Protein AF-A0A385MUK2-F1 (afdb_monomer_lite)

pLDDT: mean 70.14, std 16.76, range [37.06, 97.06]

Foldseek 3Di:
DDDDDDDPDDDDDDPPVVVVVVVVVVVVVVVVVVVVVVVVVVVVVVVVVVLVVQQVVVQVVLLVVLVPQQALVSLVVVVVVVVVVVVVCDVSRYVVVSSVVSSVVSNVVNVVVVVVVVVVVVVVLVVQCVVLVVVLVVCVVVVVLVVSVVSLVVCVVSDPCSVVSVVVSVVSNVVVVVVVVVVVVVVLLVCLVVVLLVQLLVDPDLVCQLVSSLVSCVVVVNDDPSNVVSSVCNNVSSCLQQPQDPVLVVVLVVLVVVLVVVLVVLVVVLVVVLPVLDCPDPVLVVLVVPDPDDPVVSLVVVLVVVCVVDPDPPVPCPDPLVVVLLVVLLVVLCVVPVPCVCVCPDPSNVSLLVVLLVVLCVVVPPDDPDDPCPSPPVSSSVSSSVSVNVVSVVSVSVVVSVVSVVVSVVVSVVSVVVSVVVSVVSSVVSSVVSNVVD

Radius of gyration: 78.38 Å; chains: 1; bounding box: 106×47×281 Å

Sequence (438 aa):
MANPITWRNVAAPNFGTANLQYNQGGNMITDGLDRLAGVVQGIGQSRQNEAAQMKDYQTQQFMNRIMGQNSLDGFNNFNQQIQNDLAPLGAGQVDTQKVLQALGQRKNTLQDNWTTDTAFNNAQATEAERPYIQAFNDLLGRRDFAGAQSYLDANKGNIRDTGSLLQTLNTQQRSYNEQQKQDNLDWQRDNVGDLTRNILKQVDNPDRVETILKTELSRNGITGDRLSTALKNAIPEWERIHTLNRPARERLDGVAQYNQQALDNFDRETQLGVAGFGNIAADDATQWQSTGNSTSSVISDIMDNVTKTSSWYTDDLDRSDVKNALTEAKSAIIRDNPEIKEFLTGPEADNFLGIALKRAYDVTGNDTGRVLIDKDSDVLKEAIVDQIKNGGELLLALQKQGTYRATRLKDRKRLESESGNALKILESALRKAQEDRL

Structure (mmCIF, N/CA/C/O backbone):
data_AF-A0A385MUK2-F1
#
_entry.id   AF-A0A385MUK2-F1
#
loop_
_atom_site.group_PDB
_atom_site.id
_atom_site.type_symbol
_atom_site.label_atom_id
_atom_site.label_alt_id
_atom_site.label_comp_id
_atom_site.label_asym_id
_atom_site.label_entity_id
_atom_site.label_seq_id
_atom_site.pdbx_PDB_ins_code
_atom_site.Cartn_x
_atom_site.Cartn_y
_atom_site.Cartn_z
_atom_site.occupancy
_atom_site.B_iso_or_equiv
_atom_site.auth_seq_id
_atom_site.auth_comp_id
_atom_site.auth_asym_id
_atom_site.auth_atom_id
_atom_site.pdbx_PDB_model_num
ATOM 1 N N . MET A 1 1 ? -25.605 19.594 189.109 1.00 45.78 1 MET A N 1
ATOM 2 C CA . MET A 1 1 ? -24.472 18.969 188.397 1.00 45.78 1 MET A CA 1
ATOM 3 C C . MET A 1 1 ? -25.025 18.230 187.189 1.00 45.78 1 MET A C 1
ATOM 5 O O . MET A 1 1 ? -25.767 17.279 187.378 1.00 45.78 1 MET A O 1
ATOM 9 N N . ALA A 1 2 ? -24.731 18.723 185.987 1.00 41.53 2 ALA A N 1
ATOM 10 C CA . ALA A 1 2 ? -24.942 18.069 184.695 1.00 41.53 2 ALA A CA 1
ATOM 11 C C . ALA A 1 2 ? -24.072 18.826 183.672 1.00 41.53 2 ALA A C 1
ATOM 13 O O . ALA A 1 2 ? -24.222 20.039 183.537 1.00 41.53 2 ALA A O 1
ATOM 14 N N . ASN A 1 3 ? -23.136 18.138 183.016 1.00 42.47 3 ASN A N 1
ATOM 15 C CA . ASN A 1 3 ? -22.295 18.695 181.947 1.00 42.47 3 ASN A CA 1
ATOM 16 C C . ASN A 1 3 ? -22.956 18.440 180.575 1.00 42.47 3 ASN A C 1
ATOM 18 O O . ASN A 1 3 ? -23.411 17.314 180.365 1.00 42.47 3 ASN A O 1
ATOM 22 N N . PRO A 1 4 ? -22.957 19.390 179.614 1.00 50.81 4 PRO A N 1
ATOM 23 C CA . PRO A 1 4 ? -23.369 19.129 178.232 1.00 50.81 4 PRO A CA 1
ATOM 24 C C . PRO A 1 4 ? -22.187 18.751 177.316 1.00 50.81 4 PRO A C 1
ATOM 26 O O . PRO A 1 4 ? -21.107 19.336 177.383 1.00 50.81 4 PRO A O 1
ATOM 29 N N . ILE A 1 5 ? -22.437 17.771 176.444 1.00 46.81 5 ILE A N 1
ATOM 30 C CA . ILE A 1 5 ? -21.519 17.139 175.479 1.00 46.81 5 ILE A CA 1
ATOM 31 C C . ILE A 1 5 ? -21.444 17.943 174.160 1.00 46.81 5 ILE A C 1
ATOM 33 O O . ILE A 1 5 ? -22.413 18.576 173.749 1.00 46.81 5 ILE A O 1
ATOM 37 N N . THR A 1 6 ? -20.278 17.913 173.503 1.00 46.09 6 THR A N 1
ATOM 38 C CA . THR A 1 6 ? -19.879 18.682 172.309 1.00 46.09 6 THR A CA 1
ATOM 39 C C . THR A 1 6 ? -20.213 18.017 170.957 1.00 46.09 6 THR A C 1
ATOM 41 O O . THR A 1 6 ? -20.225 16.799 170.813 1.00 46.09 6 THR A O 1
ATOM 44 N N . TRP A 1 7 ? -20.418 18.855 169.931 1.00 42.34 7 TRP A N 1
ATOM 45 C CA . TRP A 1 7 ? -20.950 18.579 168.580 1.00 42.34 7 TRP A CA 1
ATOM 46 C C . TRP A 1 7 ? -20.044 17.815 167.580 1.00 42.34 7 TRP A C 1
ATOM 48 O O . TRP A 1 7 ? -20.219 17.943 166.369 1.00 42.34 7 TRP A O 1
ATOM 58 N N . ARG A 1 8 ? -19.069 17.009 168.014 1.00 49.06 8 ARG A N 1
ATOM 59 C CA . ARG A 1 8 ? -18.247 16.204 167.080 1.00 49.06 8 ARG A CA 1
ATOM 60 C C . ARG A 1 8 ? -18.828 14.798 166.883 1.00 49.06 8 ARG A C 1
ATOM 62 O O . ARG A 1 8 ? -18.338 13.860 167.496 1.00 49.06 8 ARG A O 1
ATOM 69 N N . ASN A 1 9 ? -19.860 14.664 166.040 1.00 47.69 9 ASN A N 1
ATOM 70 C CA . ASN A 1 9 ? -20.188 13.429 165.298 1.00 47.69 9 ASN A CA 1
ATOM 71 C C . ASN A 1 9 ? -21.367 13.642 164.325 1.00 47.69 9 ASN A C 1
ATOM 73 O O . ASN A 1 9 ? -22.510 13.351 164.659 1.00 47.69 9 ASN A O 1
ATOM 77 N N . VAL A 1 10 ? -21.092 14.111 163.101 1.00 43.31 10 VAL A N 1
ATOM 78 C CA . VAL A 1 10 ? -21.973 13.896 161.936 1.00 43.31 10 VAL A CA 1
ATOM 79 C C . VAL A 1 10 ? -21.083 13.664 160.710 1.00 43.31 10 VAL A C 1
ATOM 81 O O . VAL A 1 10 ? -20.281 14.522 160.349 1.00 43.31 10 VAL A O 1
ATOM 84 N N . ALA A 1 11 ? -21.180 12.480 160.107 1.00 44.66 11 ALA A N 1
ATOM 85 C CA . ALA A 1 11 ? -20.459 12.100 158.896 1.00 44.66 11 ALA A CA 1
ATOM 86 C C . ALA A 1 11 ? -21.043 12.818 157.662 1.00 44.66 11 ALA A C 1
ATOM 88 O O . ALA A 1 11 ? -22.246 12.732 157.418 1.00 44.66 11 ALA A O 1
ATOM 89 N N . ALA A 1 12 ? -20.201 13.494 156.874 1.00 42.97 12 ALA A N 1
ATOM 90 C CA . ALA A 1 12 ? -20.570 14.073 155.578 1.00 42.97 12 ALA A CA 1
ATOM 91 C C . ALA A 1 12 ? -20.143 13.133 154.420 1.00 42.97 12 ALA A C 1
ATOM 93 O O . ALA A 1 12 ? -19.041 12.581 154.490 1.00 42.97 12 ALA A O 1
ATOM 94 N N . PRO A 1 13 ? -20.958 12.929 153.361 1.00 46.97 13 PRO A N 1
ATOM 95 C CA . PRO A 1 13 ? -20.637 12.005 152.263 1.00 46.97 13 PRO A CA 1
ATOM 96 C C . PRO A 1 13 ? -19.541 12.520 151.307 1.00 46.97 13 PRO A C 1
ATOM 98 O O . PRO A 1 13 ? -19.461 13.711 151.016 1.00 46.97 13 PRO A O 1
ATOM 101 N N . ASN A 1 14 ? -18.730 11.596 150.778 1.00 47.69 14 ASN A N 1
ATOM 102 C CA . ASN A 1 14 ? -17.670 11.809 149.780 1.00 47.69 14 ASN A CA 1
ATOM 103 C C . ASN A 1 14 ? -18.243 11.831 148.340 1.00 47.69 14 ASN A C 1
ATOM 105 O O . ASN A 1 14 ? -18.939 10.899 147.947 1.00 47.69 14 ASN A O 1
ATOM 109 N N . PHE A 1 15 ? -17.913 12.855 147.543 1.00 47.44 15 PHE A N 1
ATOM 110 C CA . PHE A 1 15 ? -18.406 13.081 146.169 1.00 47.44 15 PHE A CA 1
ATOM 111 C C . PHE A 1 15 ? -17.586 12.399 145.044 1.00 47.44 15 PHE A C 1
ATOM 113 O O . PHE A 1 15 ? -17.858 12.618 143.864 1.00 47.44 15 PHE A O 1
ATOM 120 N N . GLY A 1 16 ? -16.594 11.555 145.356 1.00 47.22 16 GLY A N 1
ATOM 121 C CA . GLY A 1 16 ? -15.725 10.912 144.352 1.00 47.22 16 GLY A CA 1
ATOM 122 C C . GLY A 1 16 ? -16.388 9.846 143.458 1.00 47.22 16 GLY A C 1
ATOM 123 O O . GLY A 1 16 ? -15.903 9.582 142.360 1.00 47.22 16 GLY A O 1
ATOM 124 N N . THR A 1 17 ? -17.507 9.246 143.875 1.00 48.97 17 THR A N 1
ATOM 125 C CA . THR A 1 17 ? -18.195 8.169 143.128 1.00 48.97 17 THR A CA 1
ATOM 126 C C . THR A 1 17 ? -19.085 8.674 141.991 1.00 48.97 17 THR A C 1
ATOM 128 O O . THR A 1 17 ? -19.248 7.975 140.992 1.00 48.97 17 THR A O 1
ATOM 131 N N . ALA A 1 18 ? -19.599 9.904 142.080 1.00 49.53 18 ALA A N 1
ATOM 132 C CA . ALA A 1 18 ? -20.471 10.471 141.049 1.00 49.53 18 ALA A CA 1
ATOM 133 C C . ALA A 1 18 ? -19.729 10.744 139.723 1.00 49.53 18 ALA A C 1
ATOM 135 O O . ALA A 1 18 ? -20.310 10.615 138.647 1.00 49.53 18 ALA A O 1
ATOM 136 N N . ASN A 1 19 ? -18.428 11.053 139.780 1.00 46.53 19 ASN A N 1
ATOM 137 C CA . ASN A 1 19 ? -17.631 11.390 138.593 1.00 46.53 19 ASN A CA 1
ATOM 138 C C . ASN A 1 19 ? -17.185 10.145 137.790 1.00 46.53 19 ASN A C 1
ATOM 140 O O . ASN A 1 19 ? -16.988 10.206 136.578 1.00 46.53 19 ASN A O 1
ATOM 144 N N . LEU A 1 20 ? -17.066 8.985 138.447 1.00 52.72 20 LEU A N 1
ATOM 145 C CA . LEU A 1 20 ? -16.712 7.707 137.811 1.00 52.72 20 LEU A CA 1
ATOM 146 C C . LEU A 1 20 ? -17.895 7.115 137.027 1.00 52.72 20 LEU A C 1
ATOM 148 O O . LEU A 1 20 ? -17.712 6.616 135.918 1.00 52.72 20 LEU A O 1
ATOM 152 N N . GLN A 1 21 ? -19.112 7.250 137.561 1.00 52.88 21 GLN A N 1
ATOM 153 C CA . GLN A 1 21 ? -20.345 6.851 136.876 1.00 52.88 21 GLN A CA 1
ATOM 154 C C . GLN A 1 21 ? -20.638 7.710 135.639 1.00 52.88 21 GLN A C 1
ATOM 156 O O . GLN A 1 21 ? -21.088 7.178 134.627 1.00 52.88 21 GLN A O 1
ATOM 161 N N . TYR A 1 22 ? -20.333 9.012 135.679 1.00 52.06 22 TYR A N 1
ATOM 162 C CA . TYR A 1 22 ? -20.533 9.897 134.527 1.00 52.06 22 TYR A CA 1
ATOM 163 C C . TYR A 1 22 ? -19.586 9.572 133.362 1.00 52.06 22 TYR A C 1
ATOM 165 O O . TYR A 1 22 ? -20.023 9.510 132.214 1.00 52.06 22 TYR A O 1
ATOM 173 N N . ASN A 1 23 ? -18.313 9.277 133.646 1.00 53.59 23 ASN A N 1
ATOM 174 C CA . ASN A 1 23 ? -17.342 8.895 132.614 1.00 53.59 23 ASN A CA 1
ATOM 175 C C . ASN A 1 23 ? -17.620 7.502 132.021 1.00 53.59 23 ASN A C 1
ATOM 177 O O . ASN A 1 23 ? -17.470 7.301 130.817 1.00 53.59 23 ASN A O 1
ATOM 181 N N . GLN A 1 24 ? -18.082 6.544 132.833 1.00 53.81 24 GLN A N 1
ATOM 182 C CA . GLN A 1 24 ? -18.502 5.228 132.334 1.00 53.81 24 GLN A CA 1
ATOM 183 C C . GLN A 1 24 ? -19.792 5.312 131.505 1.00 53.81 24 GLN A C 1
ATOM 185 O O . GLN A 1 24 ? -19.888 4.663 130.465 1.00 53.81 24 GLN A O 1
ATOM 190 N N . GLY A 1 25 ? -20.739 6.172 131.897 1.00 44.22 25 GLY A N 1
ATOM 191 C CA . GLY A 1 25 ? -21.924 6.481 131.095 1.00 44.22 25 GLY A CA 1
ATOM 192 C C . GLY A 1 25 ? -21.579 7.135 129.754 1.00 44.22 25 GLY A C 1
ATOM 193 O O . GLY A 1 25 ? -22.103 6.720 128.725 1.00 44.22 25 GLY A O 1
ATOM 194 N N . GLY A 1 26 ? -20.648 8.095 129.736 1.00 44.56 26 GLY A N 1
ATOM 195 C CA . GLY A 1 26 ? -20.201 8.762 128.506 1.00 44.56 26 GLY A CA 1
ATOM 196 C C . GLY A 1 26 ? -19.562 7.806 127.491 1.00 44.56 26 GLY A C 1
ATOM 197 O O . GLY A 1 26 ? -19.895 7.859 126.305 1.00 44.56 26 GLY A O 1
ATOM 198 N N . ASN A 1 27 ? -18.722 6.872 127.950 1.00 54.16 27 ASN A N 1
ATOM 199 C CA . ASN A 1 27 ? -18.073 5.892 127.071 1.00 54.16 27 ASN A CA 1
ATOM 200 C C . ASN A 1 27 ? -19.062 4.844 126.534 1.00 54.16 27 ASN A C 1
ATOM 202 O O . ASN A 1 27 ? -19.012 4.516 125.354 1.00 54.16 27 ASN A O 1
ATOM 206 N N . MET A 1 28 ? -20.015 4.369 127.349 1.00 55.50 28 MET A N 1
ATOM 207 C CA . MET A 1 28 ? -21.043 3.424 126.879 1.00 55.50 28 MET A CA 1
ATOM 208 C C . MET A 1 28 ? -22.023 4.061 125.885 1.00 55.50 28 MET A C 1
ATOM 210 O O . MET A 1 28 ? -22.483 3.391 124.961 1.00 55.50 28 MET A O 1
ATOM 214 N N . ILE A 1 29 ? -22.332 5.351 126.049 1.00 53.69 29 ILE A N 1
ATOM 215 C CA . ILE A 1 29 ? -23.159 6.097 125.091 1.00 53.69 29 ILE A CA 1
ATOM 216 C C . ILE A 1 29 ? -22.399 6.296 123.774 1.00 53.69 29 ILE A C 1
ATOM 218 O O . ILE A 1 29 ? -22.983 6.114 122.709 1.00 53.69 29 ILE A O 1
ATOM 222 N N . THR A 1 30 ? -21.102 6.601 123.836 1.00 54.19 30 THR A N 1
ATOM 223 C CA . THR A 1 30 ? -20.264 6.787 122.639 1.00 54.19 30 THR A CA 1
ATOM 224 C C . THR A 1 30 ? -20.102 5.481 121.851 1.00 54.19 30 THR A C 1
ATOM 226 O O . THR A 1 30 ? -20.402 5.455 120.661 1.00 54.19 30 THR A O 1
ATOM 229 N N . ASP A 1 31 ? -19.789 4.365 122.518 1.00 55.16 31 ASP A N 1
ATOM 230 C CA . ASP A 1 31 ? -19.709 3.038 121.881 1.00 55.16 31 ASP A CA 1
ATOM 231 C C . ASP A 1 31 ? -21.057 2.582 121.287 1.00 55.16 31 ASP A C 1
ATOM 233 O O . ASP A 1 31 ? -21.110 1.919 120.245 1.00 55.16 31 ASP A O 1
ATOM 237 N N . GLY A 1 32 ? -22.170 2.923 121.947 1.00 52.47 32 GLY A N 1
ATOM 238 C CA . GLY A 1 32 ? -23.517 2.657 121.444 1.00 52.47 32 GLY A CA 1
ATOM 239 C C . GLY A 1 32 ? -23.838 3.452 120.176 1.00 52.47 32 GLY A C 1
ATOM 240 O O . GLY A 1 32 ? -24.427 2.902 119.242 1.00 52.47 32 GLY A O 1
ATOM 241 N N . LEU A 1 33 ? -23.415 4.718 120.118 1.00 57.25 33 LEU A N 1
ATOM 242 C CA . LEU A 1 33 ? -23.581 5.586 118.950 1.00 57.25 33 LEU A CA 1
ATOM 243 C C . LEU A 1 33 ? -22.690 5.154 117.778 1.00 57.25 33 LEU A C 1
ATOM 245 O O . LEU A 1 33 ? -23.176 5.129 116.648 1.00 57.25 33 LEU A O 1
ATOM 249 N N . ASP A 1 34 ? -21.454 4.718 118.027 1.00 54.88 34 ASP A N 1
ATOM 250 C CA . ASP A 1 34 ? -20.546 4.232 116.978 1.00 54.88 34 ASP A CA 1
ATOM 251 C C . ASP A 1 34 ? -21.020 2.908 116.358 1.00 54.88 34 ASP A C 1
ATOM 253 O O . ASP A 1 34 ? -20.971 2.725 115.138 1.00 54.88 34 ASP A O 1
ATOM 257 N N . ARG A 1 35 ? -21.577 1.991 117.161 1.00 58.59 35 ARG A N 1
ATOM 258 C CA . ARG A 1 35 ? -22.215 0.766 116.639 1.00 58.59 35 ARG A CA 1
ATOM 259 C C . ARG A 1 35 ? -23.462 1.074 115.816 1.00 58.59 35 ARG A C 1
ATOM 261 O O . ARG A 1 35 ? -23.682 0.440 114.783 1.00 58.59 35 ARG A O 1
ATOM 268 N N . LEU A 1 36 ? -24.263 2.051 116.243 1.00 55.78 36 LEU A N 1
ATOM 269 C CA . LEU A 1 36 ? -25.423 2.508 115.480 1.00 55.78 36 LEU A CA 1
ATOM 270 C C . LEU A 1 36 ? -24.984 3.149 114.152 1.00 55.78 36 LEU A C 1
ATOM 272 O O . LEU A 1 36 ? -25.567 2.854 113.110 1.00 55.78 36 LEU A O 1
ATOM 276 N N . ALA A 1 37 ? -23.918 3.955 114.167 1.00 53.59 37 ALA A N 1
ATOM 277 C CA . ALA A 1 37 ? -23.327 4.553 112.973 1.00 53.59 37 ALA A CA 1
ATOM 278 C C . ALA A 1 37 ? -22.796 3.488 111.995 1.00 53.59 37 ALA A C 1
ATOM 280 O O . ALA A 1 37 ? -23.055 3.590 110.796 1.00 53.59 37 ALA A O 1
ATOM 281 N N . GLY A 1 38 ? -22.150 2.424 112.488 1.00 60.81 38 GLY A N 1
ATOM 282 C CA . GLY A 1 38 ? -21.695 1.292 111.671 1.00 60.81 38 GLY A CA 1
ATOM 283 C C . GLY A 1 38 ? -22.835 0.486 111.029 1.00 60.81 38 GLY A C 1
ATOM 284 O O . GLY A 1 38 ? -22.751 0.124 109.856 1.00 60.81 38 GLY A O 1
ATOM 285 N N . VAL A 1 39 ? -23.944 0.259 111.745 1.00 64.19 39 VAL A N 1
ATOM 286 C CA . VAL A 1 39 ? -25.148 -0.396 111.188 1.00 64.19 39 VAL A CA 1
ATOM 287 C C . VAL A 1 39 ? -25.831 0.491 110.143 1.00 64.19 39 VAL A C 1
ATOM 289 O O . VAL A 1 39 ? -26.228 0.003 109.085 1.00 64.19 39 VAL A O 1
ATOM 292 N N . VAL A 1 40 ? -25.928 1.800 110.390 1.00 57.53 40 VAL A N 1
ATOM 293 C CA . VAL A 1 40 ? -26.487 2.765 109.428 1.00 57.53 40 VAL A CA 1
ATOM 294 C C . VAL A 1 40 ? -25.618 2.855 108.166 1.00 57.53 40 VAL A C 1
ATOM 296 O O . VAL A 1 40 ? -26.157 2.872 107.058 1.00 57.53 40 VAL A O 1
ATOM 299 N N . GLN A 1 41 ? -24.288 2.828 108.300 1.00 60.25 41 GLN A N 1
ATOM 300 C CA . GLN A 1 41 ? -23.360 2.763 107.165 1.00 60.25 41 GLN A CA 1
ATOM 301 C C . GLN A 1 41 ? -23.479 1.439 106.391 1.00 60.25 41 GLN A C 1
ATOM 303 O O . GLN A 1 41 ? -23.515 1.462 105.161 1.00 60.25 41 GLN A O 1
ATOM 308 N N . GLY A 1 42 ? -23.627 0.302 107.081 1.00 62.03 42 GLY A N 1
ATOM 309 C CA . GLY A 1 42 ? -23.842 -1.009 106.456 1.00 62.03 42 GLY A CA 1
ATOM 310 C C . GLY A 1 42 ? -25.169 -1.116 105.691 1.00 62.03 42 GLY A C 1
ATOM 311 O O . GLY A 1 42 ? -25.199 -1.634 104.576 1.00 62.03 42 GLY A O 1
ATOM 312 N N . ILE A 1 43 ? -26.261 -0.557 106.227 1.00 65.25 43 ILE A N 1
ATOM 313 C CA . ILE A 1 43 ? -27.558 -0.473 105.527 1.00 65.25 43 ILE A CA 1
ATOM 314 C C . ILE A 1 43 ? -27.456 0.457 104.309 1.00 65.25 43 ILE A C 1
ATOM 316 O O . ILE A 1 43 ? -28.012 0.152 103.252 1.00 65.25 43 ILE A O 1
ATOM 320 N N . GLY A 1 44 ? -26.722 1.567 104.429 1.00 65.38 44 GLY A N 1
ATOM 321 C CA . GLY A 1 44 ? -26.427 2.464 103.310 1.00 65.38 44 GLY A CA 1
ATOM 322 C C . GLY A 1 44 ? -25.665 1.764 102.180 1.00 65.38 44 GLY A C 1
ATOM 323 O O . GLY A 1 44 ? -26.060 1.879 101.022 1.00 65.38 44 GLY A O 1
ATOM 324 N N . GLN A 1 45 ? -24.637 0.978 102.515 1.00 70.88 45 GLN A N 1
ATOM 325 C CA . GLN A 1 45 ? -23.864 0.187 101.550 1.00 70.88 45 GLN A CA 1
ATOM 326 C C . GLN A 1 45 ? -24.690 -0.945 100.918 1.00 70.88 45 GLN A C 1
ATOM 328 O O . GLN A 1 45 ? -24.617 -1.135 99.708 1.00 70.88 45 GLN A O 1
ATOM 333 N N . SER A 1 46 ? -25.531 -1.653 101.685 1.00 72.31 46 SER A N 1
ATOM 334 C CA . SER A 1 46 ? -26.432 -2.684 101.135 1.00 72.31 46 SER A CA 1
ATOM 335 C C . SER A 1 46 ? -27.422 -2.093 100.134 1.00 72.31 46 SER A C 1
ATOM 337 O O . SER A 1 46 ? -27.564 -2.611 99.032 1.00 72.31 46 SER A O 1
ATOM 339 N N . ARG A 1 47 ? -28.045 -0.952 100.461 1.00 72.94 47 ARG A N 1
ATOM 340 C CA . ARG A 1 47 ? -28.974 -0.262 99.551 1.00 72.94 47 ARG A CA 1
ATOM 341 C C . ARG A 1 47 ? -28.282 0.274 98.301 1.00 72.94 47 ARG A C 1
ATOM 343 O O . ARG A 1 47 ? -28.870 0.246 97.225 1.00 72.94 47 ARG A O 1
ATOM 350 N N . GLN A 1 48 ? -27.043 0.749 98.423 1.00 75.19 48 GLN A N 1
ATOM 351 C CA . GLN A 1 48 ? -26.237 1.148 97.267 1.00 75.19 48 GLN A CA 1
ATOM 352 C C . GLN A 1 48 ? -25.881 -0.055 96.382 1.00 75.19 48 GLN A C 1
ATOM 354 O O . GLN A 1 48 ? -25.973 0.053 95.161 1.00 75.19 48 GLN A O 1
ATOM 359 N N . ASN A 1 49 ? -25.550 -1.204 96.976 1.00 79.69 49 ASN A N 1
ATOM 360 C CA . ASN A 1 49 ? -25.264 -2.440 96.246 1.00 79.69 49 ASN A CA 1
ATOM 361 C C . ASN A 1 49 ? -26.515 -3.010 95.559 1.00 79.69 49 ASN A C 1
ATOM 363 O O . ASN A 1 49 ? -26.441 -3.388 94.394 1.00 79.69 49 ASN A O 1
ATOM 367 N N . GLU A 1 50 ? -27.669 -3.019 96.228 1.00 79.25 50 GLU A N 1
ATOM 368 C CA . GLU A 1 50 ? -28.956 -3.427 95.644 1.00 79.25 50 GLU A CA 1
ATOM 369 C C . GLU A 1 50 ? -29.368 -2.501 94.491 1.00 79.25 50 GLU A C 1
ATOM 371 O O . GLU A 1 50 ? -29.759 -2.972 93.424 1.00 79.25 50 GLU A O 1
ATOM 376 N N . ALA A 1 51 ? -29.217 -1.183 94.659 1.00 77.56 51 ALA A N 1
ATOM 377 C CA . ALA A 1 51 ? -29.480 -0.216 93.595 1.00 77.56 51 ALA A CA 1
ATOM 378 C C . ALA A 1 51 ? -28.530 -0.404 92.399 1.00 77.56 51 ALA A C 1
ATOM 380 O O . ALA A 1 51 ? -28.966 -0.337 91.250 1.00 77.56 51 ALA A O 1
ATOM 381 N N . ALA A 1 52 ? -27.249 -0.688 92.651 1.00 81.38 52 ALA A N 1
ATOM 382 C CA . ALA A 1 52 ? -26.274 -0.983 91.606 1.00 81.38 52 ALA A CA 1
ATOM 383 C C . ALA A 1 52 ? -26.589 -2.298 90.868 1.00 81.38 52 ALA A C 1
ATOM 385 O O . ALA A 1 52 ? -26.506 -2.333 89.643 1.00 81.38 52 ALA A O 1
ATOM 386 N N . GLN A 1 53 ? -27.006 -3.351 91.581 1.00 84.31 53 GLN A N 1
ATOM 387 C CA . GLN A 1 53 ? -27.420 -4.627 90.984 1.00 84.31 53 GLN A CA 1
ATOM 388 C C . GLN A 1 53 ? -28.688 -4.481 90.139 1.00 84.31 53 GLN A C 1
ATOM 390 O O . GLN A 1 53 ? -28.747 -4.999 89.026 1.00 84.31 53 GLN A O 1
ATOM 395 N N . MET A 1 54 ? -29.682 -3.734 90.624 1.00 81.81 54 MET A N 1
ATOM 396 C CA . MET A 1 54 ? -30.896 -3.431 89.861 1.00 81.81 54 MET A CA 1
ATOM 397 C C . MET A 1 54 ? -30.577 -2.618 88.606 1.00 81.81 54 MET A C 1
ATOM 399 O O . MET A 1 54 ? -31.100 -2.919 87.531 1.00 81.81 54 MET A O 1
ATOM 403 N N . LYS A 1 55 ? -29.675 -1.636 88.721 1.00 87.69 55 LYS A N 1
ATOM 404 C CA . LYS A 1 55 ? -29.202 -0.849 87.580 1.00 87.69 55 LYS A CA 1
ATOM 405 C C . LYS A 1 55 ? -28.488 -1.706 86.544 1.00 87.69 55 LYS A C 1
ATOM 407 O O . LYS A 1 55 ? -28.731 -1.550 85.345 1.00 87.69 55 LYS A O 1
ATOM 412 N N . ASP A 1 56 ? -27.624 -2.612 86.984 1.00 87.00 56 ASP A N 1
ATOM 413 C CA . ASP A 1 56 ? -26.910 -3.517 86.088 1.00 87.00 56 ASP A CA 1
ATOM 414 C C . ASP A 1 56 ? -27.870 -4.503 85.412 1.00 87.00 56 ASP A C 1
ATOM 416 O O . ASP A 1 56 ? -27.842 -4.640 84.194 1.00 87.00 56 ASP A O 1
ATOM 420 N N . TYR A 1 57 ? -28.812 -5.086 86.159 1.00 87.69 57 TYR A N 1
ATOM 421 C CA . TYR A 1 57 ? -29.848 -5.960 85.606 1.00 87.69 57 TYR A CA 1
ATOM 422 C C . TYR A 1 57 ? -30.693 -5.254 84.537 1.00 87.69 57 TYR A C 1
ATOM 424 O O . TYR A 1 57 ? -30.868 -5.781 83.439 1.00 87.69 57 TYR A O 1
ATOM 432 N N . GLN A 1 58 ? -31.186 -4.043 84.815 1.00 86.00 58 GLN A N 1
ATOM 433 C CA . GLN A 1 58 ? -31.956 -3.272 83.835 1.00 86.00 58 GLN A CA 1
ATOM 434 C C . GLN A 1 58 ? -31.109 -2.910 82.611 1.00 86.00 58 GLN A C 1
ATOM 436 O O . GLN A 1 58 ? -31.570 -3.050 81.479 1.00 86.00 58 GLN A O 1
ATOM 441 N N . THR A 1 59 ? -29.848 -2.521 82.819 1.00 89.12 59 THR A N 1
ATOM 442 C CA . THR A 1 59 ? -28.903 -2.265 81.724 1.00 89.12 59 THR A CA 1
ATOM 443 C C . THR A 1 59 ? -28.715 -3.523 80.869 1.00 89.12 59 THR A C 1
ATOM 445 O O . THR A 1 59 ? -28.850 -3.448 79.651 1.00 89.12 59 THR A O 1
ATOM 448 N N . GLN A 1 60 ? -28.509 -4.695 81.475 1.00 87.00 60 GLN A N 1
ATOM 449 C CA . GLN A 1 60 ? -28.382 -5.974 80.768 1.00 87.00 60 GLN A CA 1
ATOM 450 C C . GLN A 1 60 ? -29.652 -6.352 79.988 1.00 87.00 60 GLN A C 1
ATOM 452 O O . GLN A 1 60 ? -29.550 -6.859 78.872 1.00 87.00 60 GLN A O 1
ATOM 457 N N . GLN A 1 61 ? -30.848 -6.058 80.508 1.00 88.81 61 GLN A N 1
ATOM 458 C CA . GLN A 1 61 ? -32.103 -6.260 79.770 1.00 88.81 61 GLN A CA 1
ATOM 459 C C . GLN A 1 61 ? -32.147 -5.420 78.485 1.00 88.81 61 GLN A C 1
ATOM 461 O O . GLN A 1 61 ? -32.499 -5.934 77.420 1.00 88.81 61 GLN A O 1
ATOM 466 N N . PHE A 1 62 ? -31.731 -4.151 78.547 1.00 88.75 62 PHE A N 1
ATOM 467 C CA . PHE A 1 62 ? -31.610 -3.313 77.350 1.00 88.75 62 PHE A CA 1
ATOM 468 C C . PHE A 1 62 ? -30.544 -3.840 76.386 1.00 88.75 62 PHE A C 1
ATOM 470 O O . PHE A 1 62 ? -30.813 -3.937 75.190 1.00 88.75 62 PHE A O 1
ATOM 477 N N . MET A 1 63 ? -29.380 -4.257 76.891 1.00 89.19 63 MET A N 1
ATOM 478 C CA . MET A 1 63 ? -28.317 -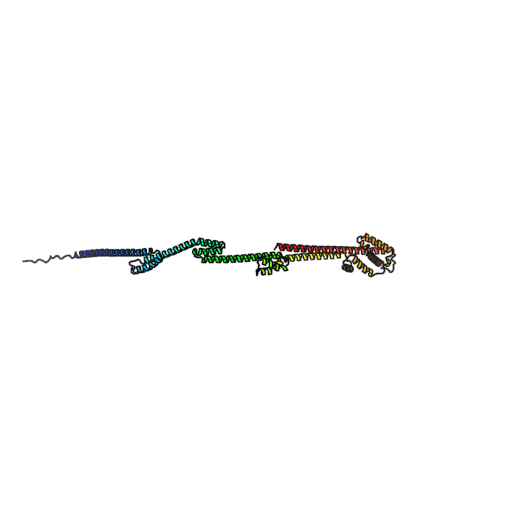4.861 76.078 1.00 89.19 63 MET A CA 1
ATOM 479 C C . MET A 1 63 ? -28.806 -6.107 75.329 1.00 89.19 63 MET A C 1
ATOM 481 O O . MET A 1 63 ? -28.587 -6.230 74.125 1.00 89.19 63 MET A O 1
ATOM 485 N N . ASN A 1 64 ? -29.535 -6.998 76.003 1.00 87.81 64 ASN A N 1
ATOM 486 C CA . ASN A 1 64 ? -30.088 -8.206 75.390 1.00 87.81 64 ASN A CA 1
ATOM 487 C C . ASN A 1 64 ? -31.130 -7.876 74.309 1.00 87.81 64 ASN A C 1
ATOM 489 O O . ASN A 1 64 ? -31.120 -8.483 73.238 1.00 87.81 64 ASN A O 1
ATOM 493 N N . ARG A 1 65 ? -31.990 -6.870 74.538 1.00 87.88 65 ARG A N 1
ATOM 494 C CA . ARG A 1 65 ? -32.958 -6.392 73.531 1.00 87.88 65 ARG A CA 1
ATOM 495 C C . ARG A 1 65 ? -32.272 -5.768 72.308 1.00 87.88 65 ARG A C 1
ATOM 497 O O . ARG A 1 65 ? -32.739 -5.990 71.192 1.00 87.88 65 ARG A O 1
ATOM 504 N N . ILE A 1 66 ? -31.169 -5.033 72.508 1.00 88.00 66 ILE A N 1
ATOM 505 C CA . ILE A 1 66 ? -30.332 -4.475 71.428 1.00 88.00 66 ILE A CA 1
ATOM 506 C C . ILE A 1 66 ? -29.721 -5.605 70.596 1.00 88.00 66 ILE A C 1
ATOM 508 O O . ILE A 1 66 ? -29.824 -5.597 69.369 1.00 88.00 66 ILE A O 1
ATOM 512 N N . MET A 1 67 ? -29.124 -6.600 71.255 1.00 84.56 67 MET A N 1
ATOM 513 C CA . MET A 1 67 ? -28.487 -7.737 70.584 1.00 84.56 67 MET A CA 1
ATOM 514 C C . MET A 1 67 ? -29.487 -8.626 69.833 1.00 84.56 67 MET A C 1
ATOM 516 O O . MET A 1 67 ? -29.122 -9.221 68.823 1.00 84.56 67 MET A O 1
ATOM 520 N N . GLY A 1 68 ? -30.750 -8.671 70.271 1.00 85.31 68 GLY A N 1
ATOM 521 C CA . GLY A 1 68 ? -31.826 -9.407 69.601 1.00 85.31 68 GLY A CA 1
ATOM 522 C C . GLY A 1 68 ? -32.305 -8.811 68.269 1.00 85.31 68 GLY A C 1
ATOM 523 O O . GLY A 1 68 ? -33.065 -9.466 67.557 1.00 85.31 68 GLY A O 1
ATOM 524 N N . GLN A 1 69 ? -31.881 -7.595 67.902 1.00 89.62 69 GLN A N 1
ATOM 525 C CA . GLN A 1 69 ? -32.262 -6.981 66.624 1.00 89.62 69 GLN A CA 1
ATOM 526 C C . GLN A 1 69 ? -31.384 -7.507 65.489 1.00 89.62 69 GLN A C 1
ATOM 528 O O . GLN A 1 69 ? -30.194 -7.201 65.448 1.00 89.62 69 GLN A O 1
ATOM 533 N N . ASN A 1 70 ? -31.961 -8.278 64.564 1.00 83.88 70 ASN A N 1
ATOM 534 C CA . ASN A 1 70 ? -31.223 -8.972 63.496 1.00 83.88 70 ASN A CA 1
ATOM 535 C C . ASN A 1 70 ? -31.280 -8.286 62.122 1.00 83.88 70 ASN A C 1
ATOM 537 O O . ASN A 1 70 ? -30.627 -8.748 61.194 1.00 83.88 70 ASN A O 1
ATOM 541 N N . SER A 1 71 ? -32.033 -7.195 61.975 1.00 85.38 71 SER A N 1
ATOM 542 C CA . SER A 1 71 ? -32.127 -6.432 60.726 1.00 85.38 71 SER A CA 1
ATOM 543 C C . SER A 1 71 ? -32.025 -4.932 60.987 1.00 85.38 71 SER A C 1
ATOM 545 O O . SER A 1 71 ? -32.345 -4.467 62.083 1.00 85.38 71 SER A O 1
ATOM 547 N N . LEU A 1 72 ? -31.595 -4.167 59.979 1.00 80.62 72 LEU A N 1
ATOM 548 C CA . LEU A 1 72 ? -31.532 -2.703 60.059 1.00 80.62 72 LEU A CA 1
ATOM 549 C C . LEU A 1 72 ? -32.917 -2.081 60.281 1.00 80.62 72 LEU A C 1
ATOM 551 O O . LEU A 1 72 ? -33.042 -1.162 61.085 1.00 80.62 72 LEU A O 1
ATOM 555 N N . ASP A 1 73 ? -33.958 -2.616 59.643 1.00 81.75 73 ASP A N 1
ATOM 556 C CA . ASP A 1 73 ? -35.332 -2.129 59.814 1.00 81.75 73 ASP A CA 1
ATOM 557 C C . ASP A 1 73 ? -35.867 -2.416 61.221 1.00 81.75 73 ASP A C 1
ATOM 559 O O . ASP A 1 73 ? -36.418 -1.528 61.874 1.00 81.75 73 ASP A O 1
ATOM 563 N N . GLY A 1 74 ? -35.638 -3.633 61.731 1.00 82.56 74 GLY A N 1
ATOM 564 C CA . GLY A 1 74 ? -35.980 -3.995 63.107 1.00 82.56 74 GLY A CA 1
ATOM 565 C C . GLY A 1 74 ? -35.230 -3.131 64.120 1.00 82.56 74 GLY A C 1
ATOM 566 O O . GLY A 1 74 ? -35.833 -2.596 65.049 1.00 82.56 74 GLY A O 1
ATOM 567 N N . PHE A 1 75 ? -33.937 -2.898 63.882 1.00 89.12 75 PHE A N 1
ATOM 568 C CA . PHE A 1 75 ? -33.109 -2.017 64.698 1.00 89.12 75 PHE A CA 1
ATOM 569 C C . PHE A 1 75 ? -33.592 -0.561 64.674 1.00 89.12 75 PHE A C 1
ATOM 571 O O . PHE A 1 75 ? -33.646 0.066 65.727 1.00 89.12 75 PHE A O 1
ATOM 578 N N . ASN A 1 76 ? -33.971 -0.014 63.516 1.00 84.19 76 ASN A N 1
ATOM 579 C CA . ASN A 1 76 ? -34.452 1.366 63.400 1.00 84.19 76 ASN A CA 1
ATOM 580 C C . ASN A 1 76 ? -35.770 1.577 64.156 1.00 84.19 76 ASN A C 1
ATOM 582 O O . ASN A 1 76 ? -35.895 2.549 64.905 1.00 84.19 76 ASN A O 1
ATOM 586 N N . ASN A 1 77 ? -36.712 0.638 64.024 1.00 85.31 77 ASN A N 1
ATOM 587 C CA . ASN A 1 77 ? -37.972 0.651 64.771 1.00 85.31 77 ASN A CA 1
ATOM 588 C C . ASN A 1 77 ? -37.722 0.530 66.281 1.00 85.31 77 ASN A C 1
ATOM 590 O O . ASN A 1 77 ? -38.276 1.285 67.081 1.00 85.31 77 ASN A O 1
ATOM 594 N N . PHE A 1 78 ? -36.827 -0.378 66.673 1.00 88.25 78 PHE A N 1
ATOM 595 C CA . PHE A 1 78 ? -36.443 -0.567 68.066 1.00 88.25 78 PHE A CA 1
ATOM 596 C C . PHE A 1 78 ? -35.723 0.656 68.651 1.00 88.25 78 PHE A C 1
ATOM 598 O O . PHE A 1 78 ? -36.003 1.041 69.779 1.00 88.25 78 PHE A O 1
ATOM 605 N N . ASN A 1 79 ? -34.843 1.314 67.896 1.00 86.12 79 ASN A N 1
ATOM 606 C CA . ASN A 1 79 ? -34.115 2.504 68.338 1.00 86.12 79 ASN A CA 1
ATOM 607 C C . ASN A 1 79 ? -35.059 3.690 68.610 1.00 86.12 79 ASN A C 1
ATOM 609 O O . ASN A 1 79 ? -34.846 4.436 69.561 1.00 86.12 79 ASN A O 1
ATOM 613 N N . GLN A 1 80 ? -36.134 3.842 67.831 1.00 84.62 80 GLN A N 1
ATOM 614 C CA . GLN A 1 80 ? -37.173 4.842 68.111 1.00 84.62 80 GLN A CA 1
ATOM 615 C C . GLN A 1 80 ? -37.955 4.507 69.389 1.00 84.62 80 GLN A C 1
ATOM 617 O O . GLN A 1 80 ? -38.231 5.388 70.200 1.00 84.62 80 GLN A O 1
ATOM 622 N N . GLN A 1 81 ? -38.272 3.227 69.604 1.00 85.50 81 GLN A N 1
ATOM 623 C CA . GLN A 1 81 ? -38.961 2.769 70.810 1.00 85.50 81 GLN A CA 1
ATOM 624 C C . GLN A 1 81 ? -38.092 2.927 72.067 1.00 85.50 81 GLN A C 1
ATOM 626 O O . GLN A 1 81 ? -38.560 3.425 73.087 1.00 85.50 81 GLN A O 1
ATOM 631 N N . ILE A 1 82 ? -36.813 2.553 71.994 1.00 84.94 82 ILE A N 1
ATOM 632 C CA . ILE A 1 82 ? -35.908 2.550 73.146 1.00 84.94 82 ILE A CA 1
ATOM 633 C C . ILE A 1 82 ? -35.629 3.968 73.657 1.00 84.94 82 ILE A C 1
ATOM 635 O O . ILE A 1 82 ? -35.428 4.157 74.850 1.00 84.94 82 ILE A O 1
ATOM 639 N N . GLN A 1 83 ? -35.652 4.976 72.779 1.00 80.44 83 GLN A N 1
ATOM 640 C CA . GLN A 1 83 ? -35.506 6.378 73.177 1.00 80.44 83 GLN A CA 1
ATOM 641 C C . GLN A 1 83 ? -36.676 6.837 74.056 1.00 80.44 83 GLN A C 1
ATOM 643 O O . GLN A 1 83 ? -36.459 7.557 75.031 1.00 80.44 83 GLN A O 1
ATOM 648 N N . ASN A 1 84 ? -37.887 6.351 73.770 1.00 83.50 84 ASN A N 1
ATOM 649 C CA . ASN A 1 84 ? -39.069 6.600 74.594 1.00 83.50 84 ASN A CA 1
ATOM 650 C C . ASN A 1 84 ? -39.044 5.783 75.899 1.00 83.50 84 ASN A C 1
ATOM 652 O O . ASN A 1 84 ? -39.452 6.298 76.937 1.00 83.50 84 ASN A O 1
ATOM 656 N N . ASP A 1 85 ? -38.516 4.552 75.868 1.00 82.44 85 ASP A N 1
ATOM 657 C CA . ASP A 1 85 ? -38.375 3.685 77.051 1.00 82.44 85 ASP A CA 1
ATOM 658 C C . ASP A 1 85 ? -37.287 4.189 78.028 1.00 82.44 85 ASP A C 1
ATOM 660 O O . ASP A 1 85 ? -37.408 4.012 79.240 1.00 82.44 85 ASP A O 1
ATOM 664 N N . LEU A 1 86 ? -36.214 4.814 77.523 1.00 82.44 86 LEU A N 1
ATOM 665 C CA . LEU A 1 86 ? -35.083 5.304 78.327 1.00 82.44 86 LEU A CA 1
ATOM 666 C C . LEU A 1 86 ? -35.342 6.671 78.970 1.00 82.44 86 LEU A C 1
ATOM 668 O O . LEU A 1 86 ? -34.817 6.939 80.053 1.00 82.44 86 LEU A O 1
ATOM 672 N N . ALA A 1 87 ? -36.140 7.529 78.327 1.00 78.06 87 ALA A N 1
ATOM 673 C CA . ALA A 1 87 ? -36.453 8.874 78.811 1.00 78.06 87 ALA A CA 1
ATOM 674 C C . ALA A 1 87 ? -36.992 8.925 80.264 1.00 78.06 87 ALA A C 1
ATOM 676 O O . ALA A 1 87 ? -36.521 9.775 81.024 1.00 78.06 87 ALA A O 1
ATOM 677 N N . PRO A 1 88 ? -37.913 8.039 80.705 1.00 79.56 88 PRO A N 1
ATOM 678 C CA . PRO A 1 88 ? -38.440 8.068 82.073 1.00 79.56 88 PRO A CA 1
ATOM 679 C C . PRO A 1 88 ? -37.545 7.402 83.137 1.00 79.56 88 PRO A C 1
ATOM 681 O O . PRO A 1 88 ? -37.772 7.630 84.323 1.00 79.56 88 PRO A O 1
ATOM 684 N N . LEU A 1 89 ? -36.547 6.588 82.763 1.00 77.50 89 LEU A N 1
ATOM 685 C CA . LEU A 1 89 ? -35.790 5.751 83.716 1.00 77.50 89 LEU A CA 1
ATOM 686 C C . LEU A 1 89 ? -34.630 6.485 84.423 1.00 77.50 89 LEU A C 1
ATOM 688 O O . LEU A 1 89 ? -34.208 6.084 85.506 1.00 77.50 89 LEU A O 1
ATOM 692 N N . GLY A 1 90 ? -34.149 7.608 83.881 1.00 70.88 90 GLY A N 1
ATOM 693 C CA . GLY A 1 90 ? -33.114 8.445 84.508 1.00 70.88 90 GLY A CA 1
ATOM 694 C C . GLY A 1 90 ? -31.744 7.762 84.717 1.00 70.88 90 GLY A C 1
ATOM 695 O O . GLY A 1 90 ? -31.579 6.548 84.627 1.00 70.88 90 GLY A O 1
ATOM 696 N N . ALA A 1 91 ? -30.712 8.554 85.039 1.00 68.56 91 ALA A N 1
ATOM 697 C CA . ALA A 1 91 ? -29.327 8.061 85.189 1.00 68.56 91 ALA A CA 1
ATOM 698 C C . ALA A 1 91 ? -29.096 7.152 86.423 1.00 68.56 91 ALA A C 1
ATOM 700 O O . ALA A 1 91 ? -28.052 6.495 86.550 1.00 68.56 91 ALA A O 1
ATOM 701 N N . GLY A 1 92 ? -30.060 7.132 87.350 1.00 72.19 92 GLY A N 1
ATOM 702 C CA . GLY A 1 92 ? -30.016 6.339 88.578 1.00 72.19 92 GLY A CA 1
ATOM 703 C C . GLY A 1 92 ? -30.450 4.882 88.402 1.00 72.19 92 GLY A C 1
ATOM 704 O O . GLY A 1 92 ? -29.989 4.041 89.167 1.00 72.19 92 GLY A O 1
ATOM 705 N N . GLN A 1 93 ? -31.287 4.574 87.403 1.00 80.88 93 GLN A N 1
ATOM 706 C CA . GLN A 1 93 ? -31.843 3.226 87.211 1.00 80.88 93 GLN A CA 1
ATOM 707 C C . GLN A 1 93 ? -31.197 2.466 86.049 1.00 80.88 93 GLN A C 1
ATOM 709 O O . GLN A 1 93 ? -31.154 1.246 86.079 1.00 80.88 93 GLN A O 1
ATOM 714 N N . VAL A 1 94 ? -30.630 3.157 85.054 1.00 86.06 94 VAL A N 1
ATOM 715 C CA . VAL A 1 94 ? -29.975 2.525 83.895 1.00 86.06 94 VAL A CA 1
ATOM 716 C C . VAL A 1 94 ? -28.668 3.242 83.569 1.00 86.06 94 VAL A C 1
ATOM 718 O O . VAL A 1 94 ? -28.548 4.458 83.726 1.00 86.06 94 VAL A O 1
ATOM 721 N N . ASP A 1 95 ? -27.653 2.497 83.128 1.00 87.81 95 ASP A N 1
ATOM 722 C CA . ASP A 1 95 ? -26.441 3.076 82.544 1.00 87.81 95 ASP A CA 1
ATOM 723 C C . ASP A 1 95 ? -26.703 3.468 81.082 1.00 87.81 95 ASP A C 1
ATOM 725 O O . ASP A 1 95 ? -26.442 2.718 80.139 1.00 87.81 95 ASP A O 1
ATOM 729 N N . THR A 1 96 ? -27.285 4.653 80.895 1.00 84.31 96 THR A N 1
ATOM 730 C CA . THR A 1 96 ? -27.695 5.162 79.578 1.00 84.31 96 THR A CA 1
ATOM 731 C C . THR A 1 96 ? -26.528 5.272 78.600 1.00 84.31 96 THR A C 1
ATOM 733 O O . THR A 1 96 ? -26.710 5.036 77.408 1.00 84.31 96 THR A O 1
ATOM 736 N N . GLN A 1 97 ? -25.317 5.562 79.084 1.00 86.50 97 GLN A N 1
ATOM 737 C CA . GLN A 1 97 ? -24.129 5.649 78.242 1.00 86.50 97 GLN A CA 1
ATOM 738 C C . GLN A 1 97 ? -23.751 4.280 77.669 1.00 86.50 97 GLN A C 1
ATOM 740 O O . GLN A 1 97 ? -23.504 4.183 76.465 1.00 86.50 97 GLN A O 1
ATOM 745 N N . LYS A 1 98 ? -23.761 3.217 78.486 1.00 87.94 98 LYS A N 1
ATOM 746 C CA . LYS A 1 98 ? -23.522 1.848 77.995 1.00 87.94 98 LYS A CA 1
ATOM 747 C C . LYS A 1 98 ? -24.576 1.412 76.978 1.00 87.94 98 LYS A C 1
ATOM 749 O O . LYS A 1 98 ? -24.219 0.859 75.941 1.00 87.94 98 LYS A O 1
ATOM 754 N N . VAL A 1 99 ? -25.853 1.708 77.231 1.00 86.50 99 VAL A N 1
ATOM 755 C CA . VAL A 1 99 ? -26.955 1.380 76.307 1.00 86.50 99 VAL A CA 1
ATOM 756 C C . VAL A 1 99 ? -26.794 2.109 74.964 1.00 86.50 99 VAL A C 1
ATOM 758 O O . VAL A 1 99 ? -26.915 1.488 73.909 1.00 86.50 99 VAL A O 1
ATOM 761 N N . LEU A 1 100 ? -26.451 3.403 74.976 1.00 86.12 100 LEU A N 1
ATOM 762 C CA . LEU A 1 100 ? -26.199 4.181 73.755 1.00 86.12 100 LEU A CA 1
ATOM 763 C C . LEU A 1 100 ? -24.963 3.689 72.984 1.00 86.12 100 LEU A C 1
ATOM 765 O O . LEU A 1 100 ? -25.002 3.602 71.756 1.00 86.12 100 LEU A O 1
ATOM 769 N N . GLN A 1 101 ? -23.881 3.330 73.683 1.00 87.31 101 GLN A N 1
ATOM 770 C CA . GLN A 1 101 ? -22.692 2.737 73.060 1.00 87.31 101 GLN A CA 1
ATOM 771 C C . GLN A 1 101 ? -23.020 1.401 72.385 1.00 87.31 101 GLN A C 1
ATOM 773 O O . GLN A 1 101 ? -22.614 1.174 71.246 1.00 87.31 101 GLN A O 1
ATOM 778 N N . ALA A 1 102 ? -23.802 0.549 73.046 1.00 85.81 102 ALA A N 1
ATOM 779 C CA . ALA A 1 102 ? -24.232 -0.732 72.501 1.00 85.81 102 ALA A CA 1
ATOM 780 C C . ALA A 1 102 ? -25.164 -0.588 71.290 1.00 85.81 102 ALA A C 1
ATOM 782 O O . ALA A 1 102 ? -25.017 -1.329 70.319 1.00 85.81 102 ALA A O 1
ATOM 783 N N . LEU A 1 103 ? -26.074 0.396 71.300 1.00 87.00 103 LEU A N 1
ATOM 784 C CA . LEU A 1 103 ? -26.881 0.756 70.128 1.00 87.00 103 LEU A CA 1
ATOM 785 C C . LEU A 1 103 ? -25.988 1.161 68.950 1.00 87.00 103 LEU A C 1
ATOM 787 O O . LEU A 1 103 ? -26.174 0.663 67.840 1.00 87.00 103 LEU A O 1
ATOM 791 N N . GLY A 1 104 ? -24.994 2.022 69.190 1.00 85.19 104 GLY A N 1
ATOM 792 C CA . GLY A 1 104 ? -24.033 2.437 68.166 1.00 85.19 104 GLY A CA 1
ATOM 793 C C . GLY A 1 104 ? -23.243 1.260 67.585 1.00 85.19 104 GLY A C 1
ATOM 794 O O . GLY A 1 104 ? -23.174 1.107 66.368 1.00 85.19 104 GLY A O 1
ATOM 795 N N . GLN A 1 105 ? -22.707 0.387 68.445 1.00 88.19 105 GLN A N 1
ATOM 796 C CA . GLN A 1 105 ? -21.972 -0.810 68.023 1.00 88.19 105 GLN A CA 1
ATOM 797 C C . GLN A 1 105 ? -22.851 -1.764 67.210 1.00 88.19 105 GLN A C 1
ATOM 799 O O . GLN A 1 105 ? -22.450 -2.186 66.127 1.00 88.19 105 GLN A O 1
ATOM 804 N N . ARG A 1 106 ? -24.071 -2.061 67.679 1.00 88.19 106 ARG A N 1
ATOM 805 C CA . ARG A 1 106 ? -24.985 -2.966 66.971 1.00 88.19 106 ARG A CA 1
ATOM 806 C C . ARG A 1 106 ? -25.403 -2.411 65.615 1.00 88.19 106 ARG A C 1
ATOM 808 O O . ARG A 1 106 ? -25.454 -3.175 64.654 1.00 88.19 106 ARG A O 1
ATOM 815 N N . LYS A 1 107 ? -25.664 -1.103 65.521 1.00 88.62 107 LYS A N 1
ATOM 816 C CA . LYS A 1 107 ? -25.948 -0.437 64.245 1.00 88.62 107 LYS A CA 1
ATOM 817 C C . LYS A 1 107 ? -24.815 -0.663 63.246 1.00 88.62 107 LYS A C 1
ATOM 819 O O . LYS A 1 107 ? -25.090 -1.111 62.138 1.00 88.62 107 LYS A O 1
ATOM 824 N N . ASN A 1 108 ? -23.571 -0.402 63.652 1.00 86.00 108 ASN A N 1
ATOM 825 C CA . ASN A 1 108 ? -22.403 -0.592 62.790 1.00 86.00 108 ASN A CA 1
ATOM 826 C C . ASN A 1 108 ? -22.282 -2.057 62.345 1.00 86.00 108 ASN A C 1
ATOM 828 O O . ASN A 1 108 ? -22.197 -2.319 61.154 1.00 86.00 108 ASN A O 1
ATOM 832 N N . THR A 1 109 ? -22.413 -3.021 63.266 1.00 87.50 109 THR A N 1
ATOM 833 C CA . THR A 1 109 ? -22.392 -4.454 62.922 1.00 87.50 109 THR A CA 1
ATOM 834 C C . THR A 1 109 ? -23.480 -4.840 61.916 1.00 87.50 109 THR A C 1
ATOM 836 O O . THR A 1 109 ? -23.224 -5.609 60.997 1.00 87.50 109 THR A O 1
ATOM 839 N N . LEU A 1 110 ? -24.703 -4.323 62.064 1.00 82.12 110 LEU A N 1
ATOM 840 C CA . LEU A 1 110 ? -25.786 -4.603 61.117 1.00 82.12 110 LEU A CA 1
ATOM 841 C C . LEU A 1 110 ? -25.534 -3.962 59.744 1.00 82.12 110 LEU A C 1
ATOM 843 O O . LEU A 1 110 ? -25.873 -4.568 58.730 1.00 82.12 110 LEU A O 1
ATOM 847 N N . GLN A 1 111 ? -24.930 -2.771 59.697 1.00 84.06 111 GLN A N 1
ATOM 848 C CA . GLN A 1 111 ? -24.514 -2.130 58.444 1.00 84.06 111 GLN A CA 1
ATOM 849 C C . GLN A 1 111 ? -23.393 -2.915 57.749 1.00 84.06 111 GLN A C 1
ATOM 851 O O . GLN A 1 111 ? -23.459 -3.120 56.536 1.00 84.06 111 GLN A O 1
ATOM 856 N N . ASP A 1 112 ? -22.414 -3.401 58.510 1.00 85.94 112 ASP A N 1
ATOM 857 C CA . ASP A 1 112 ? -21.315 -4.225 58.000 1.00 85.94 112 ASP A CA 1
ATOM 858 C C . ASP A 1 112 ? -21.833 -5.562 57.453 1.00 85.94 112 ASP A C 1
ATOM 860 O O . ASP A 1 112 ? -21.490 -5.948 56.333 1.00 85.94 112 ASP A O 1
ATOM 864 N N . ASN A 1 113 ? -22.721 -6.235 58.193 1.00 82.50 113 ASN A N 1
ATOM 865 C CA . ASN A 1 113 ? -23.363 -7.474 57.749 1.00 82.50 113 ASN A CA 1
ATOM 866 C C . ASN A 1 113 ? -24.169 -7.254 56.465 1.00 82.50 113 ASN A C 1
ATOM 868 O O . ASN A 1 113 ? -23.981 -7.980 55.497 1.00 82.50 113 ASN A O 1
ATOM 872 N N . TRP A 1 114 ? -25.007 -6.214 56.415 1.00 82.00 114 TRP A N 1
ATOM 873 C CA . TRP A 1 114 ? -25.798 -5.900 55.222 1.00 82.00 114 TRP A CA 1
ATOM 874 C C . TRP A 1 114 ? -24.922 -5.606 53.997 1.00 82.00 114 TRP A C 1
ATOM 876 O O . TRP A 1 114 ? -25.213 -6.068 52.892 1.00 82.00 114 TRP A O 1
ATOM 886 N N . THR A 1 115 ? -23.828 -4.865 54.187 1.00 83.00 115 THR A N 1
ATOM 887 C CA . THR A 1 115 ? -22.867 -4.564 53.116 1.00 83.00 115 THR A CA 1
ATOM 888 C C . THR A 1 115 ? -22.181 -5.840 52.631 1.00 83.00 115 THR A C 1
ATOM 890 O O . THR A 1 115 ? -22.053 -6.051 51.426 1.00 83.00 115 THR A O 1
ATOM 893 N N . THR A 1 116 ? -21.790 -6.714 53.560 1.00 82.25 116 THR A N 1
ATOM 894 C CA . THR A 1 116 ? -21.144 -8.000 53.266 1.00 82.25 116 THR A CA 1
ATOM 895 C C . THR A 1 116 ? -22.090 -8.945 52.528 1.00 82.25 116 THR A C 1
ATOM 897 O O . THR A 1 116 ? -21.710 -9.496 51.498 1.00 82.25 116 THR A O 1
ATOM 900 N N . ASP A 1 117 ? -23.337 -9.071 52.980 1.00 80.06 117 ASP A N 1
ATOM 901 C CA . ASP A 1 117 ? -24.363 -9.897 52.337 1.00 80.06 117 ASP A CA 1
ATOM 902 C C . ASP A 1 117 ? -24.692 -9.377 50.935 1.00 80.06 117 ASP A C 1
ATOM 904 O O . ASP A 1 117 ? -24.785 -10.145 49.979 1.00 80.06 117 ASP A O 1
ATOM 908 N N . THR A 1 118 ? -24.812 -8.057 50.775 1.00 81.81 118 THR A N 1
ATOM 909 C CA . THR A 1 118 ? -25.035 -7.432 49.465 1.00 81.81 118 THR A CA 1
ATOM 910 C C . THR A 1 118 ? -23.857 -7.687 48.527 1.00 81.81 118 THR A C 1
ATOM 912 O O . THR A 1 118 ? -24.059 -8.041 47.364 1.00 81.81 118 THR A O 1
ATOM 915 N N . ALA A 1 119 ? -22.622 -7.554 49.017 1.00 77.62 119 ALA A N 1
ATOM 916 C CA . ALA A 1 119 ? -21.420 -7.854 48.245 1.00 77.62 119 ALA A CA 1
ATOM 917 C C . ALA A 1 119 ? -21.352 -9.338 47.850 1.00 77.62 119 ALA A C 1
ATOM 919 O O . ALA A 1 119 ? -21.053 -9.648 46.698 1.00 77.62 119 ALA A O 1
ATOM 920 N N . PHE A 1 120 ? -21.689 -10.247 48.767 1.00 81.94 120 PHE A N 1
ATOM 921 C CA . PHE A 1 120 ? -21.742 -11.683 48.510 1.00 81.94 120 PHE A CA 1
ATOM 922 C C . PHE A 1 120 ? -22.806 -12.042 47.466 1.00 81.94 120 PHE A C 1
ATOM 924 O O . PHE A 1 120 ? -22.505 -12.739 46.498 1.00 81.94 120 PHE A O 1
ATOM 931 N N . ASN A 1 121 ? -24.024 -11.515 47.604 1.00 82.44 121 ASN A N 1
ATOM 932 C CA . ASN A 1 121 ? -25.108 -11.729 46.644 1.00 82.44 121 ASN A CA 1
ATOM 933 C C . ASN A 1 121 ? -24.745 -11.175 45.260 1.00 82.44 121 ASN A C 1
ATOM 935 O O . ASN A 1 121 ? -24.992 -11.825 44.245 1.00 82.44 121 ASN A O 1
ATOM 939 N N . ASN A 1 122 ? -24.099 -10.006 45.209 1.00 83.50 122 ASN A N 1
ATOM 940 C CA . ASN A 1 122 ? -23.587 -9.449 43.961 1.00 83.50 122 ASN A CA 1
ATOM 941 C C . ASN A 1 122 ? -22.502 -10.333 43.341 1.00 83.50 122 ASN A C 1
ATOM 943 O O . ASN A 1 122 ? -22.528 -10.526 42.129 1.00 83.50 122 ASN A O 1
ATOM 947 N N . ALA A 1 123 ? -21.586 -10.884 44.142 1.00 77.69 123 ALA A N 1
ATOM 948 C CA . ALA A 1 123 ? -20.554 -11.802 43.669 1.00 77.69 123 ALA A CA 1
ATOM 949 C C . ALA A 1 123 ? -21.149 -13.119 43.144 1.00 77.69 123 ALA A C 1
ATOM 951 O O . ALA A 1 123 ? -20.752 -13.574 42.074 1.00 77.69 123 ALA A O 1
ATOM 952 N N . GLN A 1 124 ? -22.142 -13.695 43.833 1.00 84.88 124 GLN A N 1
ATOM 953 C CA . GLN A 1 124 ? -22.873 -14.871 43.346 1.00 84.88 124 GLN A CA 1
ATOM 954 C C . GLN A 1 124 ? -23.591 -14.594 42.026 1.00 84.88 124 GLN A C 1
ATOM 956 O O . GLN A 1 124 ? -23.499 -15.400 41.102 1.00 84.88 124 GLN A O 1
ATOM 961 N N . ALA A 1 125 ? -24.277 -13.454 41.918 1.00 84.31 125 ALA A N 1
ATOM 962 C CA . ALA A 1 125 ? -24.936 -13.057 40.680 1.00 84.31 125 ALA A CA 1
ATOM 963 C C . ALA A 1 125 ? -23.920 -12.877 39.538 1.00 84.31 125 ALA A C 1
ATOM 965 O O . ALA A 1 125 ? -24.156 -13.359 38.436 1.00 84.31 125 ALA A O 1
ATOM 966 N N . THR A 1 126 ? -22.758 -12.272 39.807 1.00 86.06 126 THR A N 1
ATOM 967 C CA . THR A 1 126 ? -21.683 -12.127 38.812 1.00 86.06 126 THR A CA 1
ATOM 968 C C . THR A 1 126 ? -21.122 -13.483 38.368 1.00 86.06 126 THR A C 1
ATOM 970 O O . THR A 1 126 ? -20.889 -13.687 37.177 1.00 86.06 126 THR A O 1
ATOM 973 N N . GLU A 1 127 ? -20.932 -14.440 39.283 1.00 85.56 127 GLU A N 1
ATOM 974 C CA . GLU A 1 127 ? -20.467 -15.787 38.915 1.00 85.56 127 GLU A CA 1
ATOM 975 C C . GLU A 1 127 ? -21.522 -16.548 38.093 1.00 85.56 127 GLU A C 1
ATOM 977 O O . GLU A 1 127 ? -21.174 -17.262 37.154 1.00 85.56 127 GLU A O 1
ATOM 982 N N . ALA A 1 128 ? -22.814 -16.346 38.378 1.00 89.19 128 ALA A N 1
ATOM 983 C CA . ALA A 1 128 ? -23.910 -16.908 37.587 1.00 89.19 128 ALA A CA 1
ATOM 984 C C . ALA A 1 128 ? -24.014 -16.288 36.178 1.00 89.19 128 ALA A C 1
ATOM 986 O O . ALA A 1 128 ? -24.375 -16.977 35.224 1.00 89.19 128 ALA A O 1
ATOM 987 N N . GLU A 1 129 ? -23.665 -15.007 36.029 1.00 92.94 129 GLU A N 1
ATOM 988 C CA . GLU A 1 129 ? -23.631 -14.282 34.749 1.00 92.94 129 GLU A CA 1
ATOM 989 C C . GLU A 1 129 ? -22.430 -14.670 33.877 1.00 92.94 129 GLU A C 1
ATOM 991 O O . GLU A 1 129 ? -22.503 -14.639 32.644 1.00 92.94 129 GLU A O 1
ATOM 996 N N . ARG A 1 130 ? -21.315 -15.053 34.508 1.00 91.00 130 ARG A N 1
ATOM 997 C CA .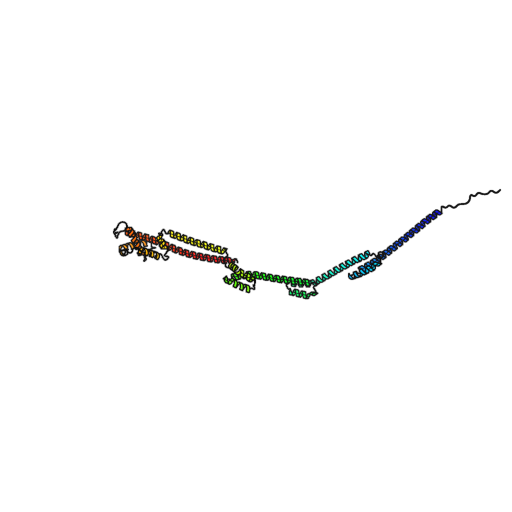 ARG A 1 130 ? -20.032 -15.351 33.864 1.00 91.00 130 ARG A CA 1
ATOM 998 C C . ARG A 1 130 ? -20.118 -16.261 32.629 1.00 91.00 130 ARG A C 1
ATOM 1000 O O . ARG A 1 130 ? -19.547 -15.863 31.612 1.00 91.00 130 ARG A O 1
ATOM 1007 N N . PRO A 1 131 ? -20.792 -17.430 32.639 1.00 94.44 131 PRO A N 1
ATOM 1008 C CA . PRO A 1 131 ? -20.877 -18.276 31.446 1.00 94.44 131 PRO A CA 1
ATOM 1009 C C . PRO A 1 131 ? -21.579 -17.574 30.275 1.00 94.44 131 PRO A C 1
ATOM 1011 O O . PRO A 1 131 ? -21.182 -17.752 29.124 1.00 94.44 131 PRO A O 1
ATOM 1014 N N . TYR A 1 132 ? -22.574 -16.724 30.548 1.00 95.69 132 TYR A N 1
ATOM 1015 C CA . TYR A 1 132 ? -23.269 -15.971 29.506 1.00 95.69 132 TYR A CA 1
ATOM 1016 C C . TYR A 1 132 ? -22.385 -14.872 28.918 1.00 95.69 132 TYR A C 1
ATOM 1018 O O . TYR A 1 132 ? -22.315 -14.725 27.699 1.00 95.69 132 TYR A O 1
ATOM 1026 N N . ILE A 1 133 ? -21.665 -14.143 29.773 1.00 94.50 133 ILE A N 1
ATOM 1027 C CA . ILE A 1 133 ? -20.717 -13.109 29.340 1.00 94.50 133 ILE A CA 1
ATOM 1028 C C . ILE A 1 133 ? -19.572 -13.735 28.528 1.00 94.50 133 ILE A C 1
ATOM 1030 O O . ILE A 1 133 ? -19.170 -13.182 27.506 1.00 94.50 133 ILE A O 1
ATOM 1034 N N . GLN A 1 134 ? -19.065 -14.902 28.938 1.00 94.31 134 GLN A N 1
ATOM 1035 C CA . GLN A 1 134 ? -18.028 -15.630 28.203 1.00 94.31 134 GLN A CA 1
ATOM 1036 C C . GLN A 1 134 ? -18.511 -16.070 26.819 1.00 94.31 134 GLN A C 1
ATOM 1038 O O . GLN A 1 134 ? -17.853 -15.753 25.834 1.00 94.31 134 GLN A O 1
ATOM 1043 N N . ALA A 1 135 ? -19.682 -16.703 26.718 1.00 94.81 135 ALA A N 1
ATOM 1044 C CA . ALA A 1 135 ? -20.239 -17.115 25.428 1.00 94.81 135 ALA A CA 1
ATOM 1045 C C . ALA A 1 135 ? -20.489 -15.924 24.481 1.00 94.81 135 ALA A C 1
ATOM 1047 O O . ALA A 1 135 ? -20.216 -16.011 23.284 1.00 94.81 135 ALA A O 1
ATOM 1048 N N . PHE A 1 136 ? -20.950 -14.788 25.014 1.00 97.06 136 PHE A N 1
ATOM 1049 C CA . PHE A 1 136 ? -21.076 -13.542 24.254 1.00 97.06 136 PHE A CA 1
ATOM 1050 C C . PHE A 1 136 ? -19.716 -13.038 23.740 1.00 97.06 136 PHE A C 1
ATOM 1052 O O . PHE A 1 136 ? -19.575 -12.724 22.556 1.00 97.06 136 PHE A O 1
ATOM 1059 N N . ASN A 1 137 ? -18.699 -13.001 24.605 1.00 93.19 137 ASN A N 1
ATOM 1060 C CA . ASN A 1 137 ? -17.351 -12.575 24.229 1.00 93.19 137 ASN A CA 1
ATOM 1061 C C . ASN A 1 137 ? -16.694 -13.531 23.223 1.00 93.19 137 ASN A C 1
ATOM 1063 O O . ASN A 1 137 ? -15.968 -13.071 22.345 1.00 93.19 137 ASN A O 1
ATOM 1067 N N . ASP A 1 138 ? -16.978 -14.832 23.294 1.00 96.00 138 ASP A N 1
ATOM 1068 C CA . ASP A 1 138 ? -16.501 -15.819 22.322 1.00 96.00 138 ASP A CA 1
ATOM 1069 C C . ASP A 1 138 ? -17.097 -15.573 20.927 1.00 96.00 138 ASP A C 1
ATOM 1071 O O . ASP A 1 138 ? -16.386 -15.668 19.923 1.00 96.00 138 ASP A O 1
ATOM 1075 N N . LEU A 1 139 ? -18.384 -15.211 20.843 1.00 96.50 139 LEU A N 1
ATOM 1076 C CA . LEU A 1 139 ? -19.032 -14.826 19.581 1.00 96.50 139 LEU A CA 1
ATOM 1077 C C . LEU A 1 139 ? -18.419 -13.541 19.007 1.00 96.50 139 LEU A C 1
ATOM 1079 O O . LEU A 1 139 ? -18.105 -13.492 17.814 1.00 96.50 139 LEU A O 1
ATOM 1083 N N . LEU A 1 140 ? -18.159 -12.538 19.856 1.00 94.19 140 LEU A N 1
ATOM 1084 C CA . LEU A 1 140 ? -17.434 -11.327 19.452 1.00 94.19 140 LEU A CA 1
ATOM 1085 C C . LEU A 1 140 ? -16.009 -11.639 18.973 1.00 94.19 140 LEU A C 1
ATOM 1087 O O . LEU A 1 140 ? -15.593 -11.144 17.926 1.00 94.19 140 LEU A O 1
ATOM 1091 N N . GLY A 1 141 ? -15.282 -12.514 19.673 1.00 89.69 141 GLY A N 1
ATOM 1092 C CA . GLY A 1 141 ? -13.937 -12.951 19.288 1.00 89.69 141 GLY A CA 1
ATOM 1093 C C . GLY A 1 141 ? -13.900 -13.659 17.930 1.00 89.69 141 GLY A C 1
ATOM 1094 O O . GLY A 1 141 ? -12.928 -13.530 17.186 1.00 89.69 141 GLY A O 1
ATOM 1095 N N . ARG A 1 142 ? -14.987 -14.347 17.561 1.00 93.88 142 ARG A N 1
ATOM 1096 C CA . ARG A 1 142 ? -15.182 -14.964 16.237 1.00 93.88 142 ARG A CA 1
ATOM 1097 C C . ARG A 1 142 ? -15.714 -13.998 15.175 1.00 93.88 142 ARG A C 1
ATOM 1099 O O . ARG A 1 142 ? -15.878 -14.412 14.031 1.00 93.88 142 ARG A O 1
ATOM 1106 N N . ARG A 1 143 ? -15.955 -12.729 15.528 1.00 91.31 143 ARG A N 1
ATOM 1107 C CA . ARG A 1 143 ? -16.554 -11.690 14.666 1.00 91.31 143 ARG A CA 1
ATOM 1108 C C . ARG A 1 143 ? -17.982 -12.015 14.212 1.00 91.31 143 ARG A C 1
ATOM 1110 O O . ARG A 1 143 ? -18.457 -11.471 13.217 1.00 91.31 143 ARG A O 1
ATOM 1117 N N . ASP A 1 144 ? -18.687 -12.870 14.948 1.00 95.69 144 ASP A N 1
ATOM 1118 C CA . ASP A 1 144 ? -20.095 -13.177 14.700 1.00 95.69 144 ASP A CA 1
ATOM 1119 C C . ASP A 1 144 ? -20.992 -12.164 15.427 1.00 95.69 144 ASP A C 1
ATOM 1121 O O . ASP A 1 144 ? -21.588 -12.447 16.467 1.00 95.69 144 ASP A O 1
ATOM 1125 N N . PHE A 1 145 ? -21.058 -10.937 14.899 1.00 95.19 145 PHE A N 1
ATOM 1126 C CA . PHE A 1 145 ? -21.825 -9.850 15.524 1.00 95.19 145 PHE A CA 1
ATOM 1127 C C . PHE A 1 145 ? -23.336 -10.128 15.546 1.00 95.19 145 PHE A C 1
ATOM 1129 O O . PHE A 1 145 ? -24.016 -9.748 16.497 1.00 95.19 145 PHE A O 1
ATOM 1136 N N . ALA A 1 146 ? -23.866 -10.811 14.526 1.00 95.25 146 ALA A N 1
ATOM 1137 C CA . ALA A 1 146 ? -25.282 -11.172 14.460 1.00 95.25 146 ALA A CA 1
ATOM 1138 C C . ALA A 1 146 ? -25.632 -12.263 15.484 1.00 95.25 146 ALA A C 1
ATOM 1140 O O . ALA A 1 146 ? -26.651 -12.160 16.177 1.00 95.25 146 ALA A O 1
ATOM 1141 N N . GLY A 1 147 ? -24.766 -13.272 15.625 1.00 95.75 147 GLY A N 1
ATOM 1142 C CA . GLY A 1 147 ? -24.872 -14.287 16.666 1.00 95.75 147 GLY A CA 1
ATOM 1143 C C . GLY A 1 147 ? -24.738 -13.690 18.064 1.00 95.75 147 GLY A C 1
ATOM 1144 O O . GLY A 1 147 ? -25.569 -13.976 18.921 1.00 95.75 147 GLY A O 1
ATOM 1145 N N . ALA A 1 148 ? -23.766 -12.798 18.289 1.00 95.88 148 ALA A N 1
ATOM 1146 C CA . ALA A 1 148 ? -23.573 -12.115 19.571 1.00 95.88 148 ALA A CA 1
ATOM 1147 C C . ALA A 1 148 ? -24.791 -11.262 19.970 1.00 95.88 148 ALA A C 1
ATOM 1149 O O . ALA A 1 148 ? -25.220 -11.309 21.124 1.00 95.88 148 ALA A O 1
ATOM 1150 N N . GLN A 1 149 ? -25.391 -10.537 19.018 1.00 96.00 149 GLN A N 1
ATOM 1151 C CA . GLN A 1 149 ? -26.612 -9.758 19.246 1.00 96.00 149 GLN A CA 1
ATOM 1152 C C . GLN A 1 149 ? -27.789 -10.671 19.610 1.00 96.00 149 GLN A C 1
ATOM 1154 O O . GLN A 1 149 ? -28.450 -10.454 20.624 1.00 96.00 149 GLN A O 1
ATOM 1159 N N . SER A 1 150 ? -28.004 -11.730 18.826 1.00 96.81 150 SER A N 1
ATOM 1160 C CA . SER A 1 150 ? -29.079 -12.703 19.064 1.00 96.81 150 SER A CA 1
ATOM 1161 C C . SER A 1 150 ? -28.919 -13.404 20.416 1.00 96.81 150 SER A C 1
ATOM 1163 O O . SER A 1 150 ? -29.896 -13.621 21.131 1.00 96.81 150 SER A O 1
ATOM 1165 N N . TYR A 1 151 ? -27.679 -13.724 20.793 1.00 96.88 151 TYR A N 1
ATOM 1166 C CA . TYR A 1 151 ? -27.350 -14.332 22.076 1.00 96.88 151 TYR A CA 1
ATOM 1167 C C . TYR A 1 151 ? -27.634 -13.385 23.244 1.00 96.88 151 TYR A C 1
ATOM 1169 O O . TYR A 1 151 ? -28.233 -13.800 24.238 1.00 96.88 151 TYR A O 1
ATOM 1177 N N . LEU A 1 152 ? -27.239 -12.114 23.125 1.00 96.00 152 LEU A N 1
ATOM 1178 C CA . LEU A 1 152 ? -27.522 -11.099 24.135 1.00 96.00 152 LEU A CA 1
ATOM 1179 C C . LEU A 1 152 ? -29.033 -10.901 24.299 1.00 96.00 152 LEU A C 1
ATOM 1181 O O . LEU A 1 152 ? -29.519 -10.870 25.426 1.00 96.00 152 LEU A O 1
ATOM 1185 N N . ASP A 1 153 ? -29.775 -10.839 23.190 1.00 94.69 153 ASP A N 1
ATOM 1186 C CA . ASP A 1 153 ? -31.233 -10.703 23.177 1.00 94.69 153 ASP A CA 1
ATOM 1187 C C . ASP A 1 153 ? -31.949 -11.891 23.835 1.00 94.69 153 ASP A C 1
ATOM 1189 O O . ASP A 1 153 ? -32.883 -11.684 24.614 1.00 94.69 153 ASP A O 1
ATOM 1193 N N . ALA A 1 154 ? -31.477 -13.117 23.593 1.00 96.00 154 ALA A N 1
ATOM 1194 C CA . ALA A 1 154 ? -32.023 -14.333 24.194 1.00 96.00 154 ALA A CA 1
ATOM 1195 C C . ALA A 1 154 ? -31.743 -14.453 25.704 1.00 96.00 154 ALA A C 1
ATOM 1197 O O . ALA A 1 154 ? -32.499 -15.109 26.417 1.00 96.00 154 ALA A O 1
ATOM 1198 N N . ASN A 1 155 ? -30.680 -13.814 26.205 1.00 95.44 155 ASN A N 1
ATOM 1199 C CA . ASN A 1 155 ? -30.214 -13.958 27.589 1.00 95.44 155 ASN A CA 1
ATOM 1200 C C . ASN A 1 155 ? -30.388 -12.692 28.441 1.00 95.44 155 ASN A C 1
ATOM 1202 O O . ASN A 1 155 ? -29.811 -12.601 29.524 1.00 95.44 155 ASN A O 1
ATOM 1206 N N . LYS A 1 156 ? -31.215 -11.727 28.011 1.00 92.94 156 LYS A N 1
ATOM 1207 C CA . LYS A 1 156 ? -31.425 -10.461 28.742 1.00 92.94 156 LYS A CA 1
ATOM 1208 C C . LYS A 1 156 ? -31.908 -10.629 30.183 1.00 92.94 156 LYS A C 1
ATOM 1210 O O . LYS A 1 156 ? -31.624 -9.780 31.015 1.00 92.94 156 LYS A O 1
ATOM 1215 N N . GLY A 1 157 ? -32.634 -11.709 30.476 1.00 90.50 157 GLY A N 1
ATOM 1216 C CA . GLY A 1 157 ? -33.089 -12.023 31.834 1.00 90.50 157 GLY A CA 1
ATOM 1217 C C . GLY A 1 157 ? -31.997 -12.587 32.751 1.00 90.50 157 GLY A C 1
ATOM 1218 O O . GLY A 1 157 ? -32.163 -12.558 33.965 1.00 90.50 157 GLY A O 1
ATOM 1219 N N . ASN A 1 158 ? -30.889 -13.073 32.184 1.00 92.31 158 ASN A N 1
ATOM 1220 C CA . ASN A 1 158 ? -29.802 -13.734 32.912 1.00 92.31 158 ASN A CA 1
ATOM 1221 C C . ASN A 1 158 ? -28.576 -12.832 33.111 1.00 92.31 158 ASN A C 1
ATOM 1223 O O . ASN A 1 158 ? -27.617 -13.262 33.740 1.00 92.31 158 ASN A O 1
ATOM 1227 N N . ILE A 1 159 ? -28.579 -11.618 32.549 1.00 92.56 159 ILE A N 1
ATOM 1228 C CA . ILE A 1 159 ? -27.458 -10.673 32.581 1.00 92.56 159 ILE A CA 1
ATOM 1229 C C . ILE A 1 159 ? -27.978 -9.320 33.070 1.00 92.56 159 ILE A C 1
ATOM 1231 O O . ILE A 1 159 ? -28.809 -8.705 32.402 1.00 92.56 159 ILE A O 1
ATOM 1235 N N . ARG A 1 160 ? -27.470 -8.816 34.200 1.00 91.31 160 ARG A N 1
ATOM 1236 C CA . ARG A 1 160 ? -27.889 -7.512 34.743 1.00 91.31 160 ARG A CA 1
ATOM 1237 C C . ARG A 1 160 ? -27.507 -6.332 33.845 1.00 91.31 160 ARG A C 1
ATOM 1239 O O . ARG A 1 160 ? -28.320 -5.430 33.672 1.00 91.31 160 ARG A O 1
ATOM 1246 N N . ASP A 1 161 ? -26.308 -6.334 33.255 1.00 89.31 161 ASP A N 1
ATOM 1247 C CA . ASP A 1 161 ? -25.782 -5.209 32.457 1.00 89.31 161 ASP A CA 1
ATOM 1248 C C . ASP A 1 161 ? -25.688 -5.523 30.954 1.00 89.31 161 ASP A C 1
ATOM 1250 O O . ASP A 1 161 ? -24.625 -5.561 30.331 1.00 89.31 161 ASP A O 1
ATOM 1254 N N . THR A 1 162 ? -26.845 -5.762 30.344 1.00 90.50 162 THR A N 1
ATOM 1255 C CA . THR A 1 162 ? -26.941 -5.970 28.890 1.00 90.50 162 THR A CA 1
ATOM 1256 C C . THR A 1 162 ? -26.604 -4.713 28.084 1.00 90.50 162 THR A C 1
ATOM 1258 O O . THR A 1 162 ? -26.162 -4.825 26.941 1.00 90.50 162 THR A O 1
ATOM 1261 N N . GLY A 1 163 ? -26.777 -3.521 28.666 1.00 90.06 163 GLY A N 1
ATOM 1262 C CA . GLY A 1 163 ? -26.496 -2.243 28.010 1.00 90.06 163 GLY A CA 1
ATOM 1263 C C . GLY A 1 163 ? -25.012 -2.061 27.696 1.00 90.06 163 GLY A C 1
ATOM 1264 O O . GLY A 1 163 ? -24.663 -1.734 26.559 1.00 90.06 163 GLY A O 1
ATOM 1265 N N . SER A 1 164 ? -24.139 -2.343 28.667 1.00 92.00 164 SER A N 1
ATOM 1266 C CA . SER A 1 164 ? -22.684 -2.294 28.480 1.00 92.00 164 SER A CA 1
ATOM 1267 C C . SER A 1 164 ? -22.203 -3.291 27.420 1.00 92.00 164 SER A C 1
ATOM 1269 O O . SER A 1 164 ? -21.438 -2.939 26.518 1.00 92.00 164 SER A O 1
ATOM 1271 N N . LEU A 1 165 ? -22.725 -4.523 27.439 1.00 93.56 165 LEU A N 1
ATOM 1272 C CA . LEU A 1 165 ? -22.386 -5.535 26.431 1.00 93.56 165 LEU A CA 1
ATOM 1273 C C . LEU A 1 165 ? -22.848 -5.130 25.024 1.00 93.56 165 LEU A C 1
ATOM 1275 O O . LEU A 1 165 ? -22.090 -5.271 24.064 1.00 93.56 165 LEU A O 1
ATOM 1279 N N . LEU A 1 166 ? -24.046 -4.555 24.893 1.00 94.38 166 LEU A N 1
ATOM 1280 C CA . LEU A 1 166 ? -24.544 -4.025 23.621 1.00 94.38 166 LEU A CA 1
ATOM 1281 C C . LEU A 1 166 ? -23.660 -2.883 23.092 1.00 94.38 166 LEU A C 1
ATOM 1283 O O . LEU A 1 166 ? -23.404 -2.789 21.888 1.00 94.38 166 LEU A O 1
ATOM 1287 N N . GLN A 1 167 ? -23.161 -2.013 23.973 1.00 94.44 167 GLN A N 1
ATOM 1288 C CA . GLN A 1 167 ? -22.218 -0.960 23.596 1.00 94.44 167 GLN A CA 1
ATOM 1289 C C . GLN A 1 167 ? -20.885 -1.539 23.102 1.00 94.44 167 GLN A C 1
ATOM 1291 O O . GLN A 1 167 ? -20.368 -1.082 22.075 1.00 94.44 167 GLN A O 1
ATOM 1296 N N . THR A 1 168 ? -20.357 -2.569 23.769 1.00 93.44 168 THR A N 1
ATOM 1297 C CA . THR A 1 168 ? -19.162 -3.298 23.314 1.00 93.44 168 THR A CA 1
ATOM 1298 C C . THR A 1 168 ? -19.379 -3.923 21.936 1.00 93.44 168 THR A C 1
ATOM 1300 O O . THR A 1 168 ? -18.539 -3.734 21.055 1.00 93.44 168 THR A O 1
ATOM 1303 N N . LEU A 1 169 ? -20.521 -4.585 21.707 1.00 95.31 169 LEU A N 1
ATOM 1304 C CA . LEU A 1 169 ? -20.875 -5.171 20.408 1.00 95.31 169 LEU A CA 1
ATOM 1305 C C . LEU A 1 169 ? -20.870 -4.124 19.295 1.00 95.31 169 LEU A C 1
ATOM 1307 O O . LEU A 1 169 ? -20.175 -4.285 18.293 1.00 95.31 169 LEU A O 1
ATOM 1311 N N . ASN A 1 170 ? -21.596 -3.022 19.496 1.00 93.88 170 ASN A N 1
ATOM 1312 C CA . ASN A 1 170 ? -21.694 -1.948 18.510 1.00 93.88 170 ASN A CA 1
ATOM 1313 C C . ASN A 1 170 ? -20.327 -1.320 18.207 1.00 93.88 170 ASN A C 1
ATOM 1315 O O . ASN A 1 170 ? -20.033 -0.979 17.060 1.00 93.88 170 ASN A O 1
ATOM 1319 N N . THR A 1 171 ? -19.482 -1.174 19.230 1.00 93.44 171 THR A N 1
ATOM 1320 C CA . THR A 1 171 ? -18.133 -0.614 19.088 1.00 93.44 171 THR A CA 1
ATOM 1321 C C . THR A 1 171 ? -17.234 -1.540 18.273 1.00 93.44 171 THR A C 1
ATOM 1323 O O . THR A 1 171 ? -16.609 -1.090 17.312 1.00 93.44 171 THR A O 1
ATOM 1326 N N . GLN A 1 172 ? -17.206 -2.836 18.599 1.00 92.81 172 GLN A N 1
ATOM 1327 C CA . GLN A 1 172 ? -16.404 -3.806 17.852 1.00 92.81 172 GLN A CA 1
ATOM 1328 C C . GLN A 1 172 ? -16.892 -3.976 16.411 1.00 92.81 172 GLN A C 1
ATOM 1330 O O . GLN A 1 172 ? -16.070 -4.021 15.500 1.00 92.81 172 GLN A O 1
ATOM 1335 N N . GLN A 1 173 ? -18.208 -4.002 16.179 1.00 94.00 173 GLN A N 1
ATOM 1336 C CA . GLN A 1 173 ? -18.764 -4.110 14.831 1.00 94.00 173 GLN A CA 1
ATOM 1337 C C . GLN A 1 173 ? -18.386 -2.903 13.963 1.00 94.00 173 GLN A C 1
ATOM 1339 O O . GLN A 1 173 ? -17.983 -3.069 12.812 1.00 94.00 173 GLN A O 1
ATOM 1344 N N . ARG A 1 174 ? -18.474 -1.681 14.508 1.00 91.38 174 ARG A N 1
ATOM 1345 C CA . ARG A 1 174 ? -18.041 -0.468 13.795 1.00 91.38 174 ARG A CA 1
ATOM 1346 C C . ARG A 1 174 ? -16.554 -0.507 13.473 1.00 91.38 174 ARG A C 1
ATOM 1348 O O . ARG A 1 174 ? -16.198 -0.314 12.316 1.00 91.38 174 ARG A O 1
ATOM 1355 N N . SER A 1 175 ? -15.719 -0.806 14.468 1.00 90.19 175 SER A N 1
ATOM 1356 C CA . SER A 1 175 ? -14.268 -0.896 14.285 1.00 90.19 175 SER A CA 1
ATOM 1357 C C . SER A 1 175 ? -13.892 -1.944 13.235 1.00 90.19 175 SER A C 1
ATOM 1359 O O . SER A 1 175 ? -13.051 -1.677 12.382 1.00 90.19 175 SER A O 1
ATOM 1361 N N . TYR A 1 176 ? -14.563 -3.098 13.233 1.00 91.12 176 TYR A N 1
ATOM 1362 C CA . TYR A 1 176 ? -14.344 -4.137 12.234 1.00 91.12 176 TYR A CA 1
ATOM 1363 C C . TYR A 1 176 ? -14.740 -3.696 10.820 1.00 91.12 176 TYR A C 1
ATOM 1365 O O . TYR A 1 176 ? -13.974 -3.892 9.879 1.00 91.12 176 TYR A O 1
ATOM 1373 N N . ASN A 1 177 ? -15.910 -3.074 10.662 1.00 88.00 177 ASN A N 1
ATOM 1374 C CA . ASN A 1 177 ? -16.361 -2.568 9.364 1.00 88.00 177 ASN A CA 1
ATOM 1375 C C . ASN A 1 177 ? -15.427 -1.473 8.827 1.00 88.00 177 ASN A C 1
ATOM 1377 O O . ASN A 1 177 ? -15.171 -1.398 7.626 1.00 88.00 177 ASN A O 1
ATOM 1381 N N . GLU A 1 178 ? -14.911 -0.624 9.713 1.00 84.50 178 GLU A N 1
ATOM 1382 C CA . GLU A 1 178 ? -13.961 0.428 9.367 1.00 84.50 178 GLU A CA 1
ATOM 1383 C C . GLU A 1 178 ? -12.598 -0.152 8.968 1.00 84.50 178 GLU A C 1
ATOM 1385 O O . GLU A 1 178 ? -12.047 0.249 7.944 1.00 84.50 178 GLU A O 1
ATOM 1390 N N . GLN A 1 179 ? -12.118 -1.174 9.685 1.00 84.00 179 GLN A N 1
ATOM 1391 C CA . GLN A 1 179 ? -10.922 -1.925 9.308 1.00 84.00 179 GLN A CA 1
ATOM 1392 C C . GLN A 1 179 ? -11.092 -2.615 7.949 1.00 84.00 179 GLN A C 1
ATOM 1394 O O . GLN A 1 179 ? -10.250 -2.434 7.082 1.00 84.00 179 GLN A O 1
ATOM 1399 N N . GLN A 1 180 ? -12.197 -3.329 7.707 1.00 79.31 180 GLN A N 1
ATOM 1400 C CA . GLN A 1 180 ? -12.455 -3.950 6.401 1.00 79.31 180 GLN A CA 1
ATOM 1401 C C . GLN A 1 180 ? -12.481 -2.926 5.263 1.00 79.31 180 GLN A C 1
ATOM 1403 O O . GLN A 1 180 ? -11.990 -3.191 4.165 1.00 79.31 180 GLN A O 1
ATOM 1408 N N . LYS A 1 181 ? -13.077 -1.755 5.506 1.00 77.62 181 LYS A N 1
ATOM 1409 C CA . LYS A 1 181 ? -13.093 -0.670 4.527 1.00 77.62 181 LYS A CA 1
ATOM 1410 C C . LYS A 1 181 ? -11.674 -0.188 4.241 1.00 77.62 181 LYS A C 1
ATOM 1412 O O . LYS A 1 181 ? -11.345 0.005 3.075 1.00 77.62 181 LYS A O 1
ATOM 1417 N N . GLN A 1 182 ? -10.854 -0.013 5.273 1.00 74.69 182 GLN A N 1
ATOM 1418 C CA . GLN A 1 182 ? -9.463 0.396 5.124 1.00 74.69 182 GLN A CA 1
ATOM 1419 C C . GLN A 1 182 ? -8.635 -0.668 4.389 1.00 74.69 182 GLN A C 1
ATOM 1421 O O . GLN A 1 182 ? -8.005 -0.342 3.390 1.00 74.69 182 GLN A O 1
ATOM 1426 N N . ASP A 1 183 ? -8.744 -1.938 4.780 1.00 75.38 183 ASP A N 1
ATOM 1427 C CA . ASP A 1 183 ? -8.066 -3.066 4.132 1.00 75.38 183 ASP A CA 1
ATOM 1428 C C . ASP A 1 183 ? -8.454 -3.175 2.646 1.00 75.38 183 ASP A C 1
ATOM 1430 O O . ASP A 1 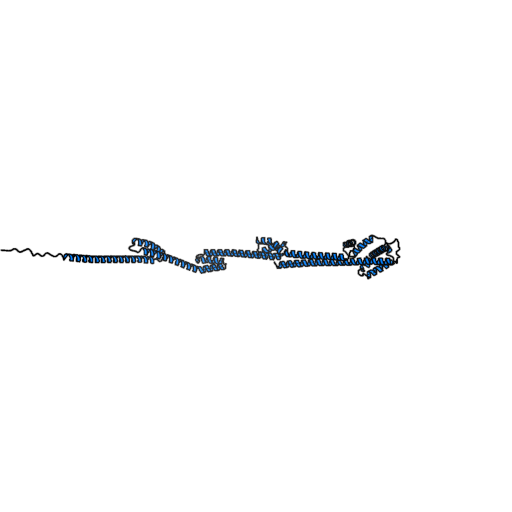183 ? -7.604 -3.396 1.788 1.00 75.38 183 ASP A O 1
ATOM 1434 N N . ASN A 1 184 ? -9.732 -2.965 2.307 1.00 72.81 184 ASN A N 1
ATOM 1435 C CA . ASN A 1 184 ? -10.195 -2.940 0.917 1.00 72.81 184 ASN A CA 1
ATOM 1436 C C . ASN A 1 184 ? -9.652 -1.714 0.164 1.00 72.81 184 ASN A C 1
ATOM 1438 O O . ASN A 1 184 ? -9.246 -1.819 -0.992 1.00 72.81 184 ASN A O 1
ATOM 1442 N N . LEU A 1 185 ? -9.602 -0.544 0.808 1.00 73.19 185 LEU A N 1
ATOM 1443 C CA . LEU A 1 185 ? -9.018 0.656 0.213 1.00 73.19 185 LEU A CA 1
ATOM 1444 C C . LEU A 1 185 ? -7.520 0.488 -0.058 1.00 73.19 185 LEU A C 1
ATOM 1446 O O . LEU A 1 185 ? -7.084 0.955 -1.115 1.00 73.19 185 LEU A O 1
ATOM 1450 N N . ASP A 1 186 ? -6.781 -0.156 0.843 1.00 72.38 186 ASP A N 1
ATOM 1451 C CA . ASP A 1 186 ? -5.348 -0.431 0.722 1.00 72.38 186 ASP A CA 1
ATOM 1452 C C . ASP A 1 186 ? -5.084 -1.524 -0.322 1.00 72.38 186 ASP A C 1
ATOM 1454 O O . ASP A 1 186 ? -4.320 -1.287 -1.255 1.00 72.38 186 ASP A O 1
ATOM 1458 N N . TRP A 1 187 ? -5.828 -2.637 -0.291 1.00 74.81 187 TRP A N 1
ATOM 1459 C CA . TRP A 1 187 ? -5.777 -3.675 -1.332 1.00 74.81 187 TRP A CA 1
ATOM 1460 C C . TRP A 1 187 ? -6.039 -3.099 -2.724 1.00 74.81 187 TRP A C 1
ATOM 1462 O O . TRP A 1 187 ? -5.302 -3.364 -3.670 1.00 74.81 187 TRP A O 1
ATOM 1472 N N . GLN A 1 188 ? -7.070 -2.263 -2.861 1.00 67.38 188 GLN A N 1
ATOM 1473 C CA . GLN A 1 188 ? -7.359 -1.590 -4.121 1.00 67.38 188 GLN A CA 1
ATOM 1474 C C . GLN A 1 188 ? -6.246 -0.611 -4.509 1.00 67.38 188 GLN A C 1
ATOM 1476 O O . GLN A 1 188 ? -5.952 -0.493 -5.690 1.00 67.38 188 GLN A O 1
ATOM 1481 N N . ARG A 1 189 ? -5.634 0.115 -3.564 1.00 71.88 189 ARG A N 1
ATOM 1482 C CA . ARG A 1 189 ? -4.546 1.059 -3.865 1.00 71.88 189 ARG A CA 1
ATOM 1483 C C . ARG A 1 189 ? -3.319 0.326 -4.407 1.00 71.88 189 ARG A C 1
ATOM 1485 O O . ARG A 1 189 ? -2.780 0.750 -5.429 1.00 71.88 189 ARG A O 1
ATOM 1492 N N . ASP A 1 190 ? -2.922 -0.757 -3.752 1.00 74.62 190 ASP A N 1
ATOM 1493 C CA . ASP A 1 190 ? -1.767 -1.558 -4.156 1.00 74.62 190 ASP A CA 1
ATOM 1494 C C . ASP A 1 190 ? -2.034 -2.238 -5.506 1.00 74.62 190 ASP A C 1
ATOM 1496 O O . ASP A 1 190 ? -1.235 -2.112 -6.438 1.00 74.62 190 ASP A O 1
ATOM 1500 N N . ASN A 1 191 ? -3.232 -2.803 -5.689 1.00 77.94 191 ASN A N 1
ATOM 1501 C CA . ASN A 1 191 ? -3.634 -3.370 -6.974 1.00 77.94 191 ASN A CA 1
ATOM 1502 C C . ASN A 1 191 ? -3.738 -2.336 -8.093 1.00 77.94 191 ASN A C 1
ATOM 1504 O O . ASN A 1 191 ? -3.388 -2.658 -9.221 1.00 77.94 191 ASN A O 1
ATOM 1508 N N . VAL A 1 192 ? -4.194 -1.103 -7.839 1.00 82.12 192 VAL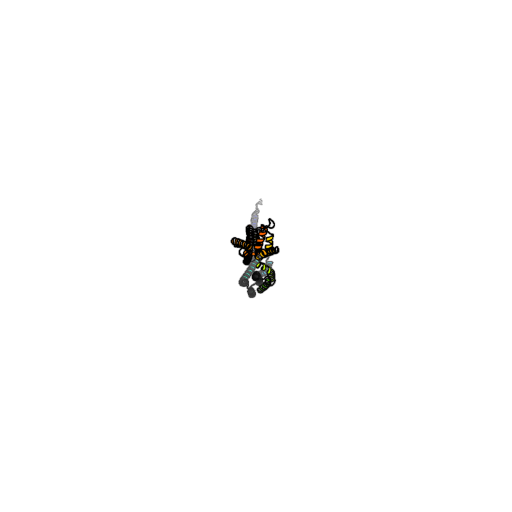 A N 1
ATOM 1509 C CA . VAL A 1 192 ? -4.234 -0.059 -8.880 1.00 82.12 192 VAL A CA 1
ATOM 1510 C C . VAL A 1 192 ? -2.824 0.213 -9.395 1.00 82.12 192 VAL A C 1
ATOM 1512 O O . VAL A 1 192 ? -2.640 0.310 -10.606 1.00 82.12 192 VAL A O 1
ATOM 1515 N N . GLY A 1 193 ? -1.833 0.327 -8.505 1.00 81.81 193 GLY A N 1
ATOM 1516 C CA . GLY A 1 193 ? -0.444 0.583 -8.888 1.00 81.81 193 GLY A CA 1
ATOM 1517 C C . GLY A 1 193 ? 0.158 -0.552 -9.716 1.00 81.81 193 GLY A C 1
ATOM 1518 O O . GLY A 1 193 ? 0.763 -0.304 -10.763 1.00 81.81 193 GLY A O 1
ATOM 1519 N N . ASP A 1 194 ? -0.049 -1.795 -9.287 1.00 83.81 194 ASP A N 1
ATOM 1520 C CA . ASP A 1 194 ? 0.476 -2.975 -9.978 1.00 83.81 194 ASP A CA 1
ATOM 1521 C C . ASP A 1 194 ? -0.251 -3.249 -11.292 1.00 83.81 194 ASP A C 1
ATOM 1523 O O . ASP A 1 194 ? 0.395 -3.469 -12.318 1.00 83.81 194 ASP A O 1
ATOM 1527 N N . LEU A 1 195 ? -1.582 -3.149 -11.304 1.00 84.88 195 LEU A N 1
ATOM 1528 C CA . LEU A 1 195 ? -2.380 -3.292 -12.518 1.00 84.88 195 LEU A CA 1
ATOM 1529 C C . LEU A 1 195 ? -2.017 -2.200 -13.525 1.00 84.88 195 LEU A C 1
ATOM 1531 O O . LEU A 1 195 ? -1.797 -2.508 -14.691 1.00 84.88 195 LEU A O 1
ATOM 1535 N N . THR A 1 196 ? -1.875 -0.946 -13.078 1.00 87.75 196 THR A N 1
ATOM 1536 C CA . THR A 1 196 ? -1.446 0.163 -13.942 1.00 87.75 196 THR A CA 1
ATOM 1537 C C . THR A 1 196 ? -0.084 -0.136 -14.553 1.00 87.75 196 THR A C 1
ATOM 1539 O O . THR A 1 196 ? 0.037 -0.105 -15.772 1.00 87.75 196 THR A O 1
ATOM 1542 N N . ARG A 1 197 ? 0.930 -0.505 -13.759 1.00 85.81 197 ARG A N 1
ATOM 1543 C CA . ARG A 1 197 ? 2.261 -0.839 -14.296 1.00 85.81 197 ARG A CA 1
ATOM 1544 C C . ARG A 1 197 ? 2.224 -2.011 -15.277 1.00 85.81 197 ARG A C 1
ATOM 1546 O O . ARG A 1 197 ? 2.845 -1.925 -16.333 1.00 85.81 197 ARG A O 1
ATOM 1553 N N . ASN A 1 198 ? 1.482 -3.071 -14.962 1.00 86.88 198 ASN A N 1
ATOM 1554 C CA . ASN A 1 198 ? 1.353 -4.242 -15.830 1.00 86.88 198 ASN A CA 1
ATOM 1555 C C . ASN A 1 198 ? 0.655 -3.912 -17.151 1.00 86.88 198 ASN A C 1
ATOM 1557 O O . ASN A 1 198 ? 1.116 -4.351 -18.201 1.00 86.88 198 ASN A O 1
ATOM 1561 N N . ILE A 1 199 ? -0.415 -3.111 -17.112 1.00 87.88 199 ILE A N 1
ATOM 1562 C CA . ILE A 1 199 ? -1.098 -2.629 -18.315 1.00 87.88 199 ILE A CA 1
ATOM 1563 C C . ILE A 1 199 ? -0.144 -1.765 -19.132 1.00 87.88 199 ILE A C 1
ATOM 1565 O O . ILE A 1 199 ? 0.010 -1.998 -20.325 1.00 87.88 199 ILE A O 1
ATOM 1569 N N . LEU A 1 200 ? 0.528 -0.797 -18.501 1.00 88.69 200 LEU A N 1
ATOM 1570 C CA . LEU A 1 200 ? 1.426 0.113 -19.203 1.00 88.69 200 LEU A CA 1
ATOM 1571 C C . LEU A 1 200 ? 2.549 -0.644 -19.917 1.00 88.69 200 LEU A C 1
ATOM 1573 O O . LEU A 1 200 ? 2.780 -0.339 -21.079 1.00 88.69 200 LEU A O 1
ATOM 1577 N N . LYS A 1 201 ? 3.160 -1.666 -19.293 1.00 84.75 201 LYS A N 1
ATOM 1578 C CA . LYS A 1 201 ? 4.176 -2.553 -19.909 1.00 84.75 201 LYS A CA 1
ATOM 1579 C C . LYS A 1 201 ? 3.697 -3.285 -21.179 1.00 84.75 201 LYS A C 1
ATOM 1581 O O . LYS A 1 201 ? 4.530 -3.771 -21.930 1.00 84.75 201 LYS A O 1
ATOM 1586 N N . GLN A 1 202 ? 2.386 -3.416 -21.399 1.00 86.12 202 GLN A N 1
ATOM 1587 C CA . GLN A 1 202 ? 1.800 -4.124 -22.550 1.00 86.12 202 GLN A CA 1
ATOM 1588 C C . GLN A 1 202 ? 1.302 -3.183 -23.657 1.00 86.12 202 GLN A C 1
ATOM 1590 O O . GLN A 1 202 ? 0.839 -3.647 -24.700 1.00 86.12 202 GLN A O 1
ATOM 1595 N N . VAL A 1 203 ? 1.315 -1.868 -23.427 1.00 87.00 203 VAL A N 1
ATOM 1596 C CA . VAL A 1 203 ? 0.802 -0.892 -24.389 1.00 87.00 203 VAL A CA 1
ATOM 1597 C C . VAL A 1 203 ? 1.962 -0.321 -25.192 1.00 87.00 203 VAL A C 1
ATOM 1599 O O . VAL A 1 203 ? 2.704 0.511 -24.695 1.00 87.00 203 VAL A O 1
ATOM 1602 N N . ASP A 1 204 ? 2.072 -0.691 -26.466 1.00 82.06 204 ASP A N 1
ATOM 1603 C CA . ASP A 1 204 ? 3.170 -0.209 -27.323 1.00 82.06 204 ASP A CA 1
ATOM 1604 C C . ASP A 1 204 ? 2.975 1.226 -27.845 1.00 82.06 204 ASP A C 1
ATOM 1606 O O . ASP A 1 204 ? 3.927 1.868 -28.287 1.00 82.06 204 ASP A O 1
ATOM 1610 N N . ASN A 1 205 ? 1.736 1.734 -27.846 1.00 83.31 205 ASN A N 1
ATOM 1611 C CA . ASN A 1 205 ? 1.387 3.028 -28.438 1.00 83.31 205 ASN A CA 1
ATOM 1612 C C . ASN A 1 205 ? 0.877 4.014 -27.365 1.00 83.31 205 ASN A C 1
ATOM 1614 O O . ASN A 1 205 ? -0.173 3.736 -26.769 1.00 83.31 205 ASN A O 1
ATOM 1618 N N . PRO A 1 206 ? 1.534 5.179 -27.173 1.00 85.62 206 PRO A N 1
ATOM 1619 C CA . PRO A 1 206 ? 1.136 6.174 -26.175 1.00 85.62 206 PRO A CA 1
ATOM 1620 C C . PRO A 1 206 ? -0.302 6.680 -26.361 1.00 85.62 206 PRO A C 1
ATOM 1622 O O . PRO A 1 206 ? -1.010 6.871 -25.374 1.00 85.62 206 PRO A O 1
ATOM 1625 N N . ASP A 1 207 ? -0.794 6.789 -27.599 1.00 89.25 207 ASP A N 1
ATOM 1626 C CA . ASP A 1 207 ? -2.151 7.277 -27.899 1.00 89.25 207 ASP A CA 1
ATOM 1627 C C . ASP A 1 207 ? -3.248 6.324 -27.393 1.00 89.25 207 ASP A C 1
ATOM 1629 O O . ASP A 1 207 ? -4.409 6.703 -27.230 1.00 89.25 207 ASP A O 1
ATOM 1633 N N . ARG A 1 208 ? -2.897 5.055 -27.141 1.00 90.69 208 ARG A N 1
ATOM 1634 C CA . ARG A 1 208 ? -3.830 4.027 -26.656 1.00 90.69 208 ARG A CA 1
ATOM 1635 C C . ARG A 1 208 ? -3.781 3.834 -25.143 1.00 90.69 208 ARG A C 1
ATOM 1637 O O . ARG A 1 208 ? -4.672 3.165 -24.614 1.00 90.69 208 ARG A O 1
ATOM 1644 N N . VAL A 1 209 ? -2.795 4.418 -24.457 1.00 90.00 209 VAL A N 1
ATOM 1645 C CA . VAL A 1 209 ? -2.558 4.241 -23.015 1.00 90.00 209 VAL A CA 1
ATOM 1646 C C . VAL A 1 209 ? -3.802 4.573 -22.208 1.00 90.00 209 VAL A C 1
ATOM 1648 O O . VAL A 1 209 ? -4.289 3.724 -21.466 1.00 90.00 209 VAL A O 1
ATOM 1651 N N . GLU A 1 210 ? -4.368 5.766 -22.391 1.00 91.06 210 GLU A N 1
ATOM 1652 C CA . GLU A 1 210 ? -5.511 6.214 -21.592 1.00 91.06 210 GLU A CA 1
ATOM 1653 C C . GLU A 1 210 ? -6.746 5.326 -21.815 1.00 91.06 210 GLU A C 1
ATOM 1655 O O . GLU A 1 210 ? -7.421 4.933 -20.864 1.00 91.06 210 GLU A O 1
ATOM 1660 N N . THR A 1 211 ? -7.010 4.936 -23.066 1.00 93.62 211 THR A N 1
ATOM 1661 C CA . THR A 1 211 ? -8.177 4.111 -23.421 1.00 93.62 211 THR A CA 1
ATOM 1662 C C . THR A 1 211 ? -8.065 2.690 -22.862 1.00 93.62 211 THR A C 1
ATOM 1664 O O . THR A 1 211 ? -9.030 2.171 -22.289 1.00 93.62 211 THR A O 1
ATOM 1667 N N . ILE A 1 212 ? -6.898 2.053 -23.010 1.00 92.81 212 ILE A N 1
ATOM 1668 C CA . ILE A 1 212 ? -6.659 0.688 -22.521 1.00 92.81 212 ILE A CA 1
ATOM 1669 C C . ILE A 1 212 ? -6.652 0.682 -20.992 1.00 92.81 212 ILE A C 1
ATOM 1671 O O . ILE A 1 212 ? -7.374 -0.108 -20.384 1.00 92.81 212 ILE A O 1
ATOM 1675 N N . LEU A 1 213 ? -5.924 1.613 -20.369 1.00 93.00 213 LEU A N 1
ATOM 1676 C CA . LEU A 1 213 ? -5.841 1.718 -18.917 1.00 93.00 213 LEU A CA 1
ATOM 1677 C C . LEU A 1 213 ? -7.214 1.988 -18.292 1.00 93.00 213 LEU A C 1
ATOM 1679 O O . LEU A 1 213 ? -7.591 1.321 -17.331 1.00 93.00 213 LEU A O 1
ATOM 1683 N N . LYS A 1 214 ? -8.016 2.889 -18.875 1.00 94.12 214 LYS A N 1
ATOM 1684 C CA . LYS A 1 214 ? -9.388 3.149 -18.416 1.00 94.12 214 LYS A CA 1
ATOM 1685 C C . LYS A 1 214 ? -10.263 1.901 -18.482 1.00 94.12 214 LYS A C 1
ATOM 1687 O O . LYS A 1 214 ? -11.012 1.636 -17.541 1.00 94.12 214 LYS A O 1
ATOM 1692 N N . THR A 1 215 ? -10.179 1.153 -19.579 1.00 93.88 215 THR A N 1
ATOM 1693 C CA . THR A 1 215 ? -10.977 -0.062 -19.794 1.00 93.88 215 THR A CA 1
ATOM 1694 C C . THR A 1 215 ? -10.620 -1.139 -18.776 1.00 93.88 215 THR A C 1
ATOM 1696 O O . THR A 1 215 ? -11.507 -1.678 -18.116 1.00 93.88 215 THR A O 1
ATOM 1699 N N . GLU A 1 216 ? -9.331 -1.421 -18.604 1.00 90.81 216 GLU A N 1
ATOM 1700 C CA . GLU A 1 216 ? -8.860 -2.489 -17.723 1.00 90.81 216 GLU A CA 1
ATOM 1701 C C . GLU A 1 216 ? -9.021 -2.145 -16.236 1.00 90.81 216 GLU A C 1
ATOM 1703 O O . GLU A 1 216 ? -9.496 -2.979 -15.465 1.00 90.81 216 GLU A O 1
ATOM 1708 N N . LEU A 1 217 ? -8.745 -0.903 -15.818 1.00 89.88 217 LEU A N 1
ATOM 1709 C CA . LEU A 1 217 ? -9.007 -0.472 -14.439 1.00 89.88 217 LEU A CA 1
ATOM 1710 C C . LEU A 1 217 ? -10.508 -0.546 -14.111 1.00 89.88 217 LEU A C 1
ATOM 1712 O O . LEU A 1 217 ? -10.883 -1.062 -13.058 1.00 89.88 217 LEU A O 1
ATOM 1716 N N . SER A 1 218 ? -11.378 -0.123 -15.036 1.00 88.81 218 SER A N 1
ATOM 1717 C CA . SER A 1 218 ? -12.833 -0.206 -14.837 1.00 88.81 218 SER A CA 1
ATOM 1718 C C . SER A 1 218 ? -13.323 -1.656 -14.747 1.00 88.81 218 SER A C 1
ATOM 1720 O O . SER A 1 218 ? -14.167 -1.960 -13.906 1.00 88.81 218 SER A O 1
ATOM 1722 N N . ARG A 1 219 ? -12.774 -2.573 -15.563 1.00 86.69 219 ARG A N 1
ATOM 1723 C CA . ARG A 1 219 ? -13.062 -4.022 -15.481 1.00 86.69 219 ARG A CA 1
ATOM 1724 C C . ARG A 1 219 ? -12.680 -4.623 -14.128 1.00 86.69 219 ARG A C 1
ATOM 1726 O O . ARG A 1 219 ? -13.347 -5.543 -13.671 1.00 86.69 219 ARG A O 1
ATOM 1733 N N . ASN A 1 220 ? -11.658 -4.071 -13.480 1.00 83.00 220 ASN A N 1
ATOM 1734 C CA . ASN A 1 220 ? -11.206 -4.466 -12.145 1.00 83.00 220 ASN A CA 1
ATOM 1735 C C . ASN A 1 220 ? -11.900 -3.679 -11.012 1.00 83.00 220 ASN A C 1
ATOM 1737 O O . ASN A 1 220 ? -11.461 -3.725 -9.866 1.00 83.00 220 ASN A O 1
ATOM 1741 N N . GLY A 1 221 ? -12.988 -2.956 -11.310 1.00 83.19 221 GLY A N 1
ATOM 1742 C CA . GLY A 1 221 ? -13.793 -2.243 -10.312 1.00 83.19 221 GLY A CA 1
ATOM 1743 C C . GLY A 1 221 ? -13.184 -0.929 -9.810 1.00 83.19 221 GLY A C 1
ATOM 1744 O O . GLY A 1 221 ? -13.669 -0.366 -8.830 1.00 83.19 221 GLY A O 1
ATOM 1745 N N . ILE A 1 222 ? -12.138 -0.414 -10.462 1.00 85.00 222 ILE A N 1
ATOM 1746 C CA . ILE A 1 222 ? -11.487 0.847 -10.093 1.00 85.00 222 ILE A CA 1
ATOM 1747 C C . ILE A 1 222 ? -12.223 2.004 -10.774 1.00 85.00 222 ILE A C 1
ATOM 1749 O O . ILE A 1 222 ? -12.205 2.144 -11.997 1.00 85.00 222 ILE A O 1
ATOM 1753 N N . THR A 1 223 ? -12.857 2.865 -9.976 1.00 85.31 223 THR A N 1
ATOM 1754 C CA . THR A 1 223 ? -13.684 3.989 -10.453 1.00 85.31 223 THR A CA 1
ATOM 1755 C C . THR A 1 223 ? -13.375 5.300 -9.714 1.00 85.31 223 THR A C 1
ATOM 1757 O O . THR A 1 223 ? -12.606 5.320 -8.751 1.00 85.31 223 THR A O 1
ATOM 1760 N N . GLY A 1 224 ? -13.988 6.411 -10.141 1.00 86.25 224 GLY A N 1
ATOM 1761 C CA . GLY A 1 224 ? -13.931 7.705 -9.440 1.00 86.25 224 GLY A CA 1
ATOM 1762 C C . GLY A 1 224 ? -12.535 8.341 -9.407 1.00 86.25 224 GLY A C 1
ATOM 1763 O O . GLY A 1 224 ? -11.784 8.266 -10.381 1.00 86.25 224 GLY A O 1
ATOM 1764 N N . ASP A 1 225 ? -12.176 8.954 -8.276 1.00 85.00 225 ASP A N 1
ATOM 1765 C CA . ASP A 1 225 ? -10.918 9.701 -8.106 1.00 85.00 225 ASP A CA 1
ATOM 1766 C C . ASP A 1 225 ? -9.666 8.839 -8.307 1.00 85.00 225 ASP A C 1
ATOM 1768 O O . ASP A 1 225 ? -8.638 9.323 -8.783 1.00 85.00 225 ASP A O 1
ATOM 1772 N N . ARG A 1 226 ? -9.750 7.543 -7.988 1.00 81.38 226 ARG A N 1
ATOM 1773 C CA . ARG A 1 226 ? -8.647 6.588 -8.176 1.00 81.38 226 ARG A CA 1
ATOM 1774 C C . ARG A 1 226 ? -8.369 6.343 -9.652 1.00 81.38 226 ARG A C 1
ATOM 1776 O O . ARG A 1 226 ? -7.219 6.425 -10.074 1.00 81.38 226 ARG A O 1
ATOM 1783 N N . LEU A 1 227 ? -9.426 6.118 -10.434 1.00 86.94 227 LEU A N 1
ATOM 1784 C CA . LEU A 1 227 ? -9.328 6.010 -11.887 1.00 86.94 227 LEU A CA 1
ATOM 1785 C C . LEU A 1 227 ? -8.772 7.310 -12.482 1.00 86.94 227 LEU A C 1
ATOM 1787 O O . LEU A 1 227 ? -7.823 7.268 -13.254 1.00 86.94 227 LEU A O 1
ATOM 1791 N N . SER A 1 228 ? -9.304 8.462 -12.066 1.00 89.06 228 SER A N 1
ATOM 1792 C CA . SER A 1 228 ? -8.830 9.776 -12.523 1.00 89.06 228 SER A CA 1
ATOM 1793 C C . SER A 1 228 ? -7.338 9.995 -12.233 1.00 89.06 228 SER A C 1
ATOM 1795 O O . SER A 1 228 ? -6.578 10.404 -13.110 1.00 89.06 228 SER A O 1
ATOM 1797 N N . THR A 1 229 ? -6.886 9.647 -11.024 1.00 88.88 229 THR A N 1
ATOM 1798 C CA . THR A 1 229 ? -5.477 9.765 -10.620 1.00 88.88 229 THR A CA 1
ATOM 1799 C C . THR A 1 229 ? -4.570 8.841 -11.433 1.00 88.88 229 THR A C 1
ATOM 1801 O O . THR A 1 229 ? -3.501 9.266 -11.871 1.00 88.88 229 THR A O 1
ATOM 1804 N N . ALA A 1 230 ? -4.995 7.595 -11.666 1.00 88.12 230 ALA A N 1
ATOM 1805 C CA . ALA A 1 230 ? -4.248 6.647 -12.486 1.00 88.12 230 ALA A CA 1
ATOM 1806 C C . ALA A 1 230 ? -4.116 7.138 -13.936 1.00 88.12 230 ALA A C 1
ATOM 1808 O O . ALA A 1 230 ? -3.012 7.137 -14.473 1.00 88.12 230 ALA A O 1
ATOM 1809 N N . LEU A 1 231 ? -5.202 7.639 -14.540 1.00 91.44 231 LEU A N 1
ATOM 1810 C CA . LEU A 1 231 ? -5.181 8.191 -15.901 1.00 91.44 231 LEU A CA 1
ATOM 1811 C C . LEU A 1 231 ? -4.288 9.434 -16.008 1.00 91.44 231 LEU A C 1
ATOM 1813 O O . LEU A 1 231 ? -3.492 9.531 -16.938 1.00 91.44 231 LEU A O 1
ATOM 1817 N N . LYS A 1 232 ? -4.340 10.346 -15.026 1.00 92.38 232 LYS A N 1
ATOM 1818 C CA . LYS A 1 232 ? -3.492 11.551 -14.996 1.00 92.38 232 LYS A CA 1
ATOM 1819 C C . LYS A 1 232 ? -1.993 11.223 -14.999 1.00 92.38 232 LYS A C 1
ATOM 1821 O O . LYS A 1 232 ? -1.208 11.961 -15.589 1.00 92.38 232 LYS A O 1
ATOM 1826 N N . ASN A 1 233 ? -1.603 10.129 -14.347 1.00 89.81 233 ASN A N 1
ATOM 1827 C CA . ASN A 1 233 ? -0.206 9.705 -14.237 1.00 89.81 233 ASN A CA 1
ATOM 1828 C C . ASN A 1 233 ? 0.203 8.675 -15.305 1.00 89.81 233 ASN A C 1
ATOM 1830 O O . ASN A 1 233 ? 1.370 8.294 -15.359 1.00 89.81 233 ASN A O 1
ATOM 1834 N N . ALA A 1 234 ? -0.727 8.234 -16.156 1.00 89.25 234 ALA A N 1
ATOM 1835 C CA . ALA A 1 234 ? -0.517 7.125 -17.079 1.00 89.25 234 ALA A CA 1
ATOM 1836 C C . ALA A 1 234 ? 0.545 7.418 -18.142 1.00 89.25 234 ALA A C 1
ATOM 1838 O O . ALA A 1 234 ? 1.424 6.592 -18.361 1.00 89.25 234 ALA A O 1
ATOM 1839 N N . ILE A 1 235 ? 0.483 8.592 -18.779 1.00 88.31 235 ILE A N 1
ATOM 1840 C CA . ILE A 1 235 ? 1.430 8.980 -19.834 1.00 88.31 235 ILE A CA 1
ATOM 1841 C C . ILE A 1 235 ? 2.852 9.172 -19.277 1.00 88.31 235 ILE A C 1
ATOM 1843 O O . ILE A 1 235 ? 3.757 8.521 -19.795 1.00 88.31 235 ILE A O 1
ATOM 1847 N N . PRO A 1 236 ? 3.081 9.946 -18.193 1.00 85.88 236 PRO A N 1
ATOM 1848 C CA . PRO A 1 236 ? 4.416 10.056 -17.599 1.00 85.88 236 PRO A CA 1
ATOM 1849 C C . PRO A 1 236 ? 5.012 8.707 -17.174 1.00 85.88 236 PRO A C 1
ATOM 1851 O O . PRO A 1 236 ? 6.204 8.460 -17.349 1.00 85.88 236 PRO A O 1
ATOM 1854 N N . GLU A 1 237 ? 4.188 7.816 -16.619 1.00 83.62 237 GLU A N 1
ATOM 1855 C CA . GLU A 1 237 ? 4.636 6.493 -16.184 1.00 83.62 237 GLU A CA 1
ATOM 1856 C C . GLU A 1 237 ? 4.917 5.567 -17.376 1.00 83.62 237 GLU A C 1
ATOM 1858 O O . GLU A 1 237 ? 5.902 4.828 -17.375 1.00 83.62 237 GLU A O 1
ATOM 1863 N N . TRP A 1 238 ? 4.108 5.650 -18.433 1.00 89.62 238 TRP A N 1
ATOM 1864 C CA . TRP A 1 238 ? 4.357 4.949 -19.686 1.00 89.62 238 TRP A CA 1
ATOM 1865 C C . TRP A 1 238 ? 5.681 5.384 -20.316 1.00 89.62 238 TRP A C 1
ATOM 1867 O O . TRP A 1 238 ? 6.487 4.529 -20.685 1.00 89.62 238 TRP A O 1
ATOM 1877 N N . GLU A 1 239 ? 5.942 6.695 -20.376 1.00 82.50 239 GLU A N 1
ATOM 1878 C CA . GLU A 1 239 ? 7.199 7.256 -20.879 1.00 82.50 239 GLU A CA 1
ATOM 1879 C C . GLU A 1 239 ? 8.394 6.783 -20.047 1.00 82.50 239 GLU A C 1
ATOM 1881 O O . GLU A 1 239 ? 9.445 6.458 -20.602 1.00 82.50 239 GLU A O 1
ATOM 1886 N N . ARG A 1 240 ? 8.240 6.688 -18.721 1.00 79.19 240 ARG A N 1
ATOM 1887 C CA . ARG A 1 240 ? 9.267 6.149 -17.818 1.00 79.19 240 ARG A CA 1
ATOM 1888 C C . ARG A 1 240 ? 9.589 4.681 -18.110 1.00 79.19 240 ARG A C 1
ATOM 1890 O O . ARG A 1 240 ? 10.743 4.277 -17.968 1.00 79.19 240 ARG A O 1
ATOM 1897 N N . ILE A 1 241 ? 8.587 3.889 -18.492 1.00 78.06 241 ILE A N 1
ATOM 1898 C CA . ILE A 1 241 ? 8.750 2.467 -18.821 1.00 78.06 241 ILE A CA 1
ATOM 1899 C C . ILE A 1 241 ? 9.355 2.296 -20.224 1.00 78.06 241 ILE A C 1
ATOM 1901 O O . ILE A 1 241 ? 10.308 1.539 -20.375 1.00 78.06 241 ILE A O 1
ATOM 1905 N N . HIS A 1 242 ? 8.852 3.018 -21.231 1.00 74.19 242 HIS A N 1
ATOM 1906 C CA . HIS A 1 242 ? 9.138 2.742 -22.650 1.00 74.19 242 HIS A CA 1
ATOM 1907 C C . HIS A 1 242 ? 10.200 3.643 -23.276 1.00 74.19 242 HIS A C 1
ATOM 1909 O O . HIS A 1 242 ? 10.707 3.337 -24.357 1.00 74.19 242 HIS A O 1
ATOM 1915 N N . THR A 1 243 ? 10.557 4.758 -22.638 1.00 73.19 243 THR A N 1
ATOM 1916 C CA . THR A 1 243 ? 11.628 5.619 -23.139 1.00 73.19 243 THR A CA 1
ATOM 1917 C C . THR A 1 243 ? 12.914 5.388 -22.363 1.00 73.19 243 THR A C 1
ATOM 1919 O O . THR A 1 243 ? 12.900 5.216 -21.144 1.00 73.19 243 THR A O 1
ATOM 1922 N N . LEU A 1 244 ? 14.050 5.413 -23.069 1.00 68.88 244 LEU A N 1
ATOM 1923 C CA . LEU A 1 244 ? 15.359 5.359 -22.425 1.00 68.88 244 LEU A CA 1
ATOM 1924 C C . LEU A 1 244 ? 15.459 6.474 -21.384 1.00 68.88 244 LEU A C 1
ATOM 1926 O O . LEU A 1 244 ? 15.227 7.648 -21.699 1.00 68.88 244 LEU A O 1
ATOM 1930 N N . ASN A 1 245 ? 15.826 6.107 -20.159 1.00 66.88 245 ASN A N 1
ATOM 1931 C CA . ASN A 1 245 ? 16.095 7.077 -19.112 1.00 66.88 245 ASN A CA 1
ATOM 1932 C C . ASN A 1 245 ? 17.246 8.012 -19.524 1.00 66.88 245 ASN A C 1
ATOM 1934 O O . ASN A 1 245 ? 18.077 7.688 -20.377 1.00 66.88 245 ASN A O 1
ATOM 1938 N N . ARG A 1 246 ? 17.291 9.201 -18.919 1.00 67.19 246 ARG A N 1
ATOM 1939 C CA . ARG A 1 246 ? 18.268 10.240 -19.272 1.00 67.19 246 ARG A CA 1
ATOM 1940 C C . ARG A 1 246 ? 19.727 9.731 -19.297 1.00 67.19 246 ARG A C 1
ATOM 1942 O O . ARG A 1 246 ? 20.378 9.964 -20.310 1.00 67.19 246 ARG A O 1
ATOM 1949 N N . PRO A 1 247 ? 20.225 8.972 -18.298 1.00 64.88 247 PRO A N 1
ATOM 1950 C CA . PRO A 1 247 ? 21.579 8.412 -18.352 1.00 64.88 247 PRO A CA 1
ATOM 1951 C C . PRO A 1 247 ? 21.826 7.462 -19.534 1.00 64.88 247 PRO A C 1
ATOM 1953 O O . PRO A 1 247 ? 22.928 7.430 -20.078 1.00 64.88 247 PRO A O 1
ATOM 1956 N N . ALA A 1 248 ? 20.832 6.665 -19.933 1.00 58.22 248 ALA A N 1
ATOM 1957 C CA . ALA A 1 248 ? 20.949 5.774 -21.084 1.00 58.22 248 ALA A CA 1
ATOM 1958 C C . ALA A 1 248 ? 20.964 6.547 -22.412 1.00 58.22 248 ALA A C 1
ATOM 1960 O O . ALA A 1 248 ? 21.749 6.202 -23.293 1.00 58.22 248 ALA A O 1
ATOM 1961 N N . ARG A 1 249 ? 20.171 7.623 -22.533 1.00 66.06 249 ARG A N 1
ATOM 1962 C CA . ARG A 1 249 ? 20.235 8.537 -23.689 1.00 66.06 249 ARG A CA 1
ATOM 1963 C C . ARG A 1 249 ? 21.592 9.229 -23.788 1.00 66.06 249 ARG A C 1
ATOM 1965 O O . ARG A 1 249 ? 22.222 9.154 -24.830 1.00 66.06 249 ARG A O 1
ATOM 1972 N N . GLU A 1 250 ? 22.092 9.789 -22.685 1.00 67.00 250 GLU A N 1
ATOM 1973 C CA . GLU A 1 250 ? 23.407 10.450 -22.643 1.00 67.00 250 GLU A CA 1
ATOM 1974 C C . GLU A 1 250 ? 24.548 9.492 -23.047 1.00 67.00 250 GLU A C 1
ATOM 1976 O O . GLU A 1 250 ? 25.489 9.890 -23.734 1.00 67.00 250 GLU A O 1
ATOM 1981 N N . ARG A 1 251 ? 24.454 8.202 -22.683 1.00 63.03 251 ARG A N 1
ATOM 1982 C CA . ARG A 1 251 ? 25.396 7.165 -23.145 1.00 63.03 251 ARG A CA 1
ATOM 1983 C C . ARG A 1 251 ? 25.279 6.884 -24.643 1.00 63.03 251 ARG A C 1
ATOM 1985 O O . ARG A 1 251 ? 26.308 6.730 -25.296 1.00 63.03 251 ARG A O 1
ATOM 1992 N N . LEU A 1 252 ? 24.059 6.797 -25.175 1.00 63.56 252 LEU A N 1
ATOM 1993 C CA . LEU A 1 252 ? 23.821 6.577 -26.603 1.00 63.56 252 LEU A CA 1
ATOM 1994 C C . LEU A 1 252 ? 24.355 7.754 -27.435 1.00 63.56 252 LEU A C 1
ATOM 1996 O O . LEU A 1 252 ? 25.063 7.534 -28.416 1.00 63.56 252 LEU A O 1
ATOM 2000 N N . ASP A 1 253 ? 24.102 8.983 -26.983 1.00 66.75 253 ASP A N 1
ATOM 2001 C CA . ASP A 1 253 ? 24.592 10.210 -27.614 1.00 66.75 253 ASP A CA 1
ATOM 2002 C C . ASP A 1 253 ? 26.126 10.278 -27.593 1.00 66.75 253 ASP A C 1
ATOM 2004 O O . ASP A 1 253 ? 26.746 10.601 -28.606 1.00 66.75 253 ASP A O 1
ATOM 2008 N N . GLY A 1 254 ? 26.761 9.900 -26.476 1.00 62.31 254 GLY A N 1
ATOM 2009 C CA . GLY A 1 254 ? 28.222 9.833 -26.378 1.00 62.31 254 GLY A CA 1
ATOM 2010 C C . GLY A 1 254 ? 28.851 8.832 -27.357 1.00 62.31 254 GLY A C 1
ATOM 2011 O O . GLY A 1 254 ? 29.866 9.134 -27.986 1.00 62.31 254 GLY A O 1
ATOM 2012 N N . VAL A 1 255 ? 28.235 7.659 -27.545 1.00 61.38 255 VAL A N 1
ATOM 2013 C CA . VAL A 1 255 ? 28.701 6.661 -28.527 1.00 61.38 255 VAL A CA 1
ATOM 2014 C C . VAL A 1 255 ? 28.467 7.141 -29.962 1.00 61.38 255 VAL A C 1
ATOM 2016 O O . VAL A 1 255 ? 29.333 6.951 -30.816 1.00 61.38 255 VAL A O 1
ATOM 2019 N N . ALA A 1 256 ? 27.343 7.808 -30.238 1.00 62.66 256 ALA A N 1
ATOM 2020 C CA . ALA A 1 256 ? 27.077 8.400 -31.547 1.00 62.66 256 ALA A CA 1
ATOM 2021 C C . ALA A 1 256 ? 28.107 9.487 -31.903 1.00 62.66 256 ALA A C 1
ATOM 2023 O O . ALA A 1 256 ? 28.638 9.489 -33.013 1.00 62.66 256 ALA A O 1
ATOM 2024 N N . GLN A 1 257 ? 28.459 10.353 -30.947 1.00 68.50 257 GLN A N 1
ATOM 2025 C CA . GLN A 1 257 ? 29.503 11.367 -31.123 1.00 68.50 257 GLN A CA 1
ATOM 2026 C C . GLN A 1 257 ? 30.878 10.745 -31.391 1.00 68.50 257 GLN A C 1
ATOM 2028 O O . GLN A 1 257 ? 31.588 11.198 -32.287 1.00 68.50 257 GLN A O 1
ATOM 2033 N N . TYR A 1 258 ? 31.246 9.689 -30.658 1.00 63.72 258 TYR A N 1
ATOM 2034 C CA . TYR A 1 258 ? 32.506 8.977 -30.885 1.00 63.72 258 TYR A CA 1
ATOM 2035 C C . TYR A 1 258 ? 32.570 8.344 -32.283 1.00 63.72 258 TYR A C 1
ATOM 2037 O O . TYR A 1 258 ? 33.574 8.474 -32.984 1.00 63.72 258 TYR A O 1
ATOM 2045 N N . ASN A 1 259 ? 31.480 7.711 -32.724 1.00 61.66 259 ASN A N 1
ATOM 2046 C CA . ASN A 1 259 ? 31.391 7.129 -34.061 1.00 61.66 259 ASN A CA 1
ATOM 2047 C C . ASN A 1 259 ? 31.513 8.189 -35.164 1.00 61.66 259 ASN A C 1
ATOM 2049 O O . ASN A 1 259 ? 32.211 7.962 -36.152 1.00 61.66 259 ASN A O 1
ATOM 2053 N N . GLN A 1 260 ? 30.893 9.358 -34.980 1.00 69.88 260 GLN A N 1
ATOM 2054 C CA . GLN A 1 260 ? 31.033 10.468 -35.921 1.00 69.88 260 GLN A CA 1
ATOM 2055 C C . GLN A 1 260 ? 32.484 10.961 -35.992 1.00 69.88 260 GLN A C 1
ATOM 2057 O O . GLN A 1 260 ? 33.023 11.112 -37.083 1.00 69.88 260 GLN A O 1
ATOM 2062 N N . GLN A 1 261 ? 33.161 11.118 -34.849 1.00 66.94 261 GLN A N 1
ATOM 2063 C CA . GLN A 1 261 ? 34.580 11.495 -34.819 1.00 66.94 261 GLN A CA 1
ATOM 2064 C C . GLN A 1 261 ? 35.477 10.470 -35.528 1.00 66.94 261 GLN A C 1
ATOM 2066 O O . GLN A 1 261 ? 36.449 10.850 -36.181 1.00 66.94 261 GLN A O 1
ATOM 2071 N N . ALA A 1 262 ? 35.170 9.174 -35.420 1.00 58.97 262 ALA A N 1
ATOM 2072 C CA . ALA A 1 262 ? 35.904 8.129 -36.129 1.00 58.97 262 ALA A CA 1
ATOM 2073 C C . ALA A 1 262 ? 35.733 8.237 -37.655 1.00 58.97 262 ALA A C 1
ATOM 2075 O O . ALA A 1 262 ? 36.718 8.110 -38.384 1.00 58.97 262 ALA A O 1
ATOM 2076 N N . LEU A 1 263 ? 34.518 8.530 -38.135 1.00 64.56 263 LEU A N 1
ATOM 2077 C CA . LEU A 1 263 ? 34.255 8.791 -39.555 1.00 64.56 263 LEU A CA 1
ATOM 2078 C C . LEU A 1 263 ? 34.966 10.062 -40.040 1.00 64.56 263 LEU A C 1
ATOM 2080 O O . LEU A 1 263 ? 35.611 10.035 -41.087 1.00 64.56 263 LEU A O 1
ATOM 2084 N N . ASP A 1 264 ? 34.935 11.138 -39.254 1.00 68.62 264 ASP A N 1
ATOM 2085 C CA . ASP A 1 264 ? 35.615 12.395 -39.587 1.00 68.62 264 ASP A CA 1
ATOM 2086 C C . ASP A 1 264 ? 37.145 12.208 -39.660 1.00 68.62 264 ASP A C 1
ATOM 2088 O O . ASP A 1 264 ? 37.815 12.751 -40.543 1.00 68.62 264 ASP A O 1
ATOM 2092 N N . ASN A 1 265 ? 37.719 11.406 -38.755 1.00 62.47 265 ASN A N 1
ATOM 2093 C CA . ASN A 1 265 ? 39.136 11.039 -38.797 1.00 62.47 265 ASN A CA 1
ATOM 2094 C C . ASN A 1 265 ? 39.459 10.171 -40.022 1.00 62.47 265 ASN A C 1
ATOM 2096 O O . ASN A 1 265 ? 40.468 10.412 -40.683 1.00 62.47 265 ASN A O 1
ATOM 2100 N N . PHE A 1 266 ? 38.594 9.213 -40.368 1.00 64.06 266 PHE A N 1
ATOM 2101 C CA . PHE A 1 266 ? 38.746 8.395 -41.572 1.00 64.06 266 PHE A CA 1
ATOM 2102 C C . PHE A 1 266 ? 38.722 9.248 -42.850 1.00 64.06 266 PHE A C 1
ATOM 2104 O O . PHE A 1 266 ? 39.535 9.033 -43.758 1.00 64.06 266 PHE A O 1
ATOM 2111 N N . ASP A 1 267 ? 37.824 10.232 -42.925 1.00 65.50 267 ASP A N 1
ATOM 2112 C CA . ASP A 1 267 ? 37.749 11.196 -44.025 1.00 65.50 267 ASP A CA 1
ATOM 2113 C C . ASP A 1 267 ? 39.032 12.033 -44.109 1.00 65.50 267 ASP A C 1
ATOM 2115 O O . ASP A 1 267 ? 39.621 12.157 -45.186 1.00 65.50 267 ASP A O 1
ATOM 2119 N N . ARG A 1 268 ? 39.526 12.535 -42.970 1.00 65.25 268 ARG A N 1
ATOM 2120 C CA . ARG A 1 268 ? 40.787 13.288 -42.899 1.00 65.25 268 ARG A CA 1
ATOM 2121 C C . ARG A 1 268 ? 41.981 12.456 -43.367 1.00 65.25 268 ARG A C 1
ATOM 2123 O O . ARG A 1 268 ? 42.775 12.930 -44.175 1.00 65.25 268 ARG A O 1
ATOM 2130 N N . GLU A 1 269 ? 42.108 11.215 -42.906 1.00 60.03 269 GLU A N 1
ATOM 2131 C CA . GLU A 1 269 ? 43.159 10.296 -43.359 1.00 60.03 269 GLU A CA 1
ATOM 2132 C C . GLU A 1 269 ? 43.057 10.001 -44.856 1.00 60.03 269 GLU A C 1
ATOM 2134 O O . GLU A 1 269 ? 44.072 9.935 -45.545 1.00 60.03 269 GLU A O 1
ATOM 2139 N N . THR A 1 270 ? 41.835 9.872 -45.379 1.00 63.88 270 THR A N 1
ATOM 2140 C CA . THR A 1 270 ? 41.603 9.677 -46.815 1.00 63.88 270 THR A CA 1
ATOM 2141 C C . THR A 1 270 ? 42.086 10.888 -47.611 1.00 63.88 270 THR A C 1
ATOM 2143 O O . THR A 1 270 ? 42.751 10.721 -48.632 1.00 63.88 270 THR A O 1
ATOM 2146 N N . GLN A 1 271 ? 41.807 12.106 -47.140 1.00 64.88 271 GLN A N 1
ATOM 2147 C CA . GLN A 1 271 ? 42.285 13.342 -47.769 1.00 64.88 271 GLN A CA 1
ATOM 2148 C C . GLN A 1 271 ? 43.814 13.456 -47.731 1.00 64.88 271 GLN A C 1
ATOM 2150 O O . GLN A 1 271 ? 44.428 13.804 -48.739 1.00 64.88 271 GLN A O 1
ATOM 2155 N N . LEU A 1 272 ? 44.442 13.110 -46.604 1.00 61.62 272 LEU A N 1
ATOM 2156 C CA . LEU A 1 272 ? 45.902 13.098 -46.473 1.00 61.62 272 LEU A CA 1
ATOM 2157 C C . LEU A 1 272 ? 46.551 12.041 -47.379 1.00 61.62 272 LEU A C 1
ATOM 2159 O O . LEU A 1 272 ? 47.546 12.329 -48.040 1.00 61.62 272 LEU A O 1
ATOM 2163 N N . GLY A 1 273 ? 45.963 10.846 -47.474 1.00 54.12 273 GLY A N 1
ATOM 2164 C CA . GLY A 1 273 ? 46.410 9.802 -48.398 1.00 54.12 273 GLY A CA 1
ATOM 2165 C C . GLY A 1 273 ? 46.308 10.237 -49.860 1.00 54.12 273 GLY A C 1
ATOM 2166 O O . GLY A 1 273 ? 47.212 9.974 -50.645 1.00 54.12 273 GLY A O 1
ATOM 2167 N N . VAL A 1 274 ? 45.254 10.981 -50.214 1.00 59.16 274 VAL A N 1
ATOM 2168 C CA . VAL A 1 274 ? 45.087 11.593 -51.542 1.00 59.16 274 VAL A CA 1
ATOM 2169 C C . VAL A 1 274 ? 46.168 12.643 -51.833 1.00 59.16 274 VAL A C 1
ATOM 2171 O O . VAL A 1 274 ? 46.637 12.699 -52.969 1.00 59.16 274 VAL A O 1
ATOM 2174 N N . ALA A 1 275 ? 46.587 13.432 -50.837 1.00 57.66 275 ALA A N 1
ATOM 2175 C CA . ALA A 1 275 ? 47.669 14.414 -50.969 1.00 57.66 275 ALA A CA 1
ATOM 2176 C C . ALA A 1 275 ? 49.063 13.767 -51.128 1.00 57.66 275 ALA A C 1
ATOM 2178 O O . ALA A 1 275 ? 49.953 14.352 -51.741 1.00 57.66 275 ALA A O 1
ATOM 2179 N N . GLY A 1 276 ? 49.247 12.537 -50.632 1.00 54.28 276 GLY A N 1
ATOM 2180 C CA . GLY A 1 276 ? 50.486 11.762 -50.771 1.00 54.28 276 GLY A CA 1
ATOM 2181 C C . GLY A 1 276 ? 50.811 11.301 -52.199 1.00 54.28 276 GLY A C 1
ATOM 2182 O O . GLY A 1 276 ? 51.938 10.887 -52.452 1.00 54.28 276 GLY A O 1
ATOM 2183 N N . PHE A 1 277 ? 49.867 11.410 -53.143 1.00 54.50 277 PHE A N 1
ATOM 2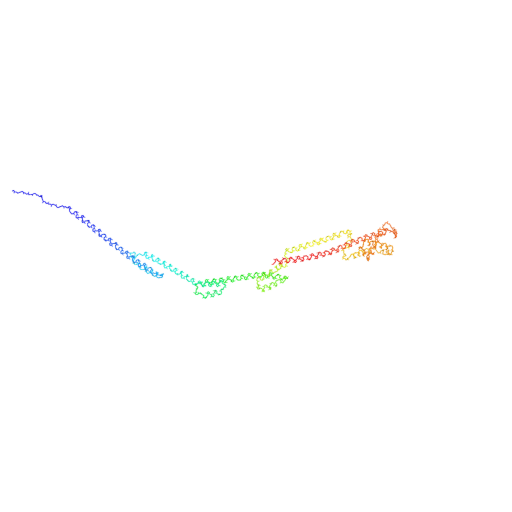184 C CA . PHE A 1 277 ? 50.091 11.103 -54.564 1.00 54.50 277 PHE A CA 1
ATOM 2185 C C . PHE A 1 277 ? 50.777 12.247 -55.348 1.00 54.50 277 PHE A C 1
ATOM 2187 O O . PHE A 1 277 ? 50.933 12.142 -56.561 1.00 54.50 277 PHE A O 1
ATOM 2194 N N . GLY A 1 278 ? 51.245 13.299 -54.660 1.00 48.16 278 GLY A N 1
ATOM 2195 C CA . GLY A 1 278 ? 52.015 14.407 -55.238 1.00 48.16 278 GLY A CA 1
ATOM 2196 C C . GLY A 1 278 ? 51.149 15.533 -55.816 1.00 48.16 278 GLY A C 1
ATOM 2197 O O . GLY A 1 278 ? 49.967 15.344 -56.099 1.00 48.16 278 GLY A O 1
ATOM 2198 N N . ASN A 1 279 ? 51.746 16.724 -55.970 1.00 47.94 279 ASN A N 1
ATOM 2199 C CA . ASN A 1 279 ? 51.130 17.912 -56.578 1.00 47.94 279 ASN A CA 1
ATOM 2200 C C . ASN A 1 279 ? 50.857 17.678 -58.074 1.00 47.94 279 ASN A C 1
ATOM 2202 O O . ASN A 1 279 ? 51.566 18.192 -58.936 1.00 47.94 279 ASN A O 1
ATOM 2206 N N . ILE A 1 280 ? 49.809 16.925 -58.390 1.00 50.00 280 ILE A N 1
ATOM 2207 C CA . ILE A 1 280 ? 49.086 17.121 -59.645 1.00 50.00 280 ILE A CA 1
ATOM 2208 C C . ILE A 1 280 ? 48.513 18.538 -59.540 1.00 50.00 280 ILE A C 1
ATOM 2210 O O . ILE A 1 280 ? 47.842 18.842 -58.550 1.00 50.00 280 ILE A O 1
ATOM 2214 N N . ALA A 1 281 ? 48.889 19.429 -60.462 1.00 43.97 281 ALA A N 1
ATOM 2215 C CA . ALA A 1 281 ? 48.584 20.856 -60.376 1.00 43.97 281 ALA A CA 1
ATOM 2216 C C . ALA A 1 281 ? 47.102 21.078 -60.030 1.00 43.97 281 ALA A C 1
ATOM 2218 O O . ALA A 1 281 ? 46.221 20.399 -60.556 1.00 43.97 281 ALA A O 1
ATOM 2219 N N . ALA A 1 282 ? 46.829 22.004 -59.108 1.00 39.88 282 ALA A N 1
ATOM 2220 C CA . ALA A 1 282 ? 45.484 22.230 -58.577 1.00 39.88 282 ALA A CA 1
ATOM 2221 C C . ALA A 1 282 ? 44.450 22.535 -59.682 1.00 39.88 282 ALA A C 1
ATOM 2223 O O . ALA A 1 282 ? 43.294 22.134 -59.555 1.00 39.88 282 ALA A O 1
ATOM 2224 N N . ASP A 1 283 ? 44.873 23.154 -60.787 1.00 38.72 283 ASP A N 1
ATOM 2225 C CA . ASP A 1 283 ? 44.018 23.434 -61.947 1.00 38.72 283 ASP A CA 1
ATOM 2226 C C . ASP A 1 283 ? 43.575 22.155 -62.678 1.00 38.72 283 ASP A C 1
ATOM 2228 O O . ASP A 1 283 ? 42.417 22.055 -63.085 1.00 38.72 283 ASP A O 1
ATOM 2232 N N . ASP A 1 284 ? 44.433 21.130 -62.732 1.00 39.62 284 ASP A N 1
ATOM 2233 C CA . ASP A 1 284 ? 44.063 19.809 -63.238 1.00 39.62 284 ASP A CA 1
ATOM 2234 C C . ASP A 1 284 ? 43.165 19.100 -62.213 1.00 39.62 284 ASP A C 1
ATOM 2236 O O . ASP A 1 284 ? 42.072 18.663 -62.542 1.00 39.62 284 ASP A O 1
ATOM 2240 N N . ALA A 1 285 ? 43.524 19.071 -60.927 1.00 37.06 285 ALA A N 1
ATOM 2241 C CA . ALA A 1 285 ? 42.752 18.348 -59.906 1.00 37.06 285 ALA A CA 1
ATOM 2242 C C . ALA A 1 285 ? 41.307 18.865 -59.698 1.00 37.06 285 ALA A C 1
ATOM 2244 O O . ALA A 1 285 ? 40.433 18.090 -59.296 1.00 37.06 285 ALA A O 1
ATOM 2245 N N . THR A 1 286 ? 41.034 20.147 -59.979 1.00 37.19 286 THR A N 1
ATOM 2246 C CA . THR A 1 286 ? 39.696 20.751 -59.817 1.00 37.19 286 THR A CA 1
ATOM 2247 C C . THR A 1 286 ? 38.736 20.347 -60.946 1.00 37.19 286 THR A C 1
ATOM 2249 O O . THR A 1 286 ? 37.547 20.155 -60.691 1.00 37.19 286 THR A O 1
ATOM 2252 N N . GLN A 1 287 ? 39.236 20.097 -62.166 1.00 40.06 287 GLN A N 1
ATOM 2253 C CA . GLN A 1 287 ? 38.444 19.467 -63.237 1.00 40.06 287 GLN A CA 1
ATOM 2254 C C . GLN A 1 287 ? 38.118 17.992 -62.941 1.00 40.06 287 GLN A C 1
ATOM 2256 O O . GLN A 1 287 ? 37.106 17.480 -63.408 1.00 40.06 287 GLN A O 1
ATOM 2261 N N . TRP A 1 288 ? 38.922 17.322 -62.110 1.00 39.09 288 TRP A N 1
ATOM 2262 C CA . TRP A 1 288 ? 38.759 15.905 -61.756 1.00 39.09 288 TRP A CA 1
ATOM 2263 C C . TRP A 1 288 ? 37.788 15.656 -60.588 1.00 39.09 288 TRP A C 1
ATOM 2265 O O . TRP A 1 288 ? 37.457 14.507 -60.295 1.00 39.09 288 TRP A O 1
ATOM 2275 N N . GLN A 1 289 ? 37.341 16.701 -59.881 1.00 39.97 289 GLN A N 1
ATOM 2276 C CA . GLN A 1 289 ? 36.403 16.573 -58.757 1.00 39.97 289 GLN A CA 1
ATOM 2277 C C . GLN A 1 289 ? 34.922 16.568 -59.178 1.00 39.97 289 GLN A C 1
ATOM 2279 O O . GLN A 1 289 ? 34.086 16.148 -58.379 1.00 39.97 289 GLN A O 1
ATOM 2284 N N . SER A 1 290 ? 34.575 17.006 -60.397 1.00 40.31 290 SER A N 1
ATOM 2285 C CA . SER A 1 290 ? 33.172 17.221 -60.796 1.00 40.31 290 SER A CA 1
ATOM 2286 C C . SER A 1 290 ? 32.511 16.056 -61.547 1.00 40.31 290 SER A C 1
ATOM 2288 O O . SER A 1 290 ? 31.282 16.008 -61.611 1.00 40.31 290 SER A O 1
ATOM 2290 N N . THR A 1 291 ? 33.262 15.080 -62.064 1.00 39.06 291 THR A N 1
ATOM 2291 C CA . THR A 1 291 ? 32.716 13.998 -62.906 1.00 39.06 291 THR A CA 1
ATOM 2292 C C . THR A 1 291 ? 32.862 12.635 -62.237 1.00 39.06 291 THR A C 1
ATOM 2294 O O . THR A 1 291 ? 33.780 11.851 -62.455 1.00 39.06 291 THR A O 1
ATOM 2297 N N . GLY A 1 292 ? 31.901 12.344 -61.366 1.00 44.06 292 GLY A N 1
ATOM 2298 C CA . GLY A 1 292 ? 31.851 11.130 -60.561 1.00 44.06 292 GLY A CA 1
ATOM 2299 C C . GLY A 1 292 ? 31.477 9.839 -61.292 1.00 44.06 292 GLY A C 1
ATOM 2300 O O . GLY A 1 292 ? 30.729 9.077 -60.699 1.00 44.06 292 GLY A O 1
ATOM 2301 N N . ASN A 1 293 ? 31.961 9.541 -62.507 1.00 45.25 293 ASN A N 1
ATOM 2302 C CA . ASN A 1 293 ? 31.695 8.245 -63.157 1.00 45.25 293 ASN A CA 1
ATOM 2303 C C . ASN A 1 293 ? 32.824 7.786 -64.107 1.00 45.25 293 ASN A C 1
ATOM 2305 O O . ASN A 1 293 ? 32.762 7.993 -65.310 1.00 45.25 293 ASN A O 1
ATOM 2309 N N . SER A 1 294 ? 33.777 7.021 -63.562 1.00 47.69 294 SER A N 1
ATOM 2310 C CA . SER A 1 294 ? 34.869 6.300 -64.252 1.00 47.69 294 SER A CA 1
ATOM 2311 C C . SER A 1 294 ? 36.038 7.146 -64.779 1.00 47.69 294 SER A C 1
ATOM 2313 O O . SER A 1 294 ? 35.867 8.214 -65.354 1.00 47.69 294 SER A O 1
ATOM 2315 N N . THR A 1 295 ? 37.253 6.608 -64.636 1.00 43.06 295 THR A N 1
ATOM 2316 C CA . THR A 1 295 ? 38.501 7.171 -65.179 1.00 43.06 295 THR A CA 1
ATOM 2317 C C . THR A 1 295 ? 38.403 7.458 -66.687 1.00 43.06 295 THR A C 1
ATOM 2319 O O . THR A 1 295 ? 38.997 8.418 -67.159 1.00 43.06 295 THR A O 1
ATOM 2322 N N . SER A 1 296 ? 37.609 6.674 -67.431 1.00 42.00 296 SER A N 1
ATOM 2323 C CA . SER A 1 296 ? 37.380 6.846 -68.876 1.00 42.00 296 SER A CA 1
ATOM 2324 C C . SER A 1 296 ? 36.592 8.126 -69.206 1.00 42.00 296 SER A C 1
ATOM 2326 O O . SER A 1 296 ? 36.979 8.836 -70.131 1.00 42.00 296 SER A O 1
ATOM 2328 N N . SER A 1 297 ? 35.578 8.520 -68.417 1.00 42.97 297 SER A N 1
ATOM 2329 C CA . SER A 1 297 ? 34.816 9.753 -68.700 1.00 42.97 297 SER A CA 1
ATOM 2330 C C . SER A 1 297 ? 35.633 11.020 -68.445 1.00 42.97 297 SER A C 1
ATOM 2332 O O . SER A 1 297 ? 35.528 11.989 -69.189 1.00 42.97 297 SER A O 1
ATOM 2334 N N . VAL A 1 298 ? 36.463 11.009 -67.398 1.00 44.44 298 VAL A N 1
ATOM 2335 C CA . VAL A 1 298 ? 37.328 12.141 -67.032 1.00 44.44 298 VAL A CA 1
ATOM 2336 C C . VAL A 1 298 ? 38.420 12.337 -68.078 1.00 44.44 298 VAL A C 1
ATOM 2338 O O . VAL A 1 298 ? 38.698 13.463 -68.486 1.00 44.44 298 VAL A O 1
ATOM 2341 N N . ILE A 1 299 ? 39.007 11.233 -68.553 1.00 45.28 299 ILE A N 1
ATOM 2342 C CA . ILE A 1 299 ? 39.967 11.279 -69.652 1.00 45.28 299 ILE A CA 1
ATOM 2343 C C . ILE A 1 299 ? 39.273 11.818 -70.909 1.00 45.28 299 ILE A C 1
ATOM 2345 O O . ILE A 1 299 ? 39.788 12.761 -71.498 1.00 45.28 299 ILE A O 1
ATOM 2349 N N . SER A 1 300 ? 38.078 11.333 -71.265 1.00 45.06 300 SER A N 1
ATOM 2350 C CA . SER A 1 300 ? 37.320 11.829 -72.426 1.00 45.06 300 SER A CA 1
ATOM 2351 C C . SER A 1 300 ? 37.075 13.349 -72.402 1.00 45.06 300 SER A C 1
ATOM 2353 O O . SER A 1 300 ? 37.276 13.995 -73.425 1.00 45.06 300 SER A O 1
ATOM 2355 N N . ASP A 1 301 ? 36.717 13.944 -71.258 1.00 43.84 301 ASP A N 1
ATOM 2356 C CA . ASP A 1 301 ? 36.477 15.398 -71.138 1.00 43.84 301 ASP A CA 1
ATOM 2357 C C . ASP A 1 301 ? 37.758 16.241 -71.296 1.00 43.84 301 ASP A C 1
ATOM 2359 O O . ASP A 1 301 ? 37.742 17.329 -71.884 1.00 43.84 301 ASP A O 1
ATOM 2363 N N . ILE A 1 302 ? 38.895 15.743 -70.796 1.00 41.72 302 ILE A N 1
ATOM 2364 C CA . ILE A 1 302 ? 40.207 16.381 -70.990 1.00 41.72 302 ILE A CA 1
ATOM 2365 C C . ILE A 1 302 ? 40.608 16.289 -72.463 1.00 41.72 302 ILE A C 1
ATOM 2367 O O . ILE A 1 302 ? 41.047 17.282 -73.052 1.00 41.72 302 ILE A O 1
ATOM 2371 N N . MET A 1 303 ? 40.405 15.122 -73.079 1.00 45.97 303 M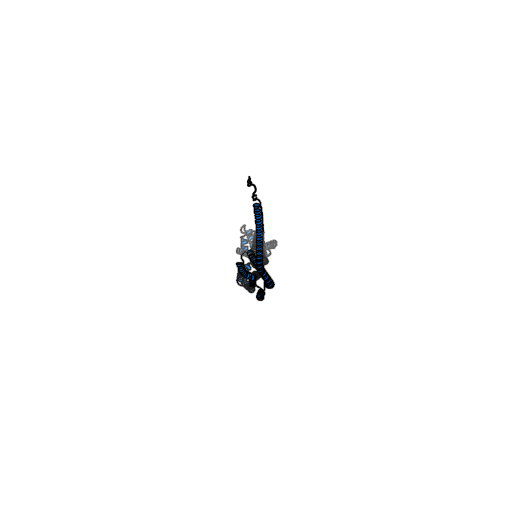ET A N 1
ATOM 2372 C CA . MET A 1 303 ? 40.676 14.906 -74.499 1.00 45.97 303 MET A CA 1
ATOM 2373 C C . MET A 1 303 ? 39.805 15.810 -75.381 1.00 45.97 303 MET A C 1
ATOM 2375 O O . MET A 1 303 ? 40.317 16.393 -76.337 1.00 45.97 303 MET A O 1
ATOM 2379 N N . ASP A 1 304 ? 38.536 16.021 -75.029 1.00 44.78 304 ASP A N 1
ATOM 2380 C CA . ASP A 1 304 ? 37.617 16.928 -75.727 1.00 44.78 304 ASP A CA 1
ATOM 2381 C C . ASP A 1 304 ? 38.033 18.404 -75.628 1.00 44.78 304 ASP A C 1
ATOM 2383 O O . ASP A 1 304 ? 37.860 19.166 -76.581 1.00 44.78 304 ASP A O 1
ATOM 2387 N N . ASN A 1 305 ? 38.604 18.842 -74.503 1.00 41.22 305 ASN A N 1
ATOM 2388 C CA . ASN A 1 305 ? 39.087 20.219 -74.356 1.00 41.22 305 ASN A CA 1
ATOM 2389 C C . ASN A 1 305 ? 40.426 20.458 -75.070 1.00 41.22 305 ASN A C 1
ATOM 2391 O O . ASN A 1 305 ? 40.638 21.531 -75.643 1.00 41.22 305 ASN A O 1
ATOM 2395 N N . VAL A 1 306 ? 41.315 19.460 -75.097 1.00 39.94 306 VAL A N 1
ATOM 2396 C CA . VAL A 1 306 ? 42.595 19.558 -75.816 1.00 39.94 306 VAL A CA 1
ATOM 2397 C C . VAL A 1 306 ? 42.395 19.467 -77.334 1.00 39.94 306 VAL A C 1
ATOM 2399 O O . VAL A 1 306 ? 43.011 20.230 -78.079 1.00 39.94 306 VAL A O 1
ATOM 2402 N N . THR A 1 307 ? 41.495 18.609 -77.821 1.00 43.53 307 THR A N 1
ATOM 2403 C CA . THR A 1 307 ? 41.208 18.476 -79.265 1.00 43.53 307 THR A CA 1
ATOM 2404 C C . THR A 1 307 ? 40.502 19.704 -79.849 1.00 43.53 307 THR A C 1
ATOM 2406 O O . THR A 1 307 ? 40.807 20.099 -80.977 1.00 43.53 307 THR A O 1
ATOM 2409 N N . LYS A 1 308 ? 39.649 20.396 -79.077 1.00 43.94 308 LYS A N 1
ATOM 2410 C CA . LYS A 1 308 ? 38.966 21.634 -79.512 1.00 43.94 308 LYS A CA 1
ATOM 2411 C C . LYS A 1 308 ? 39.902 22.814 -79.814 1.00 43.94 308 LYS A C 1
ATOM 2413 O O . LYS A 1 308 ? 39.475 23.749 -80.486 1.00 43.94 308 LYS A O 1
ATOM 2418 N N . THR A 1 309 ? 41.163 22.791 -79.370 1.00 39.72 309 THR A N 1
ATOM 2419 C CA . THR A 1 309 ? 42.116 23.902 -79.579 1.00 39.72 309 THR A CA 1
ATOM 2420 C C . THR A 1 309 ? 43.098 23.701 -80.739 1.00 39.72 309 THR A C 1
ATOM 2422 O O . THR A 1 309 ? 43.890 24.599 -81.019 1.00 39.72 309 THR A O 1
ATOM 2425 N N . SER A 1 310 ? 43.056 22.582 -81.473 1.00 42.44 310 SER A N 1
ATOM 2426 C CA . SER A 1 310 ? 43.976 22.383 -82.607 1.00 42.44 310 SER A CA 1
ATOM 2427 C C . SER A 1 310 ? 43.456 21.387 -83.646 1.00 42.44 310 SER A C 1
ATOM 2429 O O . SER A 1 310 ? 43.686 20.190 -83.523 1.00 42.44 310 SER A O 1
ATOM 2431 N N . SER A 1 311 ? 42.811 21.886 -84.709 1.00 41.03 311 SER A N 1
ATOM 2432 C CA . SER A 1 311 ? 42.255 21.065 -85.802 1.00 41.03 311 SER A CA 1
ATOM 2433 C C . SER A 1 311 ? 43.208 20.851 -86.995 1.00 41.03 311 SER A C 1
ATOM 2435 O O . SER A 1 311 ? 42.738 20.573 -88.094 1.00 41.03 311 SER A O 1
ATOM 2437 N N . TRP A 1 312 ? 44.521 21.077 -86.850 1.00 41.16 312 TRP A N 1
ATOM 2438 C CA . TRP A 1 312 ? 45.414 21.265 -88.015 1.00 41.16 312 TRP A CA 1
ATOM 2439 C C . TRP A 1 312 ? 46.434 20.136 -88.254 1.00 41.16 312 TRP A C 1
ATOM 2441 O O . TRP A 1 312 ? 47.260 20.280 -89.146 1.00 41.16 312 TRP A O 1
ATOM 2451 N N . TYR A 1 313 ? 46.409 19.030 -87.494 1.00 46.53 313 TYR A N 1
ATOM 2452 C CA . TYR A 1 313 ? 47.470 17.999 -87.563 1.00 46.53 313 TYR A CA 1
ATOM 2453 C C . TYR A 1 313 ? 47.005 16.542 -87.715 1.00 46.53 313 TYR A C 1
ATOM 2455 O O . TYR A 1 313 ? 47.835 15.636 -87.736 1.00 46.53 313 TYR A O 1
ATOM 2463 N N . THR A 1 314 ? 45.709 16.280 -87.883 1.00 43.94 314 THR A N 1
ATOM 2464 C CA . THR A 1 314 ? 45.219 14.914 -88.149 1.00 43.94 314 THR A CA 1
ATOM 2465 C C . THR A 1 314 ? 45.654 14.366 -89.512 1.00 43.94 314 THR A C 1
ATOM 2467 O O . THR A 1 314 ? 45.714 13.152 -89.670 1.00 43.94 314 THR A O 1
ATOM 2470 N N . ASP A 1 315 ? 46.034 15.228 -90.460 1.00 43.84 315 ASP A N 1
ATOM 2471 C CA . ASP A 1 315 ? 46.459 14.814 -91.807 1.00 43.84 315 ASP A CA 1
ATOM 2472 C C . ASP A 1 315 ? 47.882 14.214 -91.861 1.00 43.84 315 ASP A C 1
ATOM 2474 O O . ASP A 1 315 ? 48.213 13.528 -92.825 1.00 43.84 315 ASP A O 1
ATOM 2478 N N . ASP A 1 316 ? 48.727 14.410 -90.835 1.00 47.88 316 ASP A N 1
ATOM 2479 C CA . ASP A 1 316 ? 50.129 13.938 -90.841 1.00 47.88 316 ASP A CA 1
ATOM 2480 C C . ASP A 1 316 ? 50.375 12.660 -90.009 1.00 47.88 316 ASP A C 1
ATOM 2482 O O . ASP A 1 316 ? 51.466 12.085 -90.064 1.00 47.88 316 ASP A O 1
ATOM 2486 N N . LEU A 1 317 ? 49.354 12.154 -89.304 1.00 46.66 317 LEU A N 1
ATOM 2487 C CA . LEU A 1 317 ? 49.397 10.863 -88.594 1.00 46.66 317 LEU A CA 1
ATOM 2488 C C . LEU A 1 317 ? 49.386 9.651 -89.540 1.00 46.66 317 LEU A C 1
ATOM 2490 O O . LEU A 1 317 ? 49.652 8.529 -89.109 1.00 46.66 317 LEU A O 1
ATOM 2494 N N . ASP A 1 318 ? 49.097 9.851 -90.829 1.00 47.72 318 ASP A N 1
ATOM 2495 C CA . ASP A 1 318 ? 48.953 8.760 -91.798 1.00 47.72 318 ASP A CA 1
ATOM 2496 C C . ASP A 1 318 ? 50.289 8.277 -92.404 1.00 47.72 318 ASP A C 1
ATOM 2498 O O . ASP A 1 318 ? 50.324 7.305 -93.162 1.00 47.72 318 ASP A O 1
ATOM 2502 N N . ARG A 1 319 ? 51.417 8.901 -92.029 1.00 57.62 319 ARG A N 1
ATOM 2503 C CA . ARG A 1 319 ? 52.766 8.514 -92.479 1.00 57.62 319 ARG A CA 1
ATOM 2504 C C . ARG A 1 319 ? 53.261 7.262 -91.742 1.00 57.62 319 ARG A C 1
ATOM 2506 O O . ARG A 1 319 ? 53.228 7.201 -90.513 1.00 57.62 319 ARG A O 1
ATOM 2513 N N . SER A 1 320 ? 53.763 6.276 -92.492 1.00 57.59 320 SER A N 1
ATOM 2514 C CA . SER A 1 320 ? 54.208 4.964 -91.980 1.00 57.59 320 SER A CA 1
ATOM 2515 C C . SER A 1 320 ? 55.210 5.051 -90.829 1.00 57.59 320 SER A C 1
ATOM 2517 O O . SER A 1 320 ? 55.146 4.257 -89.896 1.00 57.59 320 SER A O 1
ATOM 2519 N N . ASP A 1 321 ? 56.105 6.033 -90.864 1.00 56.22 321 ASP A N 1
ATOM 2520 C CA . ASP A 1 321 ? 57.255 6.086 -89.956 1.00 56.22 321 ASP A CA 1
ATOM 2521 C C . ASP A 1 321 ? 56.865 6.636 -88.577 1.00 56.22 321 ASP A C 1
ATOM 2523 O O . ASP A 1 321 ? 57.318 6.131 -87.550 1.00 56.22 321 ASP A O 1
ATOM 2527 N N . VAL A 1 322 ? 55.925 7.591 -88.543 1.00 56.88 322 VAL A N 1
ATOM 2528 C CA . VAL A 1 322 ? 55.293 8.075 -87.304 1.00 56.88 322 VAL A CA 1
ATOM 2529 C C . VAL A 1 322 ? 54.476 6.953 -86.670 1.00 56.88 322 VAL A C 1
ATOM 2531 O O . VAL A 1 322 ? 54.576 6.733 -85.467 1.00 56.88 322 VAL A O 1
ATOM 2534 N N . LYS A 1 323 ? 53.731 6.180 -87.474 1.00 62.88 323 LYS A N 1
ATOM 2535 C CA . LYS A 1 323 ? 52.991 5.005 -86.986 1.00 62.88 323 LYS A CA 1
ATOM 2536 C C . LYS A 1 323 ? 53.918 3.944 -86.393 1.00 62.88 323 LYS A C 1
ATOM 2538 O O . LYS A 1 323 ? 53.580 3.376 -85.355 1.00 62.88 323 LYS A O 1
ATOM 2543 N N . ASN A 1 324 ? 55.079 3.700 -87.002 1.00 63.22 324 ASN A N 1
ATOM 2544 C CA . ASN A 1 324 ? 56.065 2.746 -86.490 1.00 63.22 324 ASN A CA 1
ATOM 2545 C C . ASN A 1 324 ? 56.675 3.225 -85.166 1.00 63.22 324 ASN A C 1
ATOM 2547 O O . ASN A 1 324 ? 56.625 2.483 -84.188 1.00 63.22 324 ASN A O 1
ATOM 2551 N N . ALA A 1 325 ? 57.139 4.477 -85.092 1.00 57.00 325 ALA A N 1
ATOM 2552 C CA . ALA A 1 325 ? 57.682 5.055 -83.859 1.00 57.00 325 ALA A CA 1
ATOM 2553 C C . ALA A 1 325 ? 56.646 5.074 -82.721 1.00 57.00 325 ALA A C 1
ATOM 2555 O O . ALA A 1 325 ? 56.955 4.739 -81.579 1.00 57.00 325 ALA A O 1
ATOM 2556 N N . LEU A 1 326 ? 55.388 5.393 -83.037 1.00 62.44 326 LEU A N 1
ATOM 2557 C CA . LEU A 1 326 ? 54.287 5.373 -82.079 1.00 62.44 326 LEU A CA 1
ATOM 2558 C C . LEU A 1 326 ? 53.962 3.952 -81.605 1.00 62.44 326 LEU A C 1
ATOM 2560 O O . LEU A 1 326 ? 53.711 3.736 -80.422 1.00 62.44 326 LEU A O 1
ATOM 2564 N N . THR A 1 327 ? 53.999 2.974 -82.513 1.00 67.31 327 THR A N 1
ATOM 2565 C CA . THR A 1 327 ? 53.783 1.554 -82.199 1.00 67.31 327 THR A CA 1
ATOM 2566 C C . THR A 1 327 ? 54.906 1.003 -81.320 1.00 67.31 327 THR A C 1
ATOM 2568 O O . THR A 1 327 ? 54.631 0.279 -80.360 1.00 67.31 327 THR A O 1
ATOM 2571 N N . GLU A 1 328 ? 56.158 1.366 -81.598 1.00 63.56 328 GLU A N 1
ATOM 2572 C CA . GLU A 1 328 ? 57.324 0.990 -80.796 1.00 63.56 328 GLU A CA 1
ATOM 2573 C C . GLU A 1 328 ? 57.279 1.626 -79.405 1.00 63.56 328 GLU A C 1
ATOM 2575 O O . GLU A 1 328 ? 57.404 0.911 -78.410 1.00 63.56 328 GLU A O 1
ATOM 2580 N N . ALA A 1 329 ? 57.008 2.932 -79.314 1.00 58.56 329 ALA A N 1
ATOM 2581 C CA . ALA A 1 329 ? 56.877 3.637 -78.041 1.00 58.56 329 ALA A CA 1
ATOM 2582 C C . ALA A 1 329 ? 55.720 3.080 -77.196 1.00 58.56 329 ALA A C 1
ATOM 2584 O O . ALA A 1 329 ? 55.893 2.774 -76.015 1.00 58.56 329 ALA A O 1
ATOM 2585 N N . LYS A 1 330 ? 54.556 2.849 -77.818 1.00 64.81 330 LYS A N 1
ATOM 2586 C CA . LYS A 1 330 ? 53.401 2.182 -77.199 1.00 64.81 330 LYS A CA 1
ATOM 2587 C C . LYS A 1 330 ? 53.771 0.794 -76.676 1.00 64.81 330 LYS A C 1
ATOM 2589 O O . LYS A 1 330 ? 53.432 0.457 -75.546 1.00 64.81 330 LYS A O 1
ATOM 2594 N N . SER A 1 331 ? 54.494 -0.000 -77.464 1.00 66.81 331 SER A N 1
ATOM 2595 C CA . SER A 1 331 ? 54.918 -1.350 -77.072 1.00 66.81 331 SER A CA 1
ATOM 2596 C C . SER A 1 331 ? 55.938 -1.334 -75.932 1.00 66.81 331 SER A C 1
ATOM 2598 O O . SER A 1 331 ? 55.823 -2.138 -75.008 1.00 66.81 331 SER A O 1
ATOM 2600 N N . ALA A 1 332 ? 56.905 -0.412 -75.959 1.00 61.09 332 ALA A N 1
ATOM 2601 C CA . ALA A 1 332 ? 57.892 -0.237 -74.897 1.00 61.09 332 ALA A CA 1
ATOM 2602 C C . ALA A 1 332 ? 57.225 0.156 -73.573 1.00 61.09 332 ALA A C 1
ATOM 2604 O O . ALA A 1 332 ? 57.513 -0.426 -72.532 1.00 61.09 332 ALA A O 1
ATOM 2605 N N . ILE A 1 333 ? 56.258 1.068 -73.622 1.00 58.69 333 ILE A N 1
ATOM 2606 C CA . ILE A 1 333 ? 55.563 1.548 -72.428 1.00 58.69 333 ILE A CA 1
ATOM 2607 C C . ILE A 1 333 ? 54.611 0.499 -71.866 1.00 58.69 333 ILE A C 1
ATOM 2609 O O . ILE A 1 333 ? 54.582 0.315 -70.655 1.00 58.69 333 ILE A O 1
ATOM 2613 N N . ILE A 1 334 ? 53.891 -0.241 -72.713 1.00 67.31 334 ILE A N 1
ATOM 2614 C CA . ILE A 1 334 ? 53.072 -1.380 -72.272 1.00 67.31 334 ILE A CA 1
ATOM 2615 C C . ILE A 1 334 ? 53.944 -2.471 -71.639 1.00 67.31 334 ILE A C 1
ATOM 2617 O O . ILE A 1 334 ? 53.531 -3.095 -70.664 1.00 67.31 334 ILE A O 1
ATOM 2621 N N . ARG A 1 335 ? 55.140 -2.721 -72.185 1.00 71.56 335 ARG A N 1
ATOM 2622 C CA . ARG A 1 335 ? 56.083 -3.701 -71.629 1.00 71.56 335 ARG A CA 1
ATOM 2623 C C . ARG A 1 335 ? 56.566 -3.283 -70.243 1.00 71.56 335 ARG A C 1
ATOM 2625 O O . ARG A 1 335 ? 56.592 -4.118 -69.343 1.00 71.56 335 ARG A O 1
ATOM 2632 N N . ASP A 1 336 ? 56.920 -2.014 -70.083 1.00 58.91 336 ASP A N 1
ATOM 2633 C CA . ASP A 1 336 ? 57.491 -1.498 -68.839 1.00 58.91 336 ASP A CA 1
ATOM 2634 C C . ASP A 1 336 ? 56.390 -1.156 -67.806 1.00 58.91 336 ASP A C 1
ATOM 2636 O O . ASP A 1 336 ? 56.647 -1.133 -66.605 1.00 58.91 336 ASP A O 1
ATOM 2640 N N . ASN A 1 337 ? 55.143 -0.959 -68.258 1.00 54.22 337 ASN A N 1
ATOM 2641 C CA . ASN A 1 337 ? 53.965 -0.634 -67.450 1.00 54.22 337 ASN A CA 1
ATOM 2642 C C . ASN A 1 337 ? 52.735 -1.443 -67.926 1.00 54.22 337 ASN A C 1
ATOM 2644 O O . ASN A 1 337 ? 51.832 -0.899 -68.570 1.00 54.22 337 ASN A O 1
ATOM 2648 N N . PRO A 1 338 ? 52.642 -2.746 -67.604 1.00 67.50 338 PRO A N 1
ATOM 2649 C CA . PRO A 1 338 ? 51.556 -3.602 -68.093 1.00 67.50 338 PRO A CA 1
ATOM 2650 C C . PRO A 1 338 ? 50.159 -3.175 -67.607 1.00 67.50 338 PRO A C 1
ATOM 2652 O O . PRO A 1 338 ? 49.162 -3.526 -68.236 1.00 67.50 338 PRO A O 1
ATOM 2655 N N . GLU A 1 339 ? 50.076 -2.396 -66.523 1.00 56.97 339 GLU A N 1
ATOM 2656 C CA . GLU A 1 339 ? 48.824 -1.917 -65.915 1.00 56.97 339 GLU A CA 1
ATOM 2657 C C . GLU A 1 339 ? 48.055 -0.914 -66.795 1.00 56.97 339 GLU A C 1
ATOM 2659 O O . GLU A 1 339 ? 46.831 -0.855 -66.720 1.00 56.97 339 GLU A O 1
ATOM 2664 N N . ILE A 1 340 ? 48.744 -0.172 -67.672 1.00 57.47 340 ILE A N 1
ATOM 2665 C CA . ILE A 1 340 ? 48.123 0.808 -68.587 1.00 57.47 340 ILE A CA 1
ATOM 2666 C C . ILE A 1 340 ? 47.850 0.231 -69.982 1.00 57.47 340 ILE A C 1
ATOM 2668 O O . ILE A 1 340 ? 47.443 0.957 -70.890 1.00 57.47 340 ILE A O 1
ATOM 2672 N N . LYS A 1 341 ? 48.053 -1.083 -70.165 1.00 71.62 341 LYS A N 1
ATOM 2673 C CA . LYS A 1 341 ? 47.846 -1.774 -71.443 1.00 71.62 341 LYS A CA 1
ATOM 2674 C C . LYS A 1 341 ? 46.438 -1.564 -71.980 1.00 71.62 341 LYS A C 1
ATOM 2676 O O . LYS A 1 341 ? 46.303 -1.202 -73.140 1.00 71.62 341 LYS A O 1
ATOM 2681 N N . GLU A 1 342 ? 45.423 -1.770 -71.143 1.00 65.06 342 GLU A N 1
ATOM 2682 C CA . GLU A 1 342 ? 44.016 -1.657 -71.540 1.00 65.06 342 GLU A CA 1
ATOM 2683 C C . GLU A 1 342 ? 43.697 -0.249 -72.060 1.00 65.06 342 GLU A C 1
ATOM 2685 O O . GLU A 1 342 ? 43.134 -0.120 -73.144 1.00 65.06 342 GLU A O 1
ATOM 2690 N N . PHE A 1 343 ? 44.183 0.788 -71.366 1.00 62.59 343 PHE A N 1
ATOM 2691 C CA . PHE A 1 343 ? 44.052 2.185 -71.779 1.00 62.59 343 PHE A CA 1
ATOM 2692 C C . PHE A 1 343 ? 44.776 2.477 -73.097 1.00 62.59 343 PHE A C 1
ATOM 2694 O O . PHE A 1 343 ? 44.173 2.997 -74.029 1.00 62.59 343 PHE A O 1
ATOM 2701 N N . LEU A 1 344 ? 46.053 2.093 -73.213 1.00 65.25 344 LEU A N 1
ATOM 2702 C CA . LEU A 1 344 ? 46.836 2.321 -74.429 1.00 65.25 344 LEU A CA 1
ATOM 2703 C C . LEU A 1 344 ? 46.335 1.492 -75.619 1.00 65.25 344 LEU A C 1
ATOM 2705 O O . LEU A 1 344 ? 46.688 1.794 -76.754 1.00 65.25 344 LEU A O 1
ATOM 2709 N N . THR A 1 345 ? 45.522 0.458 -75.412 1.00 71.81 345 THR A N 1
ATOM 2710 C CA . THR A 1 345 ? 44.859 -0.294 -76.492 1.00 71.81 345 THR A CA 1
ATOM 2711 C C . THR A 1 345 ? 43.404 0.112 -76.732 1.00 71.81 345 THR A C 1
ATOM 2713 O O . THR A 1 345 ? 42.798 -0.402 -77.670 1.00 71.81 345 THR A O 1
ATOM 2716 N N . GLY A 1 346 ? 42.852 1.001 -75.905 1.00 65.94 346 GLY A N 1
ATOM 2717 C CA . GLY A 1 346 ? 41.481 1.493 -76.000 1.00 65.94 346 GLY A CA 1
ATOM 2718 C C . GLY A 1 346 ? 41.307 2.618 -77.029 1.00 65.94 346 GLY A C 1
ATOM 2719 O O . GLY A 1 346 ? 42.294 3.146 -77.546 1.00 65.94 346 GLY A O 1
ATOM 2720 N N . PRO A 1 347 ? 40.056 3.002 -77.335 1.00 58.66 347 PRO A N 1
ATOM 2721 C CA . PRO A 1 347 ? 39.745 4.056 -78.304 1.00 58.66 347 PRO A CA 1
ATOM 2722 C C . PRO A 1 347 ? 40.307 5.437 -77.918 1.00 58.66 347 PRO A C 1
ATOM 2724 O O . PRO A 1 347 ? 40.515 6.283 -78.783 1.00 58.66 347 PRO A O 1
ATOM 2727 N N . GLU A 1 348 ? 40.602 5.675 -76.639 1.00 58.78 348 GLU A N 1
ATOM 2728 C CA . GLU A 1 348 ? 41.199 6.917 -76.138 1.00 58.78 348 GLU A CA 1
ATOM 2729 C C . GLU A 1 348 ? 42.721 7.000 -76.367 1.00 58.78 348 GLU A C 1
ATOM 2731 O O . GLU A 1 348 ? 43.306 8.085 -76.275 1.00 58.78 348 GLU A O 1
ATOM 2736 N N . ALA A 1 349 ? 43.368 5.875 -76.692 1.00 64.50 349 ALA A N 1
ATOM 2737 C CA . ALA A 1 349 ? 44.815 5.791 -76.857 1.00 64.50 349 ALA A CA 1
ATOM 2738 C C . ALA A 1 349 ? 45.331 6.663 -77.998 1.00 64.50 349 ALA A C 1
ATOM 2740 O O . ALA A 1 349 ? 46.340 7.345 -77.840 1.00 64.50 349 ALA A O 1
ATOM 2741 N N . ASP A 1 350 ? 44.635 6.664 -79.133 1.00 62.19 350 ASP A N 1
ATOM 2742 C CA . ASP A 1 350 ? 45.075 7.376 -80.334 1.00 62.19 350 ASP A CA 1
ATOM 2743 C C . ASP A 1 350 ? 45.093 8.891 -80.105 1.00 62.19 350 ASP A C 1
ATOM 2745 O O . ASP A 1 350 ? 46.021 9.586 -80.525 1.00 62.19 350 ASP A O 1
ATOM 2749 N N . ASN A 1 351 ? 44.131 9.398 -79.335 1.00 58.59 351 ASN A N 1
ATOM 2750 C CA . ASN A 1 351 ? 44.089 10.803 -78.966 1.00 58.59 351 ASN A CA 1
ATOM 2751 C C . ASN A 1 351 ? 45.225 11.155 -77.978 1.00 58.59 351 ASN A C 1
ATOM 2753 O O . ASN A 1 351 ? 45.878 12.189 -78.137 1.00 58.59 351 ASN A O 1
ATOM 2757 N N . PHE A 1 352 ? 45.495 10.312 -76.968 1.00 60.75 352 PHE A N 1
ATOM 2758 C CA . PHE A 1 352 ? 46.591 10.525 -76.003 1.00 60.75 352 PHE A CA 1
ATOM 2759 C C . PHE A 1 352 ? 47.957 10.526 -76.702 1.00 60.75 352 PHE A C 1
ATOM 2761 O O . PHE A 1 352 ? 48.795 11.403 -76.479 1.00 60.75 352 PHE A O 1
ATOM 2768 N N . LEU A 1 353 ? 48.144 9.572 -77.610 1.00 63.78 353 LEU A N 1
ATOM 2769 C CA . LEU A 1 353 ? 49.322 9.445 -78.453 1.00 63.78 353 LEU A CA 1
ATOM 2770 C C . LEU A 1 353 ? 49.494 10.656 -79.383 1.00 63.78 353 LEU A C 1
ATOM 2772 O O . LEU A 1 353 ? 50.611 11.150 -79.531 1.00 63.78 353 LEU A O 1
ATOM 2776 N N . GLY A 1 354 ? 48.402 11.201 -79.928 1.00 61.34 354 GLY A N 1
ATOM 2777 C CA . GLY A 1 354 ? 48.417 12.447 -80.699 1.00 61.34 354 GLY A CA 1
ATOM 2778 C C . GLY A 1 354 ? 48.889 13.667 -79.892 1.00 61.34 354 GLY A C 1
ATOM 2779 O O . GLY A 1 354 ? 49.650 14.489 -80.404 1.00 61.34 354 GLY A O 1
ATOM 2780 N N . ILE A 1 355 ? 48.509 13.775 -78.613 1.00 59.66 355 ILE A N 1
ATOM 2781 C CA . ILE A 1 355 ? 48.977 14.852 -77.718 1.00 59.66 355 ILE A CA 1
ATOM 2782 C C . ILE A 1 355 ? 50.460 14.685 -77.378 1.00 59.66 355 ILE A C 1
ATOM 2784 O O . ILE A 1 355 ? 51.207 15.665 -77.400 1.00 59.66 355 ILE A O 1
ATOM 2788 N N . ALA A 1 356 ? 50.895 13.465 -77.057 1.00 60.19 356 ALA A N 1
ATOM 2789 C CA . ALA A 1 356 ? 52.295 13.190 -76.748 1.00 60.19 356 ALA A CA 1
ATOM 2790 C C . ALA A 1 356 ? 53.200 13.479 -77.955 1.00 60.19 356 ALA A C 1
ATOM 2792 O O . ALA A 1 356 ? 54.249 14.104 -77.802 1.00 60.19 356 ALA A O 1
ATOM 2793 N N . LEU A 1 357 ? 52.740 13.122 -79.159 1.00 61.78 357 LEU A N 1
ATOM 2794 C CA . LEU A 1 357 ? 53.396 13.461 -80.417 1.00 61.78 357 LEU A CA 1
ATOM 2795 C C . LEU A 1 357 ? 53.492 14.982 -80.608 1.00 61.78 357 LEU A C 1
ATOM 2797 O O . LEU A 1 357 ? 54.573 15.491 -80.890 1.00 61.78 357 LEU A O 1
ATOM 2801 N N . LYS A 1 358 ? 52.395 15.721 -80.389 1.00 60.88 358 LYS A N 1
ATOM 2802 C CA . LYS A 1 358 ? 52.384 17.192 -80.454 1.00 60.88 358 LYS A CA 1
ATOM 2803 C C . LYS A 1 358 ? 53.392 17.810 -79.485 1.00 60.88 358 LYS A C 1
ATOM 2805 O O . LYS A 1 358 ? 54.192 18.639 -79.895 1.00 60.88 358 LYS A O 1
ATOM 2810 N N . ARG A 1 359 ? 53.406 17.376 -78.221 1.00 59.47 359 ARG A N 1
ATOM 2811 C CA . ARG A 1 359 ? 54.358 17.885 -77.220 1.00 59.47 359 ARG A CA 1
ATOM 2812 C C . ARG A 1 359 ? 55.801 17.558 -77.575 1.00 59.47 359 ARG A C 1
ATOM 2814 O O . ARG A 1 359 ? 56.667 18.399 -77.381 1.00 59.47 359 ARG A O 1
ATOM 2821 N N . ALA A 1 360 ? 56.066 16.367 -78.103 1.00 60.88 360 ALA A N 1
ATOM 2822 C CA . ALA A 1 360 ? 57.400 16.013 -78.568 1.00 60.88 360 ALA A CA 1
ATOM 2823 C C . ALA A 1 360 ? 57.849 16.916 -79.727 1.00 60.88 360 ALA A C 1
ATOM 2825 O O . ALA A 1 360 ? 58.980 17.397 -79.719 1.00 60.88 360 ALA A O 1
ATOM 2826 N N . TYR A 1 361 ? 56.954 17.226 -80.670 1.00 59.66 361 TYR A N 1
ATOM 2827 C CA . TYR A 1 361 ? 57.207 18.219 -81.719 1.00 59.66 361 TYR A CA 1
ATOM 2828 C C . TYR A 1 361 ? 57.421 19.632 -81.164 1.00 59.66 361 TYR A C 1
ATOM 2830 O O . TYR A 1 361 ? 58.355 20.305 -81.586 1.00 59.66 361 TYR A O 1
ATOM 2838 N N . ASP A 1 362 ? 56.613 20.076 -80.202 1.00 59.19 362 ASP A N 1
ATOM 2839 C CA . ASP A 1 362 ? 56.740 21.405 -79.587 1.00 59.19 362 ASP A CA 1
ATOM 2840 C C . ASP A 1 362 ? 58.058 21.550 -78.798 1.00 59.19 362 ASP A C 1
ATOM 2842 O O . ASP A 1 362 ? 58.673 22.615 -78.804 1.00 59.19 362 ASP A O 1
ATOM 2846 N N . VAL A 1 363 ? 58.519 20.479 -78.141 1.00 61.00 363 VAL A N 1
ATOM 2847 C CA . VAL A 1 363 ? 59.789 20.443 -77.391 1.00 61.00 363 VAL A CA 1
ATOM 2848 C C . VAL A 1 363 ? 60.994 20.378 -78.331 1.00 61.00 363 VAL A C 1
ATOM 2850 O O . VAL A 1 363 ? 62.007 21.018 -78.068 1.00 61.00 363 VAL A O 1
ATOM 2853 N N . THR A 1 364 ? 60.894 19.638 -79.437 1.00 61.72 364 THR A N 1
ATOM 2854 C CA . THR A 1 364 ? 61.996 19.498 -80.407 1.00 61.72 364 THR A CA 1
ATOM 2855 C C . THR A 1 364 ? 62.056 20.631 -81.437 1.00 61.72 364 THR A C 1
ATOM 2857 O O . THR A 1 364 ? 63.116 20.889 -82.001 1.00 61.72 364 THR A O 1
ATOM 2860 N N . GLY A 1 365 ? 60.943 21.325 -81.688 1.00 56.44 365 GLY A N 1
ATOM 2861 C CA . GLY A 1 365 ? 60.788 22.295 -82.775 1.00 56.44 365 GLY A CA 1
ATOM 2862 C C . GLY A 1 365 ? 61.020 23.765 -82.415 1.00 56.44 365 GLY A C 1
ATOM 2863 O O . GLY A 1 365 ? 60.914 24.616 -83.299 1.00 56.44 365 GLY A O 1
ATOM 2864 N N . ASN A 1 366 ? 61.320 24.097 -81.155 1.00 47.91 366 ASN A N 1
ATOM 2865 C CA . ASN A 1 366 ? 61.273 25.489 -80.689 1.00 47.91 366 ASN A CA 1
ATOM 2866 C C . ASN A 1 366 ? 62.591 26.275 -80.744 1.00 47.91 366 ASN A C 1
ATOM 2868 O O . ASN A 1 366 ? 62.593 27.427 -80.323 1.00 47.91 366 ASN A O 1
ATOM 2872 N N . ASP A 1 367 ? 63.681 25.719 -81.285 1.00 46.22 367 ASP A N 1
ATOM 2873 C CA . ASP A 1 367 ? 64.992 26.383 -81.184 1.00 46.22 367 ASP A CA 1
ATOM 2874 C C . ASP A 1 367 ? 65.662 26.801 -82.496 1.00 46.22 367 ASP A C 1
ATOM 2876 O O . ASP A 1 367 ? 66.828 27.171 -82.488 1.00 46.22 367 ASP A O 1
ATOM 2880 N N . THR A 1 368 ? 64.957 26.819 -83.633 1.00 40.97 368 THR A N 1
ATOM 2881 C CA . THR A 1 368 ? 65.243 27.723 -84.776 1.00 40.97 368 THR A CA 1
ATOM 2882 C C . THR A 1 368 ? 64.288 27.434 -85.930 1.00 40.97 368 THR A C 1
ATOM 2884 O O . THR A 1 368 ? 64.044 26.287 -86.294 1.00 40.97 368 THR A O 1
ATOM 2887 N N . GLY A 1 369 ? 63.723 28.490 -86.520 1.00 45.03 369 GLY A N 1
ATOM 2888 C CA . GLY A 1 369 ? 62.710 28.390 -87.569 1.00 45.03 369 GLY A CA 1
ATOM 2889 C C . GLY A 1 369 ? 63.054 27.389 -88.679 1.00 45.03 369 GLY A C 1
ATOM 2890 O O . GLY A 1 369 ? 64.123 27.450 -89.276 1.00 45.03 369 GLY A O 1
ATOM 2891 N N . ARG A 1 370 ? 62.092 26.504 -88.977 1.00 46.41 370 ARG A N 1
ATOM 2892 C CA . ARG A 1 370 ? 62.100 25.573 -90.119 1.00 46.41 370 ARG A CA 1
ATOM 2893 C C . ARG A 1 370 ? 63.411 24.792 -90.287 1.00 46.41 370 ARG A C 1
ATOM 2895 O O . ARG A 1 370 ? 63.933 24.687 -91.395 1.00 46.41 370 ARG A O 1
ATOM 2902 N N . VAL A 1 371 ? 63.891 24.153 -89.228 1.00 43.81 371 VAL A N 1
ATOM 2903 C CA . VAL A 1 371 ? 64.658 22.922 -89.432 1.00 43.81 371 VAL A CA 1
ATOM 2904 C C . VAL A 1 371 ? 63.635 21.837 -89.753 1.00 43.81 371 VAL A C 1
ATOM 2906 O O . VAL A 1 371 ? 62.782 21.506 -88.932 1.00 43.81 371 VAL A O 1
ATOM 2909 N N . LEU A 1 372 ? 63.666 21.337 -90.992 1.00 47.47 372 LEU A N 1
ATOM 2910 C CA . LEU A 1 372 ? 63.121 20.024 -91.320 1.00 47.47 372 LEU A CA 1
ATOM 2911 C C . LEU A 1 372 ? 63.816 19.053 -90.364 1.00 47.47 372 LEU A C 1
ATOM 2913 O O . LEU A 1 372 ? 64.957 18.680 -90.621 1.00 47.47 372 LEU A O 1
ATOM 2917 N N . ILE A 1 373 ? 63.182 18.733 -89.230 1.00 49.78 373 ILE A N 1
ATOM 2918 C CA . ILE A 1 373 ? 63.615 17.614 -88.398 1.00 49.78 373 ILE A CA 1
ATOM 2919 C C . ILE A 1 373 ? 63.626 16.438 -89.361 1.00 49.78 373 ILE A C 1
ATOM 2921 O O . ILE A 1 373 ? 62.575 16.068 -89.899 1.00 49.78 373 ILE A O 1
ATOM 2925 N N . ASP A 1 374 ? 64.831 15.968 -89.685 1.00 49.88 374 ASP A N 1
ATOM 2926 C CA . ASP A 1 374 ? 64.988 14.851 -90.595 1.00 49.88 374 ASP A CA 1
ATOM 2927 C C . ASP A 1 374 ? 64.157 13.707 -90.025 1.00 49.88 374 ASP A C 1
ATOM 2929 O O . ASP A 1 374 ? 64.145 13.477 -88.813 1.00 49.88 374 ASP A O 1
ATOM 2933 N N . LYS A 1 375 ? 63.373 13.065 -90.886 1.00 47.69 375 LYS A N 1
ATOM 2934 C CA . LYS A 1 375 ? 62.281 12.165 -90.480 1.00 47.69 375 LYS A CA 1
ATOM 2935 C C . LYS A 1 375 ? 62.796 10.926 -89.732 1.00 47.69 375 LYS A C 1
ATOM 2937 O O . LYS A 1 375 ? 62.014 10.233 -89.088 1.00 47.69 375 LYS A O 1
ATOM 2942 N N . ASP A 1 376 ? 64.114 10.732 -89.763 1.00 51.47 376 ASP A N 1
ATOM 2943 C CA . ASP A 1 376 ? 64.882 9.699 -89.079 1.00 51.47 376 ASP A CA 1
ATOM 2944 C C . ASP A 1 376 ? 65.630 10.192 -87.826 1.00 51.47 376 ASP A C 1
ATOM 2946 O O . ASP A 1 376 ? 66.447 9.459 -87.276 1.00 51.47 376 ASP A O 1
ATOM 2950 N N . SER A 1 377 ? 65.378 11.413 -87.343 1.00 58.16 377 SER A N 1
ATOM 2951 C CA . SER A 1 377 ? 66.061 11.948 -86.163 1.00 58.16 377 SER A CA 1
ATOM 2952 C C . SER A 1 377 ? 65.682 11.162 -84.906 1.00 58.16 377 SER A C 1
ATOM 2954 O O . SER A 1 377 ? 64.562 11.271 -84.398 1.00 58.16 377 SER A O 1
ATOM 2956 N N . ASP A 1 378 ? 66.644 10.410 -84.372 1.00 60.41 378 ASP A N 1
ATOM 2957 C CA . ASP A 1 378 ? 66.526 9.694 -83.097 1.00 60.41 378 ASP A CA 1
ATOM 2958 C C . ASP A 1 378 ? 66.068 10.616 -81.948 1.00 60.41 378 ASP A C 1
ATOM 2960 O O . ASP A 1 378 ? 65.352 10.176 -81.055 1.00 60.41 378 ASP A O 1
ATOM 2964 N N . VAL A 1 379 ? 66.346 11.924 -82.037 1.00 60.97 379 VAL A N 1
ATOM 2965 C CA . VAL A 1 379 ? 65.923 12.951 -81.066 1.00 60.97 379 VAL A CA 1
ATOM 2966 C C . VAL A 1 379 ? 64.399 13.101 -80.993 1.00 60.97 379 VAL A C 1
ATOM 2968 O O . VAL A 1 379 ? 63.841 13.229 -79.905 1.00 60.97 379 VAL A O 1
ATOM 2971 N N . LEU A 1 380 ? 63.696 13.074 -82.133 1.00 59.12 380 LEU A N 1
ATOM 2972 C CA . LEU A 1 380 ? 62.231 13.151 -82.142 1.00 59.12 380 LEU A CA 1
ATOM 2973 C C . LEU A 1 380 ? 61.618 11.864 -81.582 1.00 59.12 380 LEU A C 1
ATOM 2975 O O . LEU A 1 380 ? 60.642 11.925 -80.837 1.00 59.12 380 LEU A O 1
ATOM 2979 N N . LYS A 1 381 ? 62.208 10.706 -81.900 1.00 59.12 381 LYS A N 1
ATOM 2980 C CA . LYS A 1 381 ? 61.770 9.413 -81.358 1.00 59.12 381 LYS A CA 1
ATOM 2981 C C . LYS A 1 381 ? 61.947 9.364 -79.840 1.00 59.12 381 LYS A C 1
ATOM 2983 O O . LYS A 1 381 ? 61.004 8.991 -79.147 1.00 59.12 381 LYS A O 1
ATOM 2988 N N . GLU A 1 382 ? 63.093 9.803 -79.320 1.00 62.97 382 GLU A N 1
ATOM 2989 C CA . GLU A 1 382 ? 63.348 9.907 -77.877 1.00 62.97 382 GLU A CA 1
ATOM 2990 C C . GLU A 1 382 ? 62.376 10.879 -77.195 1.00 62.97 382 GLU A C 1
ATOM 2992 O O . GLU A 1 382 ? 61.753 10.515 -76.200 1.00 62.97 382 GLU A O 1
ATOM 2997 N N . ALA A 1 383 ? 62.136 12.062 -77.772 1.00 60.53 383 ALA A N 1
ATOM 2998 C CA . ALA A 1 383 ? 61.180 13.022 -77.219 1.00 60.53 383 ALA A CA 1
ATOM 2999 C C . ALA A 1 383 ? 59.738 12.479 -77.189 1.00 60.53 383 ALA A C 1
ATOM 3001 O O . ALA A 1 383 ? 59.009 12.712 -76.224 1.00 60.53 383 ALA A O 1
ATOM 3002 N N . ILE A 1 384 ? 59.317 11.735 -78.220 1.00 57.56 384 ILE A N 1
ATOM 3003 C CA . ILE A 1 384 ? 58.014 11.053 -78.248 1.00 57.56 384 ILE A CA 1
ATOM 3004 C C . ILE A 1 384 ? 57.950 10.004 -77.137 1.00 57.56 384 ILE A C 1
ATOM 3006 O O . ILE A 1 384 ? 56.990 9.988 -76.368 1.00 57.56 384 ILE A O 1
ATOM 3010 N N . VAL A 1 385 ? 58.973 9.156 -77.016 1.00 60.84 385 VAL A N 1
ATOM 3011 C CA . VAL A 1 385 ? 59.044 8.123 -75.974 1.00 60.84 385 VAL A CA 1
ATOM 3012 C C . VAL A 1 385 ? 58.990 8.748 -74.579 1.00 60.84 385 VAL A C 1
ATOM 3014 O O . VAL A 1 385 ? 58.203 8.291 -73.751 1.00 60.84 385 VAL A O 1
ATOM 3017 N N . ASP A 1 386 ? 59.731 9.828 -74.332 1.00 62.06 386 ASP A N 1
ATOM 3018 C CA . ASP A 1 386 ? 59.745 10.532 -73.048 1.00 62.06 386 ASP A CA 1
ATOM 3019 C C . ASP A 1 386 ? 58.390 11.161 -72.711 1.00 62.06 386 ASP A C 1
ATOM 3021 O O . ASP A 1 386 ? 57.916 11.048 -71.580 1.00 62.06 386 ASP A O 1
ATOM 3025 N N . GLN A 1 387 ? 57.714 11.789 -73.678 1.00 61.50 387 GLN A N 1
ATOM 3026 C CA . GLN A 1 387 ? 56.388 12.369 -73.437 1.00 61.50 387 GLN A CA 1
ATOM 3027 C C . GLN A 1 387 ? 55.321 11.298 -73.197 1.00 61.50 387 GLN A C 1
ATOM 3029 O O . GLN A 1 387 ? 54.484 11.467 -72.306 1.00 61.50 387 GLN A O 1
ATOM 3034 N N . ILE A 1 388 ? 55.354 10.180 -73.932 1.00 59.94 388 ILE A N 1
ATOM 3035 C CA . ILE A 1 388 ? 54.418 9.073 -73.692 1.00 59.94 388 ILE A CA 1
ATOM 3036 C C . ILE A 1 388 ? 54.735 8.408 -72.341 1.00 59.94 388 ILE A C 1
ATOM 3038 O O . ILE A 1 388 ? 53.805 8.065 -71.614 1.00 59.94 388 ILE A O 1
ATOM 3042 N N . LYS A 1 389 ? 56.011 8.282 -71.947 1.00 60.22 389 LYS A N 1
ATOM 3043 C CA . LYS A 1 389 ? 56.411 7.737 -70.640 1.00 60.22 389 LYS A CA 1
ATOM 3044 C C . LYS A 1 389 ? 55.939 8.629 -69.491 1.00 60.22 389 LYS A C 1
ATOM 3046 O O . LYS A 1 389 ? 55.257 8.138 -68.596 1.00 60.22 389 LYS A O 1
ATOM 3051 N N . ASN A 1 390 ? 56.197 9.935 -69.565 1.00 60.62 390 ASN A N 1
ATOM 3052 C CA . ASN A 1 390 ? 55.734 10.910 -68.573 1.00 60.62 390 ASN A CA 1
ATOM 3053 C C . ASN A 1 390 ? 54.199 10.929 -68.463 1.00 60.62 390 ASN A C 1
ATOM 3055 O O . ASN A 1 390 ? 53.645 10.975 -67.365 1.00 60.62 390 ASN A O 1
ATOM 3059 N N . GLY A 1 391 ? 53.491 10.854 -69.595 1.00 60.56 391 GLY A N 1
ATOM 3060 C CA . GLY A 1 391 ? 52.032 10.758 -69.601 1.00 60.56 391 GLY A CA 1
ATOM 3061 C C . GLY A 1 391 ? 51.512 9.420 -69.057 1.00 60.56 391 GLY A C 1
ATOM 3062 O O . GLY A 1 391 ? 50.517 9.402 -68.337 1.00 60.56 391 GLY A O 1
ATOM 3063 N N . GLY A 1 392 ? 52.192 8.306 -69.343 1.00 58.81 392 GLY A N 1
ATOM 3064 C CA . GLY A 1 392 ? 51.868 6.978 -68.815 1.00 58.81 392 GLY A CA 1
ATOM 3065 C C . GLY A 1 392 ? 52.058 6.879 -67.299 1.00 58.81 392 GLY A C 1
ATOM 3066 O O . GLY A 1 392 ? 51.204 6.324 -66.610 1.00 58.81 392 GLY A O 1
ATOM 3067 N N . GLU A 1 393 ? 53.124 7.479 -66.765 1.00 60.50 393 GLU A N 1
ATOM 3068 C CA . GLU A 1 393 ? 53.370 7.581 -65.321 1.00 60.50 393 GLU A CA 1
ATOM 3069 C C . GLU A 1 393 ? 52.299 8.435 -64.620 1.00 60.50 393 GLU A C 1
ATOM 3071 O O . GLU A 1 393 ? 51.793 8.044 -63.564 1.00 60.50 393 GLU A O 1
ATOM 3076 N N . LEU A 1 394 ? 51.878 9.549 -65.235 1.00 60.97 394 LEU A N 1
ATOM 3077 C CA . LEU A 1 394 ? 50.776 10.379 -64.736 1.00 60.97 394 LEU A CA 1
ATOM 3078 C C . LEU A 1 394 ? 49.442 9.612 -64.723 1.00 60.97 394 LEU A C 1
ATOM 3080 O O . LEU A 1 394 ? 48.726 9.632 -63.721 1.00 60.97 394 LEU A O 1
ATOM 3084 N N . LEU A 1 395 ? 49.119 8.896 -65.804 1.00 59.12 395 LEU A N 1
ATOM 3085 C CA . LEU A 1 395 ? 47.910 8.070 -65.893 1.00 59.12 395 LEU A CA 1
ATOM 3086 C C . LEU A 1 395 ? 47.904 6.951 -64.849 1.00 59.12 395 LEU A C 1
ATOM 3088 O O . LEU A 1 395 ? 46.885 6.725 -64.196 1.00 59.12 395 LEU A O 1
ATOM 3092 N N . LEU A 1 396 ? 49.045 6.292 -64.637 1.00 61.28 396 LEU A N 1
ATOM 3093 C CA . LEU A 1 396 ? 49.196 5.266 -63.610 1.00 61.28 396 LEU A CA 1
ATOM 3094 C C . LEU A 1 396 ? 48.999 5.845 -62.199 1.00 61.28 396 LEU A C 1
ATOM 3096 O O . LEU A 1 396 ? 48.333 5.228 -61.364 1.00 61.28 396 LEU A O 1
ATOM 3100 N N . ALA A 1 397 ? 49.535 7.039 -61.924 1.00 60.22 397 ALA A N 1
ATOM 3101 C CA . ALA A 1 397 ? 49.328 7.734 -60.654 1.00 60.22 397 ALA A CA 1
ATOM 3102 C C . ALA A 1 397 ? 47.845 8.083 -60.426 1.00 60.22 397 ALA A C 1
ATOM 3104 O O . ALA A 1 397 ? 47.309 7.833 -59.343 1.00 60.22 397 ALA A O 1
ATOM 3105 N N . LEU A 1 398 ? 47.155 8.571 -61.460 1.00 57.94 398 LEU A N 1
ATOM 3106 C CA . LEU A 1 398 ? 45.727 8.904 -61.420 1.00 57.94 398 LEU A CA 1
ATOM 3107 C C . LEU A 1 398 ? 44.843 7.661 -61.254 1.00 57.94 398 LEU A C 1
ATOM 3109 O O . LEU A 1 398 ? 43.910 7.669 -60.449 1.00 57.94 398 LEU A O 1
ATOM 3113 N N . GLN A 1 399 ? 45.160 6.558 -61.937 1.00 60.78 399 GLN A N 1
ATOM 3114 C CA . GLN A 1 399 ? 44.470 5.277 -61.767 1.00 60.78 399 GLN A CA 1
ATOM 3115 C C . GLN A 1 399 ? 44.638 4.734 -60.341 1.00 60.78 399 GLN A C 1
ATOM 3117 O O . GLN A 1 399 ? 43.662 4.287 -59.726 1.00 60.78 399 GLN A O 1
ATOM 3122 N N . LYS A 1 400 ? 45.851 4.816 -59.778 1.00 64.06 400 LYS A N 1
ATOM 3123 C CA . LYS A 1 400 ? 46.126 4.441 -58.381 1.00 64.06 400 LYS A CA 1
ATOM 3124 C C . LYS A 1 400 ? 45.356 5.329 -57.401 1.00 64.06 400 LYS A C 1
ATOM 3126 O O . LYS A 1 400 ? 44.732 4.804 -56.478 1.00 64.06 400 LYS A O 1
ATOM 3131 N N . GLN A 1 401 ? 45.304 6.640 -57.638 1.00 65.75 401 GLN A N 1
ATOM 3132 C CA . GLN A 1 401 ? 44.534 7.586 -56.824 1.00 65.75 401 GLN A CA 1
ATOM 3133 C C . GLN A 1 401 ? 43.019 7.318 -56.901 1.00 65.75 401 GLN A C 1
ATOM 3135 O O . GLN A 1 401 ? 42.339 7.309 -55.872 1.00 65.75 401 GLN A O 1
ATOM 3140 N N . GLY A 1 402 ? 42.481 7.051 -58.095 1.00 59.69 402 GLY A N 1
ATOM 3141 C CA . GLY A 1 402 ? 41.074 6.699 -58.306 1.00 59.69 402 GLY A CA 1
ATOM 3142 C C . GLY A 1 402 ? 40.690 5.390 -57.611 1.00 59.69 402 GLY A C 1
ATOM 3143 O O . GLY A 1 402 ? 39.687 5.335 -56.898 1.00 59.69 402 GLY A O 1
ATOM 3144 N N . THR A 1 403 ? 41.536 4.363 -57.730 1.00 63.28 403 THR A N 1
ATOM 3145 C CA . THR A 1 403 ? 41.353 3.066 -57.055 1.00 63.28 403 THR A CA 1
ATOM 3146 C C . THR A 1 403 ? 41.406 3.212 -55.532 1.00 63.28 403 THR A C 1
ATOM 3148 O O . THR A 1 403 ? 40.572 2.644 -54.819 1.00 63.28 403 THR A O 1
ATOM 3151 N N . TYR A 1 404 ? 42.335 4.028 -55.022 1.00 64.75 404 TYR A N 1
ATOM 3152 C CA . TYR A 1 404 ? 42.429 4.358 -53.600 1.00 64.75 404 TYR A CA 1
ATOM 3153 C C . TYR A 1 404 ? 41.154 5.052 -53.095 1.00 64.75 404 TYR A C 1
ATOM 3155 O O . TYR A 1 404 ? 40.564 4.607 -52.109 1.00 64.75 404 TYR A O 1
ATOM 3163 N N . ARG A 1 405 ? 40.661 6.082 -53.803 1.00 64.88 405 ARG A N 1
ATOM 3164 C CA . ARG A 1 405 ? 39.412 6.789 -53.453 1.00 64.88 405 ARG A CA 1
ATOM 3165 C C . ARG A 1 405 ? 38.193 5.864 -53.480 1.00 64.88 405 ARG A C 1
ATOM 3167 O O . ARG A 1 405 ? 37.396 5.891 -52.544 1.00 64.88 405 ARG A O 1
ATOM 3174 N N . ALA A 1 406 ? 38.057 5.025 -54.508 1.00 61.03 406 ALA A N 1
ATOM 3175 C CA . ALA A 1 406 ? 36.950 4.076 -54.625 1.00 61.03 406 ALA A CA 1
ATOM 3176 C C . ALA A 1 406 ? 36.944 3.055 -53.473 1.00 61.03 406 ALA A C 1
ATOM 3178 O O . ALA A 1 406 ? 35.892 2.774 -52.892 1.00 61.03 406 ALA A O 1
ATOM 3179 N N . THR A 1 407 ? 38.123 2.552 -53.097 1.00 64.06 407 THR A N 1
ATOM 3180 C CA . THR A 1 407 ? 38.284 1.627 -51.966 1.00 64.06 407 THR A CA 1
ATOM 3181 C C . THR A 1 407 ? 37.921 2.306 -50.645 1.00 64.06 407 THR A C 1
ATOM 3183 O O . THR A 1 407 ? 37.100 1.781 -49.895 1.00 64.06 407 THR A O 1
ATOM 3186 N N . ARG A 1 408 ? 38.427 3.523 -50.393 1.00 68.25 408 ARG A N 1
ATOM 3187 C CA . ARG A 1 408 ? 38.120 4.279 -49.166 1.00 68.25 408 ARG A CA 1
ATOM 3188 C C . ARG A 1 408 ? 36.640 4.655 -49.058 1.00 68.25 408 ARG A C 1
ATOM 3190 O O . ARG A 1 408 ? 36.081 4.578 -47.970 1.00 68.25 408 ARG A O 1
ATOM 3197 N N . LEU A 1 409 ? 35.971 4.985 -50.166 1.00 66.06 409 LEU A N 1
ATOM 3198 C CA . LEU A 1 409 ? 34.523 5.235 -50.170 1.00 66.06 409 LEU A CA 1
ATOM 3199 C C . LEU A 1 409 ? 33.720 3.977 -49.803 1.00 66.06 409 LEU A C 1
ATOM 3201 O O . LEU A 1 409 ? 32.735 4.061 -49.067 1.00 66.06 409 LEU A O 1
ATOM 3205 N N . LYS A 1 410 ? 34.135 2.807 -50.302 1.00 67.44 410 LYS A N 1
ATOM 3206 C CA . LYS A 1 410 ? 33.522 1.522 -49.942 1.00 67.44 410 LYS A CA 1
ATOM 3207 C C . LYS A 1 410 ? 33.719 1.211 -48.456 1.00 67.44 410 LYS A C 1
ATOM 3209 O O . LYS A 1 410 ? 32.758 0.823 -47.792 1.00 67.44 410 LYS A O 1
ATOM 3214 N N . ASP A 1 411 ? 34.924 1.430 -47.936 1.00 64.62 411 ASP A N 1
ATOM 3215 C CA . ASP A 1 411 ? 35.242 1.235 -46.519 1.00 64.62 411 ASP A CA 1
ATOM 3216 C C . ASP A 1 411 ? 34.451 2.188 -45.615 1.00 64.62 411 ASP A C 1
ATOM 3218 O O . ASP A 1 411 ? 33.896 1.744 -44.611 1.00 64.62 411 ASP A O 1
ATOM 3222 N N . ARG A 1 412 ? 34.302 3.463 -46.001 1.00 69.88 412 ARG A N 1
ATOM 3223 C CA . ARG A 1 412 ? 33.465 4.433 -45.278 1.00 69.88 412 ARG A CA 1
ATOM 3224 C C . ARG A 1 412 ? 32.013 3.971 -45.182 1.00 69.88 412 ARG A C 1
ATOM 3226 O O . ARG A 1 412 ? 31.462 3.933 -44.088 1.00 69.88 412 ARG A O 1
ATOM 3233 N N . LYS A 1 413 ? 31.403 3.575 -46.305 1.00 67.75 413 LYS A N 1
ATOM 3234 C CA . LYS A 1 413 ? 30.016 3.073 -46.320 1.00 67.75 413 LYS A CA 1
ATOM 3235 C C . LYS A 1 413 ? 29.845 1.837 -45.435 1.00 67.75 413 LYS A C 1
ATOM 3237 O O . LYS A 1 413 ? 28.814 1.683 -44.781 1.00 67.75 413 LYS A O 1
ATOM 3242 N N . ARG A 1 414 ? 30.854 0.956 -45.394 1.00 71.25 414 ARG A N 1
ATOM 3243 C CA . ARG A 1 414 ? 30.868 -0.189 -44.475 1.00 71.25 414 ARG A CA 1
ATOM 3244 C C . ARG A 1 414 ? 30.897 0.277 -43.014 1.00 71.25 414 ARG A C 1
ATOM 3246 O O . ARG A 1 414 ? 30.060 -0.180 -42.244 1.00 71.25 414 ARG A O 1
ATOM 3253 N N . LEU A 1 415 ? 31.792 1.201 -42.655 1.00 66.62 415 LEU A N 1
ATOM 3254 C CA . LEU A 1 415 ? 31.904 1.744 -41.294 1.00 66.62 415 LEU A CA 1
ATOM 3255 C C . LEU A 1 415 ? 30.624 2.462 -40.838 1.00 66.62 415 LEU A C 1
ATOM 3257 O O . LEU A 1 415 ? 30.187 2.260 -39.708 1.00 66.62 415 LEU A O 1
ATOM 3261 N N . GLU A 1 416 ? 29.979 3.239 -41.713 1.00 68.12 416 GLU A N 1
ATOM 3262 C CA . GLU A 1 416 ? 28.679 3.872 -41.437 1.00 68.12 416 GLU A CA 1
ATOM 3263 C C . GLU A 1 416 ? 27.600 2.821 -41.127 1.00 68.12 416 GLU A C 1
ATOM 3265 O O . GLU A 1 416 ? 26.858 2.944 -40.149 1.00 68.12 416 GLU A O 1
ATOM 3270 N N . SER A 1 417 ? 27.544 1.743 -41.916 1.00 71.94 417 SER A N 1
ATOM 3271 C CA . SER A 1 417 ? 26.604 0.644 -41.681 1.00 71.94 417 SER A CA 1
ATOM 3272 C C . SER A 1 417 ? 26.895 -0.114 -40.381 1.00 71.94 417 SER A C 1
ATOM 3274 O O . SER A 1 417 ? 25.962 -0.451 -39.650 1.00 71.94 417 SER A O 1
ATOM 3276 N N . GLU A 1 418 ? 28.162 -0.416 -40.092 1.00 67.81 418 GLU A N 1
ATOM 3277 C CA . GLU A 1 418 ? 28.580 -1.110 -38.867 1.00 67.81 418 GLU A CA 1
ATOM 3278 C C . GLU A 1 418 ? 28.287 -0.260 -37.625 1.00 67.81 418 GLU A C 1
ATOM 3280 O O . GLU A 1 418 ? 27.719 -0.761 -36.653 1.00 67.81 418 GLU A O 1
ATOM 3285 N N . SER A 1 419 ? 28.575 1.043 -37.689 1.00 64.56 419 SER A N 1
ATOM 3286 C CA . SER A 1 419 ? 28.267 2.012 -36.637 1.00 64.56 419 SER A CA 1
ATOM 3287 C C . SER A 1 419 ? 26.763 2.113 -36.361 1.00 64.56 419 SER A C 1
ATOM 3289 O O . SER A 1 419 ? 26.338 2.020 -35.206 1.00 64.56 419 SER A O 1
ATOM 3291 N N . GLY A 1 420 ? 25.941 2.229 -37.409 1.00 67.69 420 GLY A N 1
ATOM 3292 C CA . GLY A 1 420 ? 24.485 2.267 -37.271 1.00 67.69 420 GLY A CA 1
ATOM 3293 C C . GLY A 1 420 ? 23.915 0.989 -36.646 1.00 67.69 420 GLY A C 1
ATOM 3294 O O . GLY A 1 420 ? 23.015 1.052 -35.807 1.00 67.69 420 GLY A O 1
ATOM 3295 N N . ASN A 1 421 ? 24.465 -0.176 -36.999 1.00 68.25 421 ASN A N 1
ATOM 3296 C CA . ASN A 1 421 ? 24.073 -1.451 -36.396 1.00 68.25 421 ASN A CA 1
ATOM 3297 C C . ASN A 1 421 ? 24.495 -1.544 -34.922 1.00 68.25 421 ASN A C 1
ATOM 3299 O O . ASN A 1 421 ? 23.694 -1.968 -34.088 1.00 68.25 421 ASN A O 1
ATOM 3303 N N . ALA A 1 422 ? 25.709 -1.104 -34.581 1.00 60.59 422 ALA A N 1
ATOM 3304 C CA . ALA A 1 422 ? 26.190 -1.081 -33.201 1.00 60.59 422 ALA A CA 1
ATOM 3305 C C . ALA A 1 422 ? 25.330 -0.174 -32.303 1.00 60.59 422 ALA A C 1
ATOM 3307 O O . ALA A 1 422 ? 24.982 -0.574 -31.191 1.00 60.59 422 ALA A O 1
ATOM 3308 N N . LEU A 1 423 ? 24.916 1.001 -32.798 1.00 65.50 423 LEU A N 1
ATOM 3309 C CA . LEU A 1 423 ? 24.009 1.901 -32.074 1.00 65.50 423 LEU A CA 1
ATOM 3310 C C . LEU A 1 423 ? 22.646 1.251 -31.806 1.00 65.50 423 LEU A C 1
ATOM 3312 O O . LEU A 1 423 ? 22.167 1.304 -30.677 1.00 65.50 423 LEU A O 1
ATOM 3316 N N . LYS A 1 424 ? 22.054 0.564 -32.793 1.00 70.19 424 LYS A N 1
ATOM 3317 C CA . LYS A 1 424 ? 20.778 -0.160 -32.618 1.00 70.19 424 LYS A CA 1
ATOM 3318 C C . LYS A 1 424 ? 20.875 -1.293 -31.592 1.00 70.19 424 LYS A C 1
ATOM 3320 O O . LYS A 1 424 ? 19.951 -1.493 -30.801 1.00 70.19 424 LYS A O 1
ATOM 3325 N N . ILE A 1 425 ? 21.986 -2.034 -31.591 1.00 66.12 425 ILE A N 1
ATOM 3326 C CA . ILE A 1 425 ? 22.241 -3.100 -30.609 1.00 66.12 425 ILE A CA 1
ATOM 3327 C C . ILE A 1 425 ? 22.378 -2.502 -29.205 1.00 66.12 425 ILE A C 1
ATOM 3329 O O . ILE A 1 425 ? 21.758 -3.004 -28.267 1.00 66.12 425 ILE A O 1
ATOM 3333 N N . LEU A 1 426 ? 23.142 -1.414 -29.059 1.00 60.16 426 LEU A N 1
ATOM 3334 C CA . LEU A 1 426 ? 23.319 -0.725 -27.781 1.00 60.16 426 LEU A CA 1
ATOM 3335 C C . LEU A 1 426 ? 21.998 -0.148 -27.260 1.00 60.16 426 LEU A C 1
ATOM 3337 O O . LEU A 1 426 ? 21.687 -0.313 -26.084 1.00 60.16 426 LEU A O 1
ATOM 3341 N N . GLU A 1 427 ? 21.203 0.478 -28.127 1.00 68.94 427 GLU A N 1
ATOM 3342 C CA . GLU A 1 427 ? 19.877 0.991 -27.782 1.00 68.94 427 GLU A CA 1
ATOM 3343 C C . GLU A 1 427 ? 18.968 -0.136 -27.271 1.00 68.94 427 GLU A C 1
ATOM 3345 O O . GLU A 1 427 ? 18.361 -0.015 -26.207 1.00 68.94 427 GLU A O 1
ATOM 3350 N N . SER A 1 428 ? 18.941 -1.269 -27.979 1.00 68.25 428 SER A N 1
ATOM 3351 C CA . SER A 1 428 ? 18.158 -2.448 -27.587 1.00 68.25 428 SER A CA 1
ATOM 3352 C C . SER A 1 428 ? 18.615 -3.024 -26.241 1.00 68.25 428 SER A C 1
ATOM 3354 O O . SER A 1 428 ? 17.790 -3.362 -25.393 1.00 68.25 428 SER A O 1
ATOM 3356 N N . ALA A 1 429 ? 19.929 -3.100 -26.007 1.00 61.25 429 ALA A N 1
ATOM 3357 C CA . ALA A 1 429 ? 20.495 -3.576 -24.747 1.00 61.25 429 ALA A CA 1
ATOM 3358 C C . ALA A 1 429 ? 20.197 -2.628 -23.572 1.00 61.25 429 ALA A C 1
ATOM 3360 O O . ALA A 1 429 ? 19.910 -3.090 -22.468 1.00 61.25 429 ALA A O 1
ATOM 3361 N N . LEU A 1 430 ? 20.234 -1.311 -23.802 1.00 65.00 430 LEU A N 1
ATOM 3362 C CA . LEU A 1 430 ? 19.886 -0.306 -22.796 1.00 65.00 430 LEU A CA 1
ATOM 3363 C C . LEU A 1 430 ? 18.395 -0.345 -22.440 1.00 65.00 430 LEU A C 1
ATOM 3365 O O . LEU A 1 430 ? 18.071 -0.250 -21.257 1.00 65.00 430 LEU A O 1
ATOM 3369 N N . ARG A 1 431 ? 17.507 -0.537 -23.427 1.00 67.12 431 ARG A N 1
ATOM 3370 C CA . ARG A 1 431 ? 16.067 -0.736 -23.187 1.00 67.12 431 ARG A CA 1
ATOM 3371 C C . ARG A 1 431 ? 15.823 -1.977 -22.331 1.00 67.12 431 ARG A C 1
ATOM 3373 O O . ARG A 1 431 ? 15.214 -1.869 -21.272 1.00 67.12 431 ARG A O 1
ATOM 3380 N N . LYS A 1 432 ? 16.421 -3.113 -22.702 1.00 69.19 432 LYS A N 1
ATOM 3381 C CA . LYS A 1 432 ? 16.317 -4.359 -21.929 1.00 69.19 432 LYS A CA 1
ATOM 3382 C C . LYS A 1 432 ? 16.830 -4.211 -20.489 1.00 69.19 432 LYS A C 1
ATOM 3384 O O . LYS A 1 432 ? 16.167 -4.618 -19.546 1.00 69.19 432 LYS A O 1
ATOM 3389 N N . ALA A 1 433 ? 17.983 -3.569 -20.293 1.00 59.88 433 ALA A N 1
ATOM 3390 C CA . ALA A 1 433 ? 18.535 -3.343 -18.955 1.00 59.88 433 ALA A CA 1
ATOM 3391 C C . ALA A 1 433 ? 17.680 -2.393 -18.091 1.00 59.88 433 ALA A C 1
ATOM 3393 O O . ALA A 1 433 ? 17.777 -2.421 -16.863 1.00 59.88 433 ALA A O 1
ATOM 3394 N N . GLN A 1 434 ? 16.888 -1.518 -18.716 1.00 68.06 434 GLN A N 1
ATOM 3395 C CA . GLN A 1 434 ? 15.920 -0.667 -18.029 1.00 68.06 434 GLN A CA 1
ATOM 3396 C C . GLN A 1 434 ? 14.656 -1.448 -17.656 1.00 68.06 434 GLN A C 1
ATOM 3398 O O . GLN A 1 434 ? 14.186 -1.296 -16.531 1.00 68.06 434 GLN A O 1
ATOM 3403 N N . GLU A 1 435 ? 14.159 -2.305 -18.549 1.00 66.75 435 GLU A N 1
ATOM 3404 C CA . GLU A 1 435 ? 13.052 -3.230 -18.277 1.00 66.75 435 GLU A CA 1
ATOM 3405 C C . GLU A 1 435 ? 13.374 -4.167 -17.102 1.00 66.75 435 GLU A C 1
ATOM 3407 O O . GLU A 1 435 ? 12.560 -4.290 -16.193 1.00 66.75 435 GLU A O 1
ATOM 3412 N N . ASP A 1 436 ? 14.586 -4.735 -17.048 1.00 67.19 436 ASP A N 1
ATOM 3413 C CA . ASP A 1 436 ? 15.024 -5.646 -15.974 1.00 67.19 436 ASP A CA 1
ATOM 3414 C C . ASP A 1 436 ? 15.106 -4.974 -14.581 1.00 67.19 436 ASP A C 1
ATOM 3416 O O . ASP A 1 436 ? 15.177 -5.656 -13.557 1.00 67.19 436 ASP A O 1
ATOM 3420 N N . ARG A 1 437 ? 15.132 -3.635 -14.514 1.00 63.88 437 ARG A N 1
ATOM 3421 C CA . ARG A 1 437 ? 15.195 -2.862 -13.255 1.00 63.88 437 ARG A CA 1
ATOM 3422 C C . ARG A 1 437 ? 13.825 -2.411 -12.736 1.00 63.88 437 ARG A C 1
ATOM 3424 O O . ARG A 1 437 ? 13.775 -1.866 -11.631 1.00 63.88 437 ARG A O 1
ATOM 3431 N N . LEU A 1 438 ? 12.762 -2.567 -13.531 1.00 60.59 438 LEU A N 1
ATOM 3432 C CA . LEU A 1 438 ? 11.396 -2.094 -13.259 1.00 60.59 438 LEU A CA 1
ATOM 3433 C C . LEU A 1 438 ? 10.453 -3.236 -12.888 1.00 60.59 438 LEU A C 1
ATOM 3435 O O . LEU A 1 438 ? 9.759 -3.092 -11.860 1.00 60.59 438 LEU A O 1
#

Secondary structure (DSSP, 8-state):
--PPPP----PPPP-HHHHHHHHHHHHHHHHHHHHHHHHHHHHHHHHHHHHHHHHHHHHHHHHHHHHT--SHHHHHHHHHHHHHHHTTTHHHHS-HHHHHHHHHHHHHHHHHHHHHHHHHHHHHHHHHHHHHHHHHHHHHHTT-HHHHHHHHHHTTTT-TTHHHHHHHHHHHHHHHHHHHHHHHHHHHHHHHHHHHHHHHTT---HHHHHHHHHHHHHHTT--HHHHHHHHHHHHHHHHHHHSPPHHHHHHHHHHHHHHHHHHHHHHHHHHHHHHTT----HHHHHHTSS--S-HHHHHHHHHHHHHTT--S-GGGTT-HHHHHHHHHHHHHHHHH-GGGHHHHHSTTHHHHHHHHHHHHHHHHSSSSTT----TT-HHHHHHHHHHHHHHHHHHHHHHHHHHHHHHHHHHHHHHHHHHHHHHHHHHHHHHHHHHTT-